Protein AF-0000000067929966 (afdb_homodimer)

Structure (mmCIF, N/CA/C/O backbone):
data_AF-0000000067929966-model_v1
#
loop_
_entity.id
_entity.type
_entity.pdbx_description
1 polymer 'Transcriptional regulator, LysR family'
#
loop_
_atom_site.group_PDB
_atom_site.id
_atom_site.type_symbol
_atom_site.label_atom_id
_atom_site.label_alt_id
_atom_site.label_comp_id
_atom_site.label_asym_id
_atom_site.label_entity_id
_atom_site.label_seq_id
_atom_site.pdbx_PDB_ins_code
_atom_site.Cartn_x
_atom_site.Cartn_y
_atom_site.Cartn_z
_atom_site.occupancy
_atom_site.B_iso_or_equiv
_atom_site.auth_seq_id
_atom_site.auth_comp_id
_atom_site.auth_asym_id
_atom_site.auth_atom_id
_atom_site.pdbx_PDB_model_num
ATOM 1 N N . MET A 1 1 ? -6.363 -3.462 -45.28 1 25.65 1 MET A N 1
ATOM 2 C CA . MET A 1 1 ? -5.885 -4.737 -44.753 1 25.65 1 MET A CA 1
ATOM 3 C C . MET A 1 1 ? -4.588 -4.553 -43.972 1 25.65 1 MET A C 1
ATOM 5 O O . MET A 1 1 ? -3.982 -5.529 -43.528 1 25.65 1 MET A O 1
ATOM 9 N N . THR A 1 2 ? -3.868 -3.455 -44.185 1 32.18 2 THR A N 1
ATOM 10 C CA . THR A 1 2 ? -2.498 -3.095 -43.835 1 32.18 2 THR A CA 1
ATOM 11 C C . THR A 1 2 ? -2.326 -3.033 -42.32 1 32.18 2 THR A C 1
ATOM 13 O O . THR A 1 2 ? -1.241 -3.306 -41.802 1 32.18 2 THR A O 1
ATOM 16 N N . SER A 1 3 ? -3.194 -2.327 -41.704 1 36.01 3 SER A N 1
ATOM 17 C CA . SER A 1 3 ? -3.037 -1.794 -40.354 1 36.01 3 SER A CA 1
ATOM 18 C C . SER A 1 3 ? -3.087 -2.905 -39.311 1 36.01 3 SER A C 1
ATOM 20 O O . SER A 1 3 ? -2.622 -2.727 -38.184 1 36.01 3 SER A O 1
ATOM 22 N N . GLU A 1 4 ? -3.806 -3.899 -39.469 1 39.7 4 GLU A N 1
ATOM 23 C CA . GLU A 1 4 ? -3.852 -5.188 -38.786 1 39.7 4 GLU A CA 1
ATOM 24 C C . GLU A 1 4 ? -2.514 -5.915 -38.89 1 39.7 4 GLU A C 1
ATOM 26 O O . GLU A 1 4 ? -2.224 -6.81 -38.093 1 39.7 4 GLU A O 1
ATOM 31 N N . ASP A 1 5 ? -1.722 -5.714 -39.95 1 41.76 5 ASP A N 1
ATOM 32 C CA . ASP A 1 5 ? -0.462 -6.288 -40.412 1 41.76 5 ASP A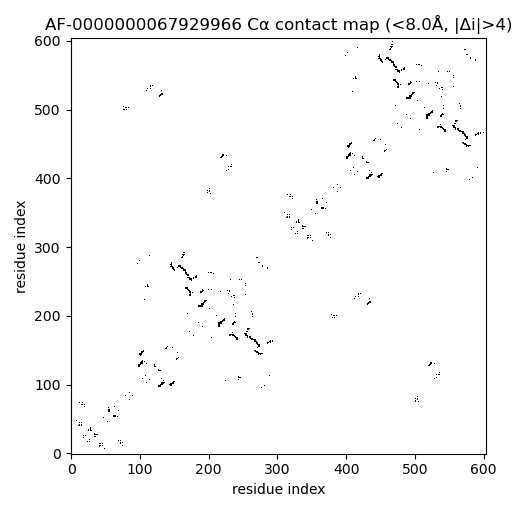 CA 1
ATOM 33 C C . ASP A 1 5 ? 0.696 -5.866 -39.511 1 41.76 5 ASP A C 1
ATOM 35 O O . ASP A 1 5 ? 1.729 -6.537 -39.464 1 41.76 5 ASP A O 1
ATOM 39 N N . GLU A 1 6 ? 0.637 -4.679 -38.914 1 50.05 6 GLU A N 1
ATOM 40 C CA . GLU A 1 6 ? 1.724 -4.069 -38.153 1 50.05 6 GLU A CA 1
ATOM 41 C C . GLU A 1 6 ? 1.663 -4.474 -36.683 1 50.05 6 GLU A C 1
ATOM 43 O O . GLU A 1 6 ? 2.603 -4.225 -35.925 1 50.05 6 GLU A O 1
ATOM 48 N N . ALA A 1 7 ? 0.605 -5.108 -36.477 1 57.05 7 ALA A N 1
ATOM 49 C CA . ALA A 1 7 ? 0.479 -5.381 -35.047 1 57.05 7 ALA A CA 1
ATOM 50 C C . ALA A 1 7 ? 1.251 -6.64 -34.66 1 57.05 7 ALA A C 1
ATOM 52 O O . ALA A 1 7 ? 1.306 -7.603 -35.428 1 57.05 7 ALA A O 1
ATOM 53 N N . VAL A 1 8 ? 2.048 -6.659 -33.602 1 62.89 8 VAL A N 1
ATOM 54 C CA . VAL A 1 8 ? 2.803 -7.789 -33.073 1 62.89 8 VAL A CA 1
ATOM 55 C C . VAL A 1 8 ? 1.885 -9 -32.923 1 62.89 8 VAL A C 1
ATOM 57 O O . VAL A 1 8 ? 0.851 -8.923 -32.255 1 62.89 8 VAL A O 1
ATOM 60 N N . PRO A 1 9 ? 2.118 -10.037 -33.702 1 72.58 9 PRO A N 1
ATOM 61 C CA . PRO A 1 9 ? 1.259 -11.222 -33.648 1 72.58 9 PRO A CA 1
ATOM 62 C C . PRO A 1 9 ? 1.427 -12.014 -32.353 1 72.58 9 PRO A C 1
ATOM 64 O O . PRO A 1 9 ? 2.119 -13.036 -32.336 1 72.58 9 PRO A O 1
ATOM 67 N N . LEU A 1 10 ? 0.736 -11.59 -31.425 1 71.94 10 LEU A N 1
ATOM 68 C CA . LEU A 1 10 ? 0.943 -12.125 -30.084 1 71.94 10 LEU A CA 1
ATOM 69 C C . LEU A 1 10 ? 0.611 -13.613 -30.034 1 71.94 10 LEU A C 1
ATOM 71 O O . LEU A 1 10 ? 1.302 -14.385 -29.366 1 71.94 10 LEU A O 1
ATOM 75 N N . ASN A 1 11 ? -0.4 -14.047 -30.796 1 76.61 11 ASN A N 1
ATOM 76 C CA . ASN A 1 11 ? -0.73 -15.468 -30.817 1 76.61 11 ASN A CA 1
ATOM 77 C C . ASN A 1 11 ? 0.357 -16.286 -31.508 1 76.61 11 ASN A C 1
ATOM 79 O O . ASN A 1 11 ? 0.637 -17.418 -31.109 1 76.61 11 ASN A O 1
ATOM 83 N N . ALA A 1 12 ? 0.913 -15.656 -32.492 1 78.12 12 ALA A N 1
ATOM 84 C CA . ALA A 1 12 ? 2.016 -16.32 -33.182 1 78.12 12 ALA A CA 1
ATOM 85 C C . ALA A 1 12 ? 3.243 -16.425 -32.281 1 78.12 12 ALA A C 1
ATOM 87 O O . ALA A 1 12 ? 3.944 -17.44 -32.292 1 78.12 12 ALA A O 1
ATOM 88 N N . ILE A 1 13 ? 3.462 -15.38 -31.48 1 77.86 13 ILE A N 1
ATOM 89 C CA . ILE A 1 13 ? 4.578 -15.4 -30.539 1 77.86 13 ILE A CA 1
ATOM 90 C C . ILE A 1 13 ? 4.34 -16.475 -29.48 1 77.86 13 ILE A C 1
ATOM 92 O O . ILE A 1 13 ? 5.254 -17.226 -29.133 1 77.86 13 ILE A O 1
ATOM 96 N N . ARG A 1 14 ? 3.126 -16.583 -29.116 1 80.55 14 ARG A N 1
ATOM 97 C CA . ARG A 1 14 ? 2.776 -17.611 -28.141 1 80.55 14 ARG A CA 1
ATOM 98 C C . ARG A 1 14 ? 2.981 -19.007 -28.72 1 80.55 14 ARG A C 1
ATOM 100 O O . ARG A 1 14 ? 3.529 -19.887 -28.052 1 80.55 14 ARG A O 1
ATOM 107 N N . ALA A 1 15 ? 2.534 -19.185 -29.897 1 81.49 15 ALA A N 1
ATOM 108 C CA . ALA A 1 15 ? 2.701 -20.474 -30.562 1 81.49 15 ALA A CA 1
ATOM 109 C C . ALA A 1 15 ? 4.179 -20.828 -30.709 1 81.49 15 ALA A C 1
ATOM 111 O O . ALA A 1 15 ? 4.581 -21.964 -30.447 1 81.49 15 ALA A O 1
ATOM 112 N N . PHE A 1 16 ? 4.98 -19.874 -31.022 1 83.77 16 PHE A N 1
ATOM 113 C CA . PHE A 1 16 ? 6.409 -20.079 -31.227 1 83.77 16 PHE A CA 1
ATOM 114 C C . PHE A 1 16 ? 7.091 -20.478 -29.924 1 83.77 16 PHE A C 1
ATOM 116 O O . PHE A 1 16 ? 7.871 -21.433 -29.892 1 83.77 16 PHE A O 1
ATOM 123 N N . VAL A 1 17 ? 6.737 -19.75 -28.937 1 80.2 17 VAL A N 1
ATOM 124 C CA . VAL A 1 17 ? 7.341 -20.052 -27.644 1 80.2 17 VAL A CA 1
ATOM 125 C C . VAL A 1 17 ? 6.967 -21.47 -27.217 1 80.2 17 VAL A C 1
ATOM 127 O O . VAL A 1 17 ? 7.8 -22.203 -26.678 1 80.2 17 VAL A O 1
ATOM 130 N N . THR A 1 18 ? 5.774 -21.892 -27.467 1 80.6 18 THR A N 1
ATOM 131 C CA . THR A 1 18 ? 5.31 -23.235 -27.136 1 80.6 18 THR A CA 1
ATOM 132 C C . THR A 1 18 ? 6.035 -24.28 -27.979 1 80.6 18 THR A C 1
ATOM 134 O O . THR A 1 18 ? 6.389 -25.35 -27.48 1 80.6 18 THR A O 1
ATOM 137 N N . ILE A 1 19 ? 6.332 -23.978 -29.223 1 81.4 19 ILE A N 1
ATOM 138 C CA . ILE A 1 19 ? 7.059 -24.874 -30.116 1 81.4 19 ILE A CA 1
ATOM 139 C C . ILE A 1 19 ? 8.47 -25.105 -29.579 1 81.4 19 ILE A C 1
ATOM 141 O O . ILE A 1 19 ? 8.945 -26.242 -29.534 1 81.4 19 ILE A O 1
ATOM 145 N N . VAL A 1 20 ? 9.058 -24.051 -29.147 1 79.55 20 VAL A N 1
ATOM 146 C CA . VAL A 1 20 ? 10.428 -24.134 -28.652 1 79.55 20 VAL A CA 1
ATOM 147 C C . VAL A 1 20 ? 10.463 -24.955 -27.365 1 79.55 20 VAL A C 1
ATOM 149 O O . VAL A 1 20 ? 11.349 -25.793 -27.18 1 79.55 20 VAL A O 1
ATOM 152 N N . ARG A 1 21 ? 9.491 -24.676 -26.573 1 76.11 21 ARG A N 1
ATOM 153 C CA . ARG A 1 21 ? 9.418 -25.353 -25.283 1 76.11 21 ARG A CA 1
ATOM 154 C C . ARG A 1 21 ? 9.123 -26.839 -25.461 1 76.11 21 ARG A C 1
ATOM 156 O O . ARG A 1 21 ? 9.721 -27.681 -24.787 1 76.11 21 ARG A O 1
ATOM 163 N N . GLU A 1 22 ? 8.208 -27.112 -26.349 1 77.35 22 GLU A N 1
ATOM 164 C CA . GLU A 1 22 ? 7.743 -28.484 -26.527 1 77.35 22 GLU A CA 1
ATOM 165 C C . GLU A 1 22 ? 8.637 -29.249 -27.498 1 77.35 22 GLU A C 1
ATOM 167 O O . GLU A 1 22 ? 8.613 -30.481 -27.535 1 77.35 22 GLU A O 1
ATOM 172 N N . GLY A 1 23 ? 9.447 -28.422 -28.247 1 78.67 23 GLY A N 1
ATOM 173 C CA . GLY A 1 23 ? 10.41 -28.999 -29.171 1 78.67 23 GLY A CA 1
ATOM 174 C C . GLY A 1 23 ? 9.765 -29.597 -30.408 1 78.67 23 GLY A C 1
ATOM 175 O O . GLY A 1 23 ? 10.428 -30.282 -31.19 1 78.67 23 GLY A O 1
ATOM 176 N N . SER A 1 24 ? 8.44 -29.515 -30.47 1 81.62 24 SER A N 1
ATOM 177 C CA . SER A 1 24 ? 7.734 -30.096 -31.607 1 81.62 24 SER A CA 1
ATOM 178 C C . SER A 1 24 ? 6.453 -29.328 -31.913 1 81.62 24 SER A C 1
ATOM 180 O O . SER A 1 24 ? 5.804 -28.805 -31.005 1 81.62 24 SER A O 1
ATOM 182 N N . LEU A 1 25 ? 6.148 -29.212 -33.255 1 83.59 25 LEU A N 1
ATOM 183 C CA . LEU A 1 25 ? 4.913 -28.566 -33.687 1 83.59 25 LEU A CA 1
ATOM 184 C C . LEU A 1 25 ? 3.694 -29.312 -33.154 1 83.59 25 LEU A C 1
ATOM 186 O O . LEU A 1 25 ? 2.722 -28.691 -32.718 1 83.59 25 LEU A O 1
ATOM 190 N N . THR A 1 26 ? 3.785 -30.609 -33.134 1 84.56 26 THR A N 1
ATOM 191 C CA . THR A 1 26 ? 2.671 -31.44 -32.691 1 84.56 26 THR A CA 1
ATOM 192 C C . THR A 1 26 ? 2.434 -31.273 -31.193 1 84.56 26 THR A C 1
ATOM 194 O O . THR A 1 26 ? 1.295 -31.099 -30.754 1 84.56 26 THR A O 1
ATOM 197 N N . ARG A 1 27 ? 3.467 -31.345 -30.473 1 82.93 27 ARG A N 1
ATOM 198 C CA . ARG A 1 27 ? 3.353 -31.185 -29.027 1 82.93 27 ARG A CA 1
ATOM 199 C C . ARG A 1 27 ? 2.885 -29.779 -28.667 1 82.93 27 ARG A C 1
ATOM 201 O O . ARG A 1 27 ? 2.121 -29.598 -27.717 1 82.93 27 ARG A O 1
ATOM 208 N N . ALA A 1 28 ? 3.4 -28.861 -29.397 1 82.65 28 ALA A N 1
ATOM 209 C CA . ALA A 1 28 ? 2.963 -27.484 -29.18 1 82.65 28 ALA A CA 1
ATOM 210 C C . ALA A 1 28 ? 1.467 -27.335 -29.444 1 82.65 28 ALA A C 1
ATOM 212 O O . ALA A 1 28 ? 0.767 -26.639 -28.706 1 82.65 28 ALA A O 1
ATOM 213 N N . ALA A 1 29 ? 0.955 -27.903 -30.501 1 82.99 29 ALA A N 1
ATOM 214 C CA . ALA A 1 29 ? -0.47 -27.868 -30.822 1 82.99 29 ALA A CA 1
ATOM 215 C C . ALA A 1 29 ? -1.303 -28.445 -29.682 1 82.99 29 ALA A C 1
ATOM 217 O O . ALA A 1 29 ? -2.31 -27.857 -29.281 1 82.99 29 ALA A O 1
ATOM 218 N N . ASN A 1 30 ? -0.85 -29.526 -29.105 1 79.31 30 ASN A N 1
ATOM 219 C CA . ASN A 1 30 ? -1.518 -30.149 -27.967 1 79.31 30 ASN A CA 1
ATOM 220 C C . ASN A 1 30 ? -1.516 -29.234 -26.746 1 79.31 30 ASN A C 1
ATOM 222 O O . ASN A 1 30 ? -2.538 -29.086 -26.074 1 79.31 30 ASN A O 1
ATOM 226 N N . ALA A 1 31 ? -0.386 -28.608 -26.514 1 76.48 31 ALA A N 1
ATOM 227 C CA . ALA A 1 31 ? -0.238 -27.736 -25.352 1 76.48 31 ALA A CA 1
ATOM 228 C C . ALA A 1 31 ? -1.12 -26.497 -25.48 1 76.48 31 ALA A C 1
ATOM 230 O O . ALA A 1 31 ? -1.634 -25.987 -24.481 1 76.48 31 ALA A O 1
ATOM 231 N N . LEU A 1 32 ? -1.313 -26.026 -26.665 1 75.36 32 LEU A N 1
ATOM 232 C CA . LEU A 1 32 ? -2.063 -24.802 -26.922 1 75.36 32 LEU A CA 1
ATOM 233 C C . LEU A 1 32 ? -3.537 -25.108 -27.167 1 75.36 32 LEU A C 1
ATOM 235 O O . LEU A 1 32 ? -4.355 -24.193 -27.278 1 75.36 32 LEU A O 1
ATOM 239 N N . GLY A 1 33 ? -3.849 -26.321 -27.309 1 77.19 33 GLY A N 1
ATOM 240 C CA . GLY A 1 33 ? -5.224 -26.711 -27.579 1 77.19 33 GLY A CA 1
ATOM 241 C C . GLY A 1 33 ? -5.674 -26.374 -28.987 1 77.19 33 GLY A C 1
ATOM 242 O O . GLY A 1 33 ? -6.81 -25.941 -29.195 1 77.19 33 GLY A O 1
ATOM 243 N N . THR A 1 34 ? -4.779 -26.53 -29.917 1 81.92 34 THR A N 1
ATOM 244 C CA . THR A 1 34 ? -5.08 -26.22 -31.31 1 81.92 34 THR A CA 1
ATOM 245 C C . THR A 1 34 ? -4.52 -27.295 -32.237 1 81.92 34 THR A C 1
ATOM 247 O O . THR A 1 34 ? -4.145 -28.378 -31.784 1 81.92 34 THR A O 1
ATOM 250 N N . THR A 1 35 ? -4.676 -27.128 -33.513 1 82.69 35 THR A N 1
ATOM 251 C CA . THR A 1 35 ? -4.186 -28.101 -34.483 1 82.69 35 THR A CA 1
ATOM 252 C C . THR A 1 35 ? -2.756 -27.772 -34.903 1 82.69 35 THR A C 1
ATOM 254 O O . THR A 1 35 ? -2.308 -26.633 -34.761 1 82.69 35 THR A O 1
ATOM 257 N N . GLN A 1 36 ? -2.12 -28.844 -35.322 1 84.58 36 GLN A N 1
ATOM 258 C CA . GLN A 1 36 ? -0.77 -28.655 -35.843 1 84.58 36 GLN A CA 1
ATOM 259 C C . GLN A 1 36 ? -0.761 -27.658 -36.998 1 84.58 36 GLN A C 1
ATOM 261 O O . GLN A 1 36 ? 0.175 -26.867 -37.136 1 84.58 36 GLN A O 1
ATOM 266 N N . SER A 1 37 ? -1.801 -27.669 -37.846 1 84.95 37 SER A N 1
ATOM 267 C CA . SER A 1 37 ? -1.9 -26.741 -38.968 1 84.95 37 SER A CA 1
ATOM 268 C C . SER A 1 37 ? -1.996 -25.297 -38.485 1 84.95 37 SER A C 1
ATOM 270 O O . SER A 1 37 ? -1.374 -24.402 -39.061 1 84.95 37 SER A O 1
ATOM 272 N N . SER A 1 38 ? -2.77 -25.106 -37.466 1 82.85 38 SER A N 1
ATOM 273 C CA . SER A 1 38 ? -2.905 -23.767 -36.901 1 82.85 38 SER A CA 1
ATOM 274 C C . SER A 1 38 ? -1.578 -23.267 -36.34 1 82.85 38 SER A C 1
ATOM 276 O O . SER A 1 38 ? -1.215 -22.105 -36.534 1 82.85 38 SER A O 1
ATOM 278 N N . VAL A 1 39 ? -0.889 -24.159 -35.616 1 85.39 39 VAL A N 1
ATOM 279 C CA . VAL A 1 39 ? 0.399 -23.779 -35.045 1 85.39 39 VAL A CA 1
ATOM 280 C C . VAL A 1 39 ? 1.384 -23.451 -36.165 1 85.39 39 VAL A C 1
ATOM 282 O O . VAL A 1 39 ? 2.159 -22.498 -36.059 1 85.39 39 VAL A O 1
ATOM 285 N N . SER A 1 40 ? 1.431 -24.235 -37.228 1 86.37 40 SER A N 1
ATOM 286 C CA . SER A 1 40 ? 2.288 -23.983 -38.382 1 86.37 40 SER A CA 1
ATOM 287 C C . SER A 1 40 ? 1.984 -22.627 -39.011 1 86.37 40 SER A C 1
ATOM 289 O O . SER A 1 40 ? 2.9 -21.885 -39.372 1 86.37 40 SER A O 1
ATOM 291 N N . ARG A 1 41 ? 0.734 -22.339 -39.071 1 82.5 41 ARG A N 1
ATOM 292 C CA . ARG A 1 41 ? 0.321 -21.047 -39.611 1 82.5 41 ARG A CA 1
ATOM 293 C C . ARG A 1 41 ? 0.823 -19.903 -38.736 1 82.5 41 ARG A C 1
ATOM 295 O O . ARG A 1 41 ? 1.289 -18.883 -39.247 1 82.5 41 ARG A O 1
ATOM 302 N N . TYR A 1 42 ? 0.631 -20.064 -37.427 1 82.18 42 TYR A N 1
ATOM 303 C CA . TYR A 1 42 ? 1.123 -19.057 -36.493 1 82.18 42 TYR A CA 1
ATOM 304 C C . TYR A 1 42 ? 2.62 -18.836 -36.667 1 82.18 42 TYR A C 1
ATOM 306 O O . TYR A 1 42 ? 3.097 -17.7 -36.611 1 82.18 42 TYR A O 1
ATOM 314 N N . LEU A 1 43 ? 3.322 -19.985 -36.789 1 84.11 43 LEU A N 1
ATOM 315 C CA . LEU A 1 43 ? 4.76 -19.875 -37.007 1 84.11 43 LEU A CA 1
ATOM 316 C C . LEU A 1 43 ? 5.059 -19.082 -38.275 1 84.11 43 LEU A C 1
ATOM 318 O O . LEU A 1 43 ? 5.947 -18.227 -38.283 1 84.11 43 LEU A O 1
ATOM 322 N N . ALA A 1 44 ? 4.342 -19.344 -39.304 1 83.75 44 ALA A N 1
ATOM 323 C CA . ALA A 1 44 ? 4.52 -18.642 -40.572 1 83.75 44 ALA A CA 1
ATOM 324 C C . ALA A 1 44 ? 4.24 -17.15 -40.417 1 83.75 44 ALA A C 1
ATOM 326 O O . ALA A 1 44 ? 4.964 -16.316 -40.965 1 83.75 44 ALA A O 1
ATOM 327 N N . VAL A 1 45 ? 3.236 -16.871 -39.691 1 79.79 45 VAL A N 1
ATOM 328 C CA . VAL A 1 45 ? 2.874 -15.48 -39.438 1 79.79 45 VAL A CA 1
ATOM 329 C C . VAL A 1 45 ? 4.015 -14.772 -38.712 1 79.79 45 VAL A C 1
ATOM 331 O O . VAL A 1 45 ? 4.375 -13.644 -39.058 1 79.79 45 VAL A O 1
ATOM 334 N N . LEU A 1 46 ? 4.526 -15.427 -37.688 1 81.04 46 LEU A N 1
ATOM 335 C CA . LEU A 1 46 ? 5.605 -14.812 -36.922 1 81.04 46 LEU A CA 1
ATOM 336 C C . LEU A 1 46 ? 6.847 -14.626 -37.786 1 81.04 46 LEU A C 1
ATOM 338 O O . LEU A 1 46 ? 7.506 -13.586 -37.717 1 81.04 46 LEU A O 1
ATOM 342 N N . GLU A 1 47 ? 7.139 -15.636 -38.577 1 82.05 47 GLU A N 1
ATOM 343 C CA . GLU A 1 47 ? 8.284 -15.544 -39.478 1 82.05 47 GLU A CA 1
ATOM 344 C C . GLU A 1 47 ? 8.11 -14.405 -40.478 1 82.05 47 GLU A C 1
ATOM 346 O O . GLU A 1 47 ? 9.061 -13.678 -40.77 1 82.05 47 GLU A O 1
ATOM 351 N N . GLY A 1 48 ? 6.919 -14.325 -40.933 1 78.86 48 GLY A N 1
ATOM 352 C CA . GLY A 1 48 ? 6.617 -13.211 -41.817 1 78.86 48 GLY A CA 1
ATOM 353 C C . GLY A 1 48 ? 6.797 -11.858 -41.155 1 78.86 48 GLY A C 1
ATOM 354 O O . GLY A 1 48 ? 7.365 -10.94 -41.75 1 78.86 48 GLY A O 1
ATOM 355 N N . TYR A 1 49 ? 6.325 -11.822 -39.916 1 75.97 49 TYR A N 1
ATOM 356 C CA . TYR A 1 49 ? 6.439 -10.579 -39.161 1 75.97 49 TYR A CA 1
ATOM 357 C C . TYR A 1 49 ? 7.899 -10.245 -38.88 1 75.97 49 TYR A C 1
ATOM 359 O O . TYR A 1 49 ? 8.312 -9.088 -38.998 1 75.97 49 TYR A O 1
ATOM 367 N N . LEU A 1 50 ? 8.641 -11.268 -38.466 1 76.2 50 LEU A N 1
ATOM 368 C CA . LEU A 1 50 ? 10.033 -11.061 -38.081 1 76.2 50 LEU A CA 1
ATOM 369 C C . LEU A 1 50 ? 10.938 -11.03 -39.308 1 76.2 50 LEU A C 1
ATOM 371 O O . LEU A 1 50 ? 12.084 -10.581 -39.228 1 76.2 50 LEU A O 1
ATOM 375 N N . GLY A 1 51 ? 10.42 -11.462 -40.381 1 75.32 51 GLY A N 1
ATOM 376 C CA . GLY A 1 51 ? 11.183 -11.476 -41.619 1 75.32 51 GLY A CA 1
ATOM 377 C C . GLY A 1 51 ? 12.289 -12.515 -41.626 1 75.32 51 GLY A C 1
ATOM 378 O O . GLY A 1 51 ? 13.315 -12.333 -42.285 1 75.32 51 GLY A O 1
ATOM 379 N N . THR A 1 52 ? 12.232 -13.427 -40.725 1 73.68 52 THR A N 1
ATOM 380 C CA . THR A 1 52 ? 13.239 -14.481 -40.663 1 73.68 52 THR A CA 1
ATOM 381 C C . THR A 1 52 ? 12.593 -15.828 -40.351 1 73.68 52 THR A C 1
ATOM 383 O O . THR A 1 52 ? 11.537 -15.884 -39.718 1 73.68 52 THR A O 1
ATOM 386 N N . ASP A 1 53 ? 13.176 -16.824 -40.926 1 71.96 53 ASP A N 1
ATOM 387 C CA . ASP A 1 53 ? 12.738 -18.178 -40.603 1 71.96 53 ASP A CA 1
ATOM 388 C C . ASP A 1 53 ? 13.172 -18.574 -39.193 1 71.96 53 ASP A C 1
ATOM 390 O O . ASP A 1 53 ? 14.316 -18.336 -38.8 1 71.96 53 ASP A O 1
ATOM 394 N N . LEU A 1 54 ? 12.201 -18.888 -38.423 1 70.69 54 LEU A N 1
ATOM 395 C CA . LEU A 1 54 ? 12.491 -19.252 -37.041 1 70.69 54 LEU A CA 1
ATOM 396 C C . LEU A 1 54 ? 12.739 -20.751 -36.914 1 70.69 54 LEU A C 1
ATOM 398 O O . LEU A 1 54 ? 13.294 -21.211 -35.913 1 70.69 54 LEU A O 1
ATOM 402 N N . MET A 1 55 ? 12.373 -21.408 -37.912 1 62.8 55 MET A N 1
ATOM 403 C CA . MET A 1 55 ? 12.6 -22.85 -37.909 1 62.8 55 MET A CA 1
ATOM 404 C C . MET A 1 55 ? 13.411 -23.276 -39.129 1 62.8 55 MET A C 1
ATOM 406 O O . MET A 1 55 ? 13.168 -22.797 -40.238 1 62.8 55 MET A O 1
ATOM 410 N N . GLU A 1 56 ? 14.714 -23.298 -39.04 1 55.94 56 GLU A N 1
ATOM 411 C CA . GLU A 1 56 ? 15.516 -23.697 -40.193 1 55.94 56 GLU A CA 1
ATOM 412 C C . GLU A 1 56 ? 15.33 -25.178 -40.508 1 55.94 56 GLU A C 1
ATOM 414 O O . GLU A 1 56 ? 15.378 -26.021 -39.61 1 55.94 56 GLU A O 1
ATOM 419 N N . ARG A 1 57 ? 14.764 -25.415 -41.582 1 48.76 57 ARG A N 1
ATOM 420 C CA . ARG A 1 57 ? 14.844 -26.754 -42.158 1 48.76 57 ARG A CA 1
ATOM 421 C C . ARG A 1 57 ? 16.266 -27.075 -42.604 1 48.76 57 ARG A C 1
ATOM 423 O O . ARG A 1 57 ? 16.782 -26.461 -43.54 1 48.76 57 ARG A O 1
ATOM 430 N N . ARG A 1 58 ? 17.28 -26.956 -41.927 1 43.18 58 ARG A N 1
ATOM 431 C CA . ARG A 1 58 ? 18.527 -27.228 -42.633 1 43.18 58 ARG A CA 1
ATOM 432 C C . ARG A 1 58 ? 18.76 -28.729 -42.774 1 43.18 58 ARG A C 1
ATOM 434 O O . ARG A 1 58 ? 19.174 -29.39 -41.82 1 43.18 58 ARG A O 1
ATOM 441 N N . GLY A 1 59 ? 18.758 -29.409 -43.782 1 45.46 59 GLY A N 1
ATOM 442 C CA . GLY A 1 59 ? 18.991 -30.829 -43.991 1 45.46 59 GLY A CA 1
ATOM 443 C C . GLY A 1 59 ? 18.348 -31.702 -42.93 1 45.46 59 GLY A C 1
ATOM 444 O O . GLY A 1 59 ? 17.171 -31.53 -42.607 1 45.46 59 GLY A O 1
ATOM 445 N N . ARG A 1 60 ? 19.193 -32.781 -42.288 1 44.1 60 ARG A N 1
ATOM 446 C CA . ARG A 1 60 ? 18.75 -33.674 -41.222 1 44.1 60 ARG A CA 1
ATOM 447 C C . ARG A 1 60 ? 18.532 -32.908 -39.922 1 44.1 60 ARG A C 1
ATOM 449 O O . ARG A 1 60 ? 17.898 -33.416 -38.995 1 44.1 60 ARG A O 1
ATOM 456 N N . ARG A 1 61 ? 19.387 -32.096 -39.344 1 41.27 61 ARG A N 1
ATOM 457 C CA . ARG A 1 61 ? 19.322 -31.585 -37.978 1 41.27 61 ARG A CA 1
ATOM 458 C C . ARG A 1 61 ? 18.737 -30.177 -37.948 1 41.27 61 ARG A C 1
ATOM 460 O O . ARG A 1 61 ? 19.142 -29.313 -38.729 1 41.27 61 ARG A O 1
ATOM 467 N N . SER A 1 62 ? 17.437 -29.843 -37.644 1 42.61 62 SER A N 1
ATOM 468 C CA . SER A 1 62 ? 16.698 -28.608 -37.403 1 42.61 62 SER A CA 1
ATOM 469 C C . SER A 1 62 ? 17.408 -27.731 -36.377 1 42.61 62 SER A C 1
ATOM 471 O O . SER A 1 62 ? 17.627 -28.151 -35.239 1 42.61 62 SER A O 1
ATOM 473 N N . GLU A 1 63 ? 18.534 -27.041 -36.612 1 41.48 63 GLU A N 1
ATOM 474 C CA . GLU A 1 63 ? 19.156 -26.232 -35.567 1 41.48 63 GLU A CA 1
ATOM 475 C C . GLU A 1 63 ? 18.302 -25.014 -35.229 1 41.48 63 GLU A C 1
ATOM 477 O O . GLU A 1 63 ? 17.811 -24.325 -36.126 1 41.48 63 GLU A O 1
ATOM 482 N N . LEU A 1 64 ? 17.597 -24.929 -34.228 1 50.05 64 LEU A N 1
ATOM 483 C CA . LEU A 1 64 ? 17.061 -23.701 -33.65 1 50.05 64 LEU A CA 1
ATOM 484 C C . LEU A 1 64 ? 18.014 -22.532 -33.878 1 50.05 64 LEU A C 1
ATOM 486 O O . LEU A 1 64 ? 19.208 -22.633 -33.587 1 50.05 64 LEU A O 1
ATOM 490 N N . THR A 1 65 ? 17.769 -21.641 -34.861 1 56.48 65 THR A N 1
ATOM 491 C CA . THR A 1 65 ? 18.664 -20.505 -35.05 1 56.48 65 THR A CA 1
ATOM 492 C C . THR A 1 65 ? 18.926 -19.796 -33.725 1 56.48 65 THR A C 1
ATOM 494 O O . THR A 1 65 ? 18.122 -19.89 -32.795 1 56.48 65 THR A O 1
ATOM 497 N N . GLU A 1 66 ? 20.087 -19.325 -33.477 1 58.6 66 GLU A N 1
ATOM 498 C CA . GLU A 1 66 ? 20.46 -18.468 -32.355 1 58.6 66 GLU A CA 1
ATOM 499 C C . GLU A 1 66 ? 19.402 -17.398 -32.102 1 58.6 66 GLU A C 1
ATOM 501 O O . GLU A 1 66 ? 19.09 -17.086 -30.951 1 58.6 66 GLU A O 1
ATOM 506 N N . PHE A 1 67 ? 18.838 -16.888 -33.158 1 60.2 67 PHE A N 1
ATOM 507 C CA . PHE A 1 67 ? 17.79 -15.88 -33.05 1 60.2 67 PHE A CA 1
ATOM 508 C C . PHE A 1 67 ? 16.543 -16.464 -32.397 1 60.2 67 PHE A C 1
ATOM 510 O O . PHE A 1 67 ? 15.932 -15.829 -31.534 1 60.2 67 PHE A O 1
ATOM 517 N N . ARG A 1 68 ? 16.221 -17.714 -32.765 1 65.07 68 ARG A N 1
ATOM 518 C CA . ARG A 1 68 ? 15.046 -18.401 -32.236 1 65.07 68 ARG A CA 1
ATOM 519 C C . ARG A 1 68 ? 15.14 -18.56 -30.722 1 65.07 68 ARG A C 1
ATOM 521 O O . ARG A 1 68 ? 14.185 -18.263 -30.001 1 65.07 68 ARG A O 1
ATOM 528 N N . ARG A 1 69 ? 16.235 -18.974 -30.372 1 64.19 69 ARG A N 1
ATOM 529 C CA . ARG A 1 69 ? 16.441 -19.215 -28.948 1 64.19 69 ARG A CA 1
ATOM 530 C C . ARG A 1 69 ? 16.397 -17.909 -28.16 1 64.19 69 ARG A C 1
ATOM 532 O O . ARG A 1 69 ? 15.772 -17.839 -27.1 1 64.19 69 ARG A O 1
ATOM 539 N N . LEU A 1 70 ? 16.989 -16.919 -28.727 1 65.05 70 LEU A N 1
ATOM 540 C CA . LEU A 1 70 ? 17.03 -15.631 -28.043 1 65.05 70 LEU A CA 1
ATOM 541 C C . LEU A 1 70 ? 15.635 -15.022 -27.945 1 65.05 70 LEU A C 1
ATOM 543 O O . LEU A 1 70 ? 15.249 -14.51 -26.892 1 65.05 70 LEU A O 1
ATOM 547 N N . PHE A 1 71 ? 14.983 -15.068 -29.094 1 69.51 71 PHE A N 1
ATOM 548 C CA . PHE A 1 71 ? 13.646 -14.486 -29.114 1 69.51 71 PHE A CA 1
ATOM 549 C C . PHE A 1 71 ? 12.721 -15.219 -28.151 1 69.51 71 PHE A C 1
ATOM 551 O O . PHE A 1 71 ? 12.027 -14.591 -27.349 1 69.51 71 PHE A O 1
ATOM 558 N N . ALA A 1 72 ? 12.733 -16.54 -28.214 1 73.35 72 ALA A N 1
ATOM 559 C CA . ALA A 1 72 ? 11.877 -17.339 -27.341 1 73.35 72 ALA A CA 1
ATOM 560 C C . ALA A 1 72 ? 12.203 -17.086 -25.872 1 73.35 72 ALA A C 1
ATOM 562 O O . ALA A 1 72 ? 11.3 -16.908 -25.052 1 73.35 72 ALA A O 1
ATOM 563 N N . ASN A 1 73 ? 13.463 -16.989 -25.605 1 64.69 73 ASN A N 1
ATOM 564 C CA . ASN A 1 73 ? 13.883 -16.76 -24.227 1 64.69 73 ASN A CA 1
ATOM 565 C C . ASN A 1 73 ? 13.439 -15.388 -23.726 1 64.69 73 ASN A C 1
ATOM 567 O O . ASN A 1 73 ? 13.062 -15.24 -22.562 1 64.69 73 ASN A O 1
ATOM 571 N N . THR A 1 74 ? 13.492 -14.509 -24.674 1 63.78 74 THR A N 1
ATOM 572 C CA . THR A 1 74 ? 13.202 -13.132 -24.29 1 63.78 74 THR A CA 1
ATOM 573 C C . THR A 1 74 ? 11.703 -12.93 -24.09 1 63.78 74 THR A C 1
ATOM 575 O O . THR A 1 74 ? 11.285 -12.199 -23.19 1 63.78 74 THR A O 1
ATOM 578 N N . VAL A 1 75 ? 10.934 -13.603 -24.896 1 68.1 75 VAL A N 1
ATOM 579 C CA . VAL A 1 75 ? 9.514 -13.267 -24.896 1 68.1 75 VAL A CA 1
ATOM 580 C C . VAL A 1 75 ? 8.744 -14.274 -24.045 1 68.1 75 VAL A C 1
ATOM 582 O O . VAL A 1 75 ? 7.604 -14.019 -23.65 1 68.1 75 VAL A O 1
ATOM 585 N N . SER A 1 76 ? 9.404 -15.444 -23.781 1 68.5 76 SER A N 1
ATOM 586 C CA . SER A 1 76 ? 8.699 -16.526 -23.1 1 68.5 76 SER A CA 1
ATOM 587 C C . SER A 1 76 ? 8.178 -16.075 -21.74 1 68.5 76 SER A C 1
ATOM 589 O O . SER A 1 76 ? 7 -16.262 -21.427 1 68.5 76 SER A O 1
ATOM 591 N N . GLU A 1 77 ? 9.076 -15.523 -21.054 1 62.09 77 GLU A N 1
ATOM 592 C CA . GLU A 1 77 ? 8.7 -15.128 -19.7 1 62.09 77 GLU A CA 1
ATOM 593 C C . GLU A 1 77 ? 7.613 -14.057 -19.719 1 62.09 77 GLU A C 1
ATOM 595 O O . GLU A 1 77 ? 6.591 -14.19 -19.042 1 62.09 77 GLU A O 1
ATOM 600 N N . PRO A 1 78 ? 7.786 -13.025 -20.477 1 62.45 78 PRO A N 1
ATOM 601 C CA . PRO A 1 78 ? 6.716 -12.028 -20.55 1 62.45 78 PRO A CA 1
ATOM 602 C C . PRO A 1 78 ? 5.387 -12.621 -21.012 1 62.45 78 PRO A C 1
ATOM 604 O O . PRO A 1 78 ? 4.33 -12.257 -20.491 1 62.45 78 PRO A O 1
ATOM 607 N N . LEU A 1 79 ? 5.406 -13.537 -21.918 1 65.35 79 LEU A N 1
ATOM 608 C CA . LEU A 1 79 ? 4.188 -14.151 -22.435 1 65.35 79 LEU A CA 1
ATOM 609 C C . LEU A 1 79 ? 3.537 -15.039 -21.38 1 65.35 79 LEU A C 1
ATOM 611 O O . LEU A 1 79 ? 2.314 -15.029 -21.222 1 65.35 79 LEU A O 1
ATOM 615 N N . ASP A 1 80 ? 4.364 -15.84 -20.712 1 64.34 80 ASP A N 1
ATOM 616 C CA . ASP A 1 80 ? 3.856 -16.67 -19.625 1 64.34 80 ASP A CA 1
ATOM 617 C C . ASP A 1 80 ? 3.199 -15.816 -18.543 1 64.34 80 ASP A C 1
ATOM 619 O O . ASP A 1 80 ? 2.149 -16.18 -18.01 1 64.34 80 ASP A O 1
ATOM 623 N N . THR A 1 81 ? 3.862 -14.834 -18.369 1 59.8 81 THR A N 1
ATOM 624 C CA . THR A 1 81 ? 3.318 -13.91 -17.381 1 59.8 81 THR A CA 1
ATOM 625 C C . THR A 1 81 ? 1.965 -13.368 -17.835 1 59.8 81 THR A C 1
ATOM 627 O O . THR A 1 81 ? 1.016 -13.315 -17.049 1 59.8 81 THR A O 1
ATOM 630 N N . VAL A 1 82 ? 1.923 -12.974 -19.054 1 59.97 82 VAL A N 1
ATOM 631 C CA . VAL A 1 82 ? 0.677 -12.453 -19.609 1 59.97 82 VAL A CA 1
ATOM 632 C C . VAL A 1 82 ? -0.413 -13.518 -19.521 1 59.97 82 VAL A C 1
ATOM 634 O O . VAL A 1 82 ? -1.522 -13.243 -19.057 1 59.97 82 VAL A O 1
ATOM 637 N N . CYS A 1 83 ? -0.073 -14.731 -19.987 1 60.69 83 CYS A N 1
ATOM 638 C CA . CYS A 1 83 ? -1.061 -15.803 -20.021 1 60.69 83 CYS A CA 1
ATOM 639 C C . CYS A 1 83 ? -1.49 -16.194 -18.612 1 60.69 83 CYS A C 1
ATOM 641 O O . CYS A 1 83 ? -2.68 -16.38 -18.35 1 60.69 83 CYS A O 1
ATOM 643 N N . PHE A 1 84 ? -0.533 -16.286 -17.782 1 57.41 84 PHE A N 1
ATOM 644 C CA . PHE A 1 84 ? -0.805 -16.608 -16.386 1 57.41 84 PHE A CA 1
ATOM 645 C C . PHE A 1 84 ? -1.717 -15.561 -15.758 1 57.41 84 PHE A C 1
ATOM 647 O O . PHE A 1 84 ? -2.718 -15.903 -15.124 1 57.41 84 PHE A O 1
ATOM 654 N N . THR A 1 85 ? -1.254 -14.438 -15.961 1 55.21 85 THR A N 1
ATOM 655 C CA . THR A 1 85 ? -2.017 -13.335 -15.387 1 55.21 85 THR A CA 1
ATOM 656 C C . THR A 1 85 ? -3.43 -13.297 -15.963 1 55.21 85 THR A C 1
ATOM 658 O O . THR A 1 85 ? -4.403 -13.138 -15.223 1 55.21 85 THR A O 1
ATOM 661 N N . ALA A 1 86 ? -3.483 -13.393 -17.278 1 55.5 86 ALA A N 1
ATOM 662 C CA . ALA A 1 86 ? -4.785 -13.389 -17.941 1 55.5 86 ALA A CA 1
ATOM 663 C C . ALA A 1 86 ? -5.678 -14.503 -17.403 1 55.5 86 ALA A C 1
ATOM 665 O O . ALA A 1 86 ? -6.863 -14.285 -17.14 1 55.5 86 ALA A O 1
ATOM 666 N N . GLN A 1 87 ? -5.095 -15.624 -17.343 1 55.72 87 GLN A N 1
ATOM 667 C CA . GLN A 1 87 ? -5.852 -16.771 -16.852 1 55.72 87 GLN A CA 1
ATOM 668 C C . GLN A 1 87 ? -6.333 -16.542 -15.422 1 55.72 87 GLN A C 1
ATOM 670 O O . GLN A 1 87 ? -7.454 -16.916 -15.071 1 55.72 87 GLN A O 1
ATOM 675 N N . ARG A 1 88 ? -5.434 -16.032 -14.751 1 51.7 88 ARG A N 1
ATOM 676 C CA . ARG A 1 88 ? -5.749 -15.842 -13.339 1 51.7 88 ARG A CA 1
ATOM 677 C C . ARG A 1 88 ? -6.694 -14.662 -13.142 1 51.7 88 ARG A C 1
ATOM 679 O O . ARG A 1 88 ? -7.468 -14.632 -12.183 1 51.7 88 ARG A O 1
ATOM 686 N N . MET A 1 89 ? -6.388 -13.771 -14.021 1 47.73 89 MET A N 1
ATOM 687 C CA . MET A 1 89 ? -7.267 -12.608 -13.946 1 47.73 89 MET A CA 1
ATOM 688 C C . MET A 1 89 ? -8.593 -12.882 -14.647 1 47.73 89 MET A C 1
ATOM 690 O O . MET A 1 89 ? -9.533 -12.093 -14.537 1 47.73 89 MET A O 1
ATOM 694 N N . ARG A 1 90 ? -8.49 -13.911 -15.608 1 47.15 90 ARG A N 1
ATOM 695 C CA . ARG A 1 90 ? -9.741 -14.268 -16.268 1 47.15 90 ARG A CA 1
ATOM 696 C C . ARG A 1 90 ? -10.848 -14.511 -15.249 1 47.15 90 ARG A C 1
ATOM 698 O O . ARG A 1 90 ? -10.685 -15.313 -14.326 1 47.15 90 ARG A O 1
ATOM 705 N N . ARG A 1 91 ? -11.503 -13.427 -15.034 1 44.54 91 ARG A N 1
ATOM 706 C CA . ARG A 1 91 ? -12.713 -13.588 -14.235 1 44.54 91 ARG A CA 1
ATOM 707 C C . ARG A 1 91 ? -13.542 -14.769 -14.728 1 44.54 91 ARG A C 1
ATOM 709 O O . ARG A 1 91 ? -13.89 -14.84 -15.909 1 44.54 91 ARG A O 1
ATOM 716 N N . ARG A 1 92 ? -13.036 -15.961 -14.509 1 43.47 92 ARG A N 1
ATOM 717 C CA . ARG A 1 92 ? -13.957 -16.979 -15.004 1 43.47 92 ARG A CA 1
ATOM 718 C C . ARG A 1 92 ? -15.395 -16.47 -14.991 1 43.47 92 ARG A C 1
ATOM 720 O O . ARG A 1 92 ? -15.816 -15.811 -14.039 1 43.47 92 ARG A O 1
ATOM 727 N N . THR A 1 93 ? -15.887 -16.256 -16.1 1 40.18 93 THR A N 1
ATOM 728 C CA . THR A 1 93 ? -17.323 -16.152 -16.336 1 40.18 93 THR A CA 1
ATOM 729 C C . THR A 1 93 ? -18.097 -17.024 -15.351 1 40.18 93 THR A C 1
ATOM 731 O O . THR A 1 93 ? -19.325 -16.943 -15.275 1 40.18 93 THR A O 1
ATOM 734 N N . ARG A 1 94 ? -17.544 -18.25 -15.063 1 43.25 94 ARG A N 1
ATOM 735 C CA . ARG A 1 94 ? -18.53 -18.921 -14.223 1 43.25 94 ARG A CA 1
ATOM 736 C C . ARG A 1 94 ? -18.557 -18.319 -12.822 1 43.25 94 ARG A C 1
ATOM 738 O O . ARG A 1 94 ? -17.507 -18.072 -12.226 1 43.25 94 ARG A O 1
ATOM 745 N N . PRO A 1 95 ? -19.595 -17.713 -12.448 1 48.29 95 PRO A N 1
ATOM 746 C CA . PRO A 1 95 ? -19.947 -17.34 -11.076 1 48.29 95 PRO A CA 1
ATOM 747 C C . PRO A 1 95 ? -19.33 -18.272 -10.035 1 48.29 95 PRO A C 1
ATOM 749 O O . PRO A 1 95 ? -19.591 -19.477 -10.048 1 48.29 95 PRO A O 1
ATOM 752 N N . ASN A 1 96 ? -17.993 -18.319 -9.909 1 58.02 96 ASN A N 1
ATOM 753 C CA . ASN A 1 96 ? -17.63 -19.096 -8.729 1 58.02 96 ASN A CA 1
ATOM 754 C C . ASN A 1 96 ? -18.434 -18.665 -7.505 1 58.02 96 ASN A C 1
ATOM 756 O O . ASN A 1 96 ? -18.283 -17.541 -7.022 1 58.02 96 ASN A O 1
ATOM 760 N N . ALA A 1 97 ? -19.5 -19.389 -7.338 1 64.67 97 ALA A N 1
ATOM 761 C CA . ALA A 1 97 ? -20.523 -19.12 -6.331 1 64.67 97 ALA A CA 1
ATOM 762 C C . ALA A 1 97 ? -19.893 -18.847 -4.968 1 64.67 97 ALA A C 1
ATOM 764 O O . ALA A 1 97 ? -20.539 -18.285 -4.08 1 64.67 97 ALA A O 1
ATOM 765 N N . ASN A 1 98 ? -18.536 -18.985 -4.928 1 85.96 98 ASN A N 1
ATOM 766 C CA . ASN A 1 98 ? -17.991 -18.818 -3.585 1 85.96 98 ASN A CA 1
ATOM 767 C C . ASN A 1 98 ? -16.818 -17.843 -3.572 1 85.96 98 ASN A C 1
ATOM 769 O O . ASN A 1 98 ? -15.802 -18.096 -2.922 1 85.96 98 ASN A O 1
ATOM 773 N N . ARG A 1 99 ? -16.979 -16.798 -4.507 1 89.9 99 ARG A N 1
ATOM 774 C CA . ARG A 1 99 ? -15.91 -15.808 -4.581 1 89.9 99 ARG A CA 1
ATOM 775 C C . ARG A 1 99 ? -16.477 -14.395 -4.674 1 89.9 99 ARG A C 1
ATOM 777 O O . ARG A 1 99 ? -17.472 -14.165 -5.365 1 89.9 99 ARG A O 1
ATOM 784 N N . ILE A 1 100 ? -15.874 -13.435 -3.943 1 93.7 100 ILE A N 1
ATOM 785 C CA . ILE A 1 100 ? -16.282 -12.04 -4.066 1 93.7 100 ILE A CA 1
ATOM 786 C C . ILE A 1 100 ? -15.046 -11.151 -4.191 1 93.7 100 ILE A C 1
ATOM 788 O O . ILE A 1 100 ? -13.975 -11.491 -3.683 1 93.7 100 ILE A O 1
ATOM 792 N N . VAL A 1 101 ? -15.211 -10.025 -4.893 1 93.7 101 VAL A N 1
ATOM 793 C CA . VAL A 1 101 ? -14.154 -9.042 -5.108 1 93.7 101 VAL A CA 1
ATOM 794 C C . VAL A 1 101 ? -14.467 -7.766 -4.33 1 93.7 101 VAL A C 1
ATOM 796 O O . VAL A 1 101 ? -15.513 -7.147 -4.537 1 93.7 101 VAL A O 1
ATOM 799 N N . VAL A 1 102 ? -13.542 -7.414 -3.425 1 96.51 102 VAL A N 1
ATOM 800 C CA . VAL A 1 102 ? -13.653 -6.198 -2.626 1 96.51 102 VAL A CA 1
ATOM 801 C C . VAL A 1 102 ? -12.69 -5.14 -3.159 1 96.51 102 VAL A C 1
ATOM 803 O O . VAL A 1 102 ? -11.476 -5.355 -3.188 1 96.51 102 VAL A O 1
ATOM 806 N N . ARG A 1 103 ? -13.195 -4.06 -3.6 1 93.16 103 ARG A N 1
ATOM 807 C CA . ARG A 1 103 ? -12.412 -2.877 -3.941 1 93.16 103 ARG A CA 1
ATOM 808 C C . ARG A 1 103 ? -12.426 -1.864 -2.801 1 93.16 103 ARG A C 1
ATOM 810 O O . ARG A 1 103 ? -13.468 -1.626 -2.187 1 93.16 103 ARG A O 1
ATOM 817 N N . THR A 1 104 ? -11.283 -1.295 -2.517 1 95.6 104 THR A N 1
ATOM 818 C CA . THR A 1 104 ? -11.259 -0.341 -1.414 1 95.6 104 THR A CA 1
ATOM 819 C C . THR A 1 104 ? -10.326 0.826 -1.728 1 95.6 104 THR A C 1
ATOM 821 O O . THR A 1 104 ? -9.277 0.639 -2.348 1 95.6 104 THR A O 1
ATOM 824 N N . SER A 1 105 ? -10.694 2.014 -1.336 1 90.56 105 SER A N 1
ATOM 825 C CA . SER A 1 105 ? -9.812 3.176 -1.359 1 90.56 105 SER A CA 1
ATOM 826 C C . SER A 1 105 ? -9.068 3.332 -0.037 1 90.56 105 SER A C 1
ATOM 828 O O . SER A 1 105 ? -8.322 4.295 0.152 1 90.56 105 SER A O 1
ATOM 830 N N . LEU A 1 106 ? -9.276 2.403 0.91 1 95.2 106 LEU A N 1
ATOM 831 C CA . LEU A 1 106 ? -8.696 2.411 2.249 1 95.2 106 LEU A CA 1
ATOM 832 C C . LEU A 1 106 ? -7.663 1.299 2.4 1 95.2 106 LEU A C 1
ATOM 834 O O . LEU A 1 106 ? -7.874 0.35 3.159 1 95.2 106 LEU A O 1
ATOM 838 N N . SER A 1 107 ? -6.553 1.485 1.809 1 93.9 107 SER A N 1
ATOM 839 C CA . SER A 1 107 ? -5.551 0.432 1.678 1 93.9 107 SER A CA 1
ATOM 840 C C . SER A 1 107 ? -5.017 0.005 3.041 1 93.9 107 SER A C 1
ATOM 842 O O . SER A 1 107 ? -4.883 -1.19 3.315 1 93.9 107 SER A O 1
ATOM 844 N N . THR A 1 108 ? -4.721 1.006 3.892 1 96.88 108 THR A N 1
ATOM 845 C CA . THR A 1 108 ? -4.167 0.666 5.199 1 96.88 108 THR A CA 1
ATOM 846 C C . THR A 1 108 ? -5.221 -0.007 6.073 1 96.88 108 THR A C 1
ATOM 848 O O . THR A 1 108 ? -4.903 -0.903 6.858 1 96.88 108 THR A O 1
ATOM 851 N N . PHE A 1 109 ? -6.499 0.415 5.928 1 97.36 109 PHE A N 1
ATOM 852 C CA . PHE A 1 109 ? -7.599 -0.255 6.612 1 97.36 109 PHE A CA 1
ATOM 853 C C . PHE A 1 109 ? -7.698 -1.713 6.178 1 97.36 109 PHE A C 1
ATOM 855 O O . PHE A 1 109 ? -7.883 -2.603 7.011 1 97.36 109 PHE A O 1
ATOM 862 N N . ALA A 1 110 ? -7.598 -1.977 4.885 1 97.79 110 ALA A N 1
ATOM 863 C CA . ALA A 1 110 ? -7.631 -3.347 4.38 1 97.79 110 ALA A CA 1
ATOM 864 C C . ALA A 1 110 ? -6.477 -4.169 4.947 1 97.79 110 ALA A C 1
ATOM 866 O O . ALA A 1 110 ? -6.681 -5.284 5.432 1 97.79 110 ALA A O 1
ATOM 867 N N . TYR A 1 111 ? -5.344 -3.544 4.954 1 96.15 111 TYR A N 1
ATOM 868 C CA . TYR A 1 111 ? -4.104 -4.181 5.383 1 96.15 111 TYR A CA 1
ATOM 869 C C . TYR A 1 111 ? -4.133 -4.481 6.877 1 96.15 111 TYR A C 1
ATOM 871 O O . TYR A 1 111 ? -3.815 -5.596 7.299 1 96.15 111 TYR A O 1
ATOM 879 N N . SER A 1 112 ? -4.495 -3.574 7.738 1 96.32 112 SER A N 1
ATOM 880 C CA . SER A 1 112 ? -4.261 -3.659 9.176 1 96.32 112 SER A CA 1
ATOM 881 C C . SER A 1 112 ? -5.493 -4.183 9.907 1 96.32 112 SER A C 1
ATOM 883 O O . SER A 1 112 ? -5.4 -4.623 11.055 1 96.32 112 SER A O 1
ATOM 885 N N . PHE A 1 113 ? -6.672 -4.13 9.2 1 97.44 113 PHE A N 1
ATOM 886 C CA . PHE A 1 113 ? -7.89 -4.453 9.934 1 97.44 113 PHE A CA 1
ATOM 887 C C . PHE A 1 113 ? -8.723 -5.481 9.176 1 97.44 113 PHE A C 1
ATOM 889 O O . PHE A 1 113 ? -9.012 -6.559 9.698 1 97.44 113 PHE A O 1
ATOM 896 N N . LEU A 1 114 ? -9.022 -5.269 7.918 1 97.94 114 LEU A N 1
ATOM 897 C CA . LEU A 1 114 ? -9.956 -6.106 7.174 1 97.94 114 LEU A CA 1
ATOM 898 C C . LEU A 1 114 ? -9.358 -7.485 6.91 1 97.94 114 LEU A C 1
ATOM 900 O O . LEU A 1 114 ? -9.939 -8.502 7.295 1 97.94 114 LEU A O 1
ATOM 904 N N . ILE A 1 115 ? -8.208 -7.571 6.315 1 98.06 115 ILE A N 1
ATOM 905 C CA . ILE A 1 115 ? -7.633 -8.811 5.804 1 98.06 115 ILE A CA 1
ATOM 906 C C . ILE A 1 115 ? -7.282 -9.735 6.968 1 98.06 115 ILE A C 1
ATOM 908 O O . ILE A 1 115 ? -7.562 -10.935 6.922 1 98.06 115 ILE A O 1
ATOM 912 N N . PRO A 1 116 ? -6.789 -9.177 8.059 1 96.69 116 PRO A N 1
ATOM 913 C CA . PRO A 1 116 ? -6.485 -10.046 9.199 1 96.69 116 PRO A CA 1
ATOM 914 C C . PRO A 1 116 ? -7.721 -10.758 9.743 1 96.69 116 PRO A C 1
ATOM 916 O O . PRO A 1 116 ? -7.599 -11.764 10.447 1 96.69 116 PRO A O 1
ATOM 919 N N . ASN A 1 117 ? -8.871 -10.261 9.411 1 96.94 117 ASN A N 1
ATOM 920 C CA . ASN A 1 117 ? -10.094 -10.833 9.965 1 96.94 117 ASN A CA 1
ATOM 921 C C . ASN A 1 117 ? -10.878 -11.608 8.91 1 96.94 117 ASN A C 1
ATOM 923 O O . ASN A 1 117 ? -11.93 -12.178 9.206 1 96.94 117 ASN A O 1
ATOM 927 N N . LEU A 1 118 ? -10.392 -11.694 7.706 1 97.12 118 LEU A N 1
ATOM 928 C CA . LEU A 1 118 ? -11.146 -12.256 6.59 1 97.12 118 LEU A CA 1
ATOM 929 C C . LEU A 1 118 ? -11.352 -13.756 6.773 1 97.12 118 LEU A C 1
ATOM 931 O O . LEU A 1 118 ? -12.326 -14.319 6.27 1 97.12 118 LEU A O 1
ATOM 935 N N . GLN A 1 119 ? -10.411 -14.422 7.461 1 94.36 119 GLN A N 1
ATOM 936 C CA . GLN A 1 119 ? -10.552 -15.856 7.685 1 94.36 119 GLN A CA 1
ATOM 937 C C . GLN A 1 119 ? -11.828 -16.169 8.461 1 94.36 119 GLN A C 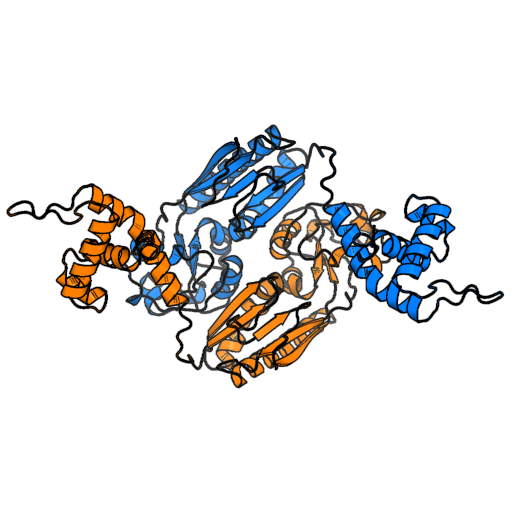1
ATOM 939 O O . GLN A 1 119 ? -12.465 -17.199 8.229 1 94.36 119 GLN A O 1
ATOM 944 N N . ALA A 1 120 ? -12.173 -15.329 9.365 1 95.31 120 ALA A N 1
ATOM 945 C CA . ALA A 1 120 ? -13.398 -15.51 10.141 1 95.31 120 ALA A CA 1
ATOM 946 C C . ALA A 1 120 ? -14.629 -15.465 9.24 1 95.31 120 ALA A C 1
ATOM 948 O O . ALA A 1 120 ? -15.533 -16.293 9.372 1 95.31 120 ALA A O 1
ATOM 949 N N . PHE A 1 121 ? -14.633 -14.54 8.346 1 97.11 121 PHE A N 1
ATOM 950 C CA . PHE A 1 121 ? -15.747 -14.457 7.409 1 97.11 121 PHE A CA 1
ATOM 951 C C . PHE A 1 121 ? -15.789 -15.686 6.508 1 97.11 121 PHE A C 1
ATOM 953 O O . PHE A 1 121 ? -16.856 -16.263 6.286 1 97.11 121 PHE A O 1
ATOM 960 N N . SER A 1 122 ? -14.621 -15.968 5.922 1 94.48 122 SER A N 1
ATOM 961 C CA . SER A 1 122 ? -14.535 -17.12 5.029 1 94.48 122 SER A CA 1
ATOM 962 C C . SER A 1 122 ? -15.066 -18.381 5.702 1 94.48 122 SER A C 1
ATOM 964 O O . SER A 1 122 ? -15.859 -19.118 5.112 1 94.48 122 SER A O 1
ATOM 966 N N . THR A 1 123 ? -14.685 -18.593 6.922 1 92.71 123 THR A N 1
ATOM 967 C CA . THR A 1 123 ? -15.121 -19.763 7.676 1 92.71 123 THR A CA 1
ATOM 968 C C . THR A 1 123 ? -16.628 -19.722 7.915 1 92.71 123 THR A C 1
ATOM 970 O O . THR A 1 123 ? -17.319 -20.725 7.727 1 92.71 123 THR A O 1
ATOM 973 N N . GLU A 1 124 ? -17.124 -18.572 8.298 1 93.5 124 GLU A N 1
ATOM 974 C CA . GLU A 1 124 ? -18.549 -18.394 8.558 1 93.5 124 GLU A CA 1
ATOM 975 C C . GLU A 1 124 ? -19.375 -18.634 7.298 1 93.5 124 GLU A C 1
ATOM 977 O O . GLU A 1 124 ? -20.507 -19.118 7.373 1 93.5 124 GLU A O 1
ATOM 982 N N . MET A 1 125 ? -18.779 -18.361 6.16 1 93.35 125 MET A N 1
ATOM 983 C CA . MET A 1 125 ? -19.531 -18.438 4.911 1 93.35 125 MET A CA 1
ATOM 984 C C . MET A 1 125 ? -19.132 -19.673 4.11 1 93.35 125 MET A C 1
ATOM 986 O O . MET A 1 125 ? -19.27 -19.695 2.886 1 93.35 125 MET A O 1
ATOM 990 N N . GLY A 1 126 ? -18.598 -20.686 4.701 1 91 126 GLY A N 1
ATOM 991 C CA . GLY A 1 126 ? -18.338 -21.973 4.075 1 91 126 GLY A CA 1
ATOM 992 C C . GLY A 1 126 ? -17.141 -21.952 3.143 1 91 126 GLY A C 1
ATOM 993 O O . GLY A 1 126 ? -17.155 -22.596 2.093 1 91 126 GLY A O 1
ATOM 994 N N . GLY A 1 127 ? -16.152 -21.12 3.421 1 90.92 127 GLY A N 1
ATOM 995 C CA . GLY A 1 127 ? -14.9 -21.143 2.682 1 90.92 127 GLY A CA 1
ATOM 996 C C . GLY A 1 127 ? -14.885 -20.188 1.504 1 90.92 127 GLY A C 1
ATOM 997 O O . GLY A 1 127 ? -14.231 -20.451 0.493 1 90.92 127 GLY A O 1
ATOM 998 N N . VAL A 1 128 ? -15.606 -19.097 1.551 1 93.21 128 VAL A N 1
ATOM 999 C CA . VAL A 1 128 ? -15.675 -18.097 0.491 1 93.21 128 VAL A CA 1
ATOM 1000 C C . VAL A 1 128 ? -14.302 -17.458 0.293 1 93.21 128 VAL A C 1
ATOM 1002 O O . VAL A 1 128 ? -13.597 -17.175 1.265 1 93.21 128 VAL A O 1
ATOM 1005 N N . MET A 1 129 ? -13.961 -17.298 -0.97 1 93.47 129 MET A N 1
ATOM 1006 C CA . MET A 1 129 ? -12.718 -16.615 -1.316 1 93.47 129 MET A CA 1
ATOM 1007 C C . MET A 1 129 ? -12.955 -15.122 -1.515 1 93.47 129 MET A C 1
ATOM 1009 O O . MET A 1 129 ? -13.876 -14.725 -2.232 1 93.47 129 MET A O 1
ATOM 1013 N N . VAL A 1 130 ? -12.15 -14.301 -0.842 1 95.92 130 VAL A N 1
ATOM 1014 C CA . VAL A 1 130 ? -12.305 -12.853 -0.929 1 95.92 130 VAL A CA 1
ATOM 1015 C C . VAL A 1 130 ? -11.072 -12.239 -1.587 1 95.92 130 VAL A C 1
ATOM 1017 O O . VAL A 1 130 ? -9.965 -12.331 -1.053 1 95.92 130 VAL A O 1
ATOM 1020 N N . ASP A 1 131 ? -11.239 -11.666 -2.762 1 94.73 131 ASP A N 1
ATOM 1021 C CA . ASP A 1 131 ? -10.211 -10.875 -3.432 1 94.73 131 ASP A CA 1
ATOM 1022 C C . ASP A 1 131 ? -10.255 -9.418 -2.977 1 94.73 131 ASP A C 1
ATOM 1024 O O . ASP A 1 131 ? -11.335 -8.851 -2.797 1 94.73 131 ASP A O 1
ATOM 1028 N N . VAL A 1 132 ? -9.066 -8.827 -2.752 1 96.47 132 VAL A N 1
ATOM 1029 C CA . VAL A 1 132 ? -9.03 -7.436 -2.313 1 96.47 132 VAL A CA 1
ATOM 1030 C C . VAL A 1 132 ? -8.152 -6.618 -3.258 1 96.47 132 VAL A C 1
ATOM 1032 O O . VAL A 1 132 ? -6.986 -6.955 -3.479 1 96.47 132 VAL A O 1
ATOM 1035 N N . ILE A 1 133 ? -8.71 -5.617 -3.804 1 89.81 133 ILE A N 1
ATOM 1036 C CA . ILE A 1 133 ? -7.99 -4.68 -4.659 1 89.81 133 ILE A CA 1
ATOM 1037 C C . ILE A 1 133 ? -8.088 -3.271 -4.078 1 89.81 133 ILE A C 1
ATOM 1039 O O . ILE A 1 133 ? -9.126 -2.89 -3.531 1 89.81 133 ILE A O 1
ATOM 1043 N N . SER A 1 134 ? -6.995 -2.537 -4.152 1 90.27 134 SER A N 1
ATOM 1044 C CA . SER A 1 134 ? -6.948 -1.184 -3.608 1 90.27 134 SER A CA 1
ATOM 1045 C C . SER A 1 134 ? -6.708 -0.154 -4.706 1 90.27 134 SER A C 1
ATOM 1047 O O . SER A 1 134 ? -5.845 -0.346 -5.566 1 90.27 134 SER A O 1
ATOM 1049 N N . SER A 1 135 ? -7.542 0.864 -4.715 1 81.15 135 SER A N 1
ATOM 1050 C CA . SER A 1 135 ? -7.407 1.944 -5.687 1 81.15 135 SER A CA 1
ATOM 1051 C C . SER A 1 135 ? -7.987 3.248 -5.15 1 81.15 135 SER A C 1
ATOM 1053 O O . SER A 1 135 ? -9.032 3.245 -4.495 1 81.15 135 SER A O 1
ATOM 1055 N N . LEU A 1 136 ? -7.282 4.34 -5.458 1 73.27 136 LEU A N 1
ATOM 1056 C CA . LEU A 1 136 ? -7.793 5.66 -5.107 1 73.27 136 LEU A CA 1
ATOM 1057 C C . LEU A 1 136 ? -8.632 6.238 -6.241 1 73.27 136 LEU A C 1
ATOM 1059 O O . LEU A 1 136 ? -9.278 7.275 -6.075 1 73.27 136 LEU A O 1
ATOM 1063 N N . SER A 1 137 ? -8.686 5.479 -7.352 1 69.88 137 SER A N 1
ATOM 1064 C CA . SER A 1 137 ? -9.44 5.969 -8.501 1 69.88 137 SER A CA 1
ATOM 1065 C C . SER A 1 137 ? -10.938 5.761 -8.31 1 69.88 137 SER A C 1
ATOM 1067 O O . SER A 1 137 ? -11.359 4.802 -7.659 1 69.88 137 SER A O 1
ATOM 1069 N N . LEU A 1 138 ? -11.692 6.633 -8.949 1 70.68 138 LEU A N 1
ATOM 1070 C CA . LEU A 1 138 ? -13.141 6.468 -8.947 1 70.68 138 LEU A CA 1
ATOM 1071 C C . LEU A 1 138 ? -13.541 5.165 -9.632 1 70.68 138 LEU A C 1
ATOM 1073 O O . LEU A 1 138 ? -13.025 4.839 -10.704 1 70.68 138 LEU A O 1
ATOM 1077 N N . PRO A 1 139 ? -14.415 4.466 -8.915 1 72.9 139 PRO A N 1
ATOM 1078 C CA . PRO A 1 139 ? -14.891 3.258 -9.594 1 72.9 139 PRO A CA 1
ATOM 1079 C C . PRO A 1 139 ? -15.69 3.567 -10.858 1 72.9 139 PRO A C 1
ATOM 1081 O O . PRO A 1 139 ? -16.417 4.562 -10.905 1 72.9 139 PRO A O 1
ATOM 1084 N N . THR A 1 140 ? -15.501 2.781 -11.774 1 65.14 140 THR A N 1
ATOM 1085 C CA . THR A 1 140 ? -16.273 2.892 -13.007 1 65.14 140 THR A CA 1
ATOM 1086 C C . THR A 1 140 ? -17.215 1.702 -13.163 1 65.14 140 THR A C 1
ATOM 1088 O O . THR A 1 140 ? -17.107 0.717 -12.429 1 65.14 140 THR A O 1
ATOM 1091 N N . SER A 1 141 ? -18.113 1.776 -14.086 1 63.93 141 SER A N 1
ATOM 1092 C CA . SER A 1 141 ? -19.096 0.721 -14.314 1 63.93 141 SER A CA 1
ATOM 1093 C C . SER A 1 141 ? -18.434 -0.547 -14.842 1 63.93 141 SER A C 1
ATOM 1095 O O . SER A 1 141 ? -18.997 -1.638 -14.734 1 63.93 141 SER A O 1
ATOM 1097 N N . THR A 1 142 ? -17.263 -0.407 -15.339 1 61.83 142 THR A N 1
ATOM 1098 C CA . THR A 1 142 ? -16.581 -1.546 -15.942 1 61.83 142 THR A CA 1
ATOM 1099 C C . THR A 1 142 ? -15.686 -2.243 -14.922 1 61.83 142 THR A C 1
ATOM 1101 O O . THR A 1 142 ? -15.144 -3.317 -15.194 1 61.83 142 THR A O 1
ATOM 1104 N N . ASP A 1 143 ? -15.627 -1.536 -13.774 1 72.76 143 ASP A N 1
ATOM 1105 C CA . ASP A 1 143 ? -14.828 -2.188 -12.741 1 72.76 143 ASP A CA 1
ATOM 1106 C C . ASP A 1 143 ? -15.493 -3.478 -12.266 1 72.76 143 ASP A C 1
ATOM 1108 O O . ASP A 1 143 ? -16.714 -3.531 -12.106 1 72.76 143 ASP A O 1
ATOM 1112 N N . ASP A 1 144 ? -14.762 -4.481 -12.157 1 78.16 144 ASP A N 1
ATOM 1113 C CA . ASP A 1 144 ? -15.287 -5.783 -11.756 1 78.16 144 ASP A CA 1
ATOM 1114 C C . ASP A 1 144 ? -15.084 -6.02 -10.261 1 78.16 144 ASP A C 1
ATOM 1116 O O . ASP A 1 144 ? -14.108 -6.652 -9.854 1 78.16 144 ASP A O 1
ATOM 1120 N N . PHE A 1 145 ? -15.954 -5.488 -9.471 1 89.4 145 PHE A N 1
ATOM 1121 C CA . PHE A 1 145 ? -15.963 -5.719 -8.031 1 89.4 145 PHE A CA 1
ATOM 1122 C C . PHE A 1 145 ? -17.388 -5.908 -7.522 1 89.4 145 PHE A C 1
ATOM 1124 O O . PHE A 1 145 ? -18.344 -5.465 -8.161 1 89.4 145 PHE A O 1
ATOM 1131 N N . ASP A 1 146 ? -17.498 -6.588 -6.421 1 93.57 146 ASP A N 1
ATOM 1132 C CA . ASP A 1 146 ? -18.789 -6.855 -5.793 1 93.57 146 ASP A CA 1
ATOM 1133 C C . ASP A 1 146 ? -19.075 -5.852 -4.677 1 93.57 146 ASP A C 1
ATOM 1135 O O . ASP A 1 146 ? -20.234 -5.542 -4.396 1 93.57 146 ASP A O 1
ATOM 1139 N N . ILE A 1 147 ? -18.021 -5.414 -4.023 1 96.28 147 ILE A N 1
ATOM 1140 C CA . ILE A 1 147 ? -18.119 -4.569 -2.838 1 96.28 147 ILE A CA 1
ATOM 1141 C C . ILE A 1 147 ? -17.139 -3.403 -2.952 1 96.28 147 ILE A C 1
ATOM 1143 O O . ILE A 1 147 ? -15.998 -3.584 -3.383 1 96.28 147 ILE A O 1
ATOM 1147 N N . LEU A 1 148 ? -17.554 -2.233 -2.623 1 93.98 148 LEU A N 1
ATOM 1148 C CA . LEU A 1 148 ? -16.687 -1.068 -2.493 1 93.98 148 LEU A CA 1
ATOM 1149 C C . LEU A 1 148 ? -16.62 -0.599 -1.043 1 93.98 148 LEU A C 1
ATOM 1151 O O . LEU A 1 148 ? -17.655 -0.402 -0.401 1 93.98 148 LEU A O 1
ATOM 1155 N N . ILE A 1 149 ? -15.47 -0.546 -0.503 1 97.59 149 ILE A N 1
ATOM 1156 C CA . ILE A 1 149 ? -15.23 0.065 0.8 1 97.59 149 ILE A CA 1
ATOM 1157 C C . ILE A 1 149 ? -14.509 1.399 0.619 1 97.59 149 ILE A C 1
ATOM 1159 O O . ILE A 1 149 ? -13.427 1.452 0.029 1 97.59 149 ILE A O 1
ATOM 1163 N N . THR A 1 150 ? -15.117 2.438 1.143 1 94.14 150 THR A N 1
ATOM 1164 C CA . THR A 1 150 ? -14.558 3.754 0.853 1 94.14 150 THR A CA 1
ATOM 1165 C C . THR A 1 150 ? -14.968 4.763 1.921 1 94.14 150 THR A C 1
ATOM 1167 O O . THR A 1 150 ? -15.841 4.483 2.745 1 94.14 150 THR A O 1
ATOM 1170 N N . ARG A 1 151 ? -14.229 5.766 1.929 1 91.76 151 ARG A N 1
ATOM 1171 C CA . ARG A 1 151 ? -14.583 6.921 2.748 1 91.76 151 ARG A CA 1
ATOM 1172 C C . ARG A 1 151 ? -15.116 8.061 1.887 1 91.76 151 ARG A C 1
ATOM 1174 O O . ARG A 1 151 ? -16.05 8.761 2.284 1 91.76 151 ARG A O 1
ATOM 1181 N N . ASP A 1 152 ? -14.579 8.224 0.699 1 80.06 152 ASP A N 1
ATOM 1182 C CA . ASP A 1 152 ? -14.778 9.443 -0.079 1 80.06 152 ASP A CA 1
ATOM 1183 C C . ASP A 1 152 ? -15.477 9.141 -1.402 1 80.06 152 ASP A C 1
ATOM 1185 O O . ASP A 1 152 ? -15.978 10.051 -2.067 1 80.06 152 ASP A O 1
ATOM 1189 N N . LEU A 1 153 ? -15.479 7.881 -1.754 1 72.07 153 LEU A N 1
ATOM 1190 C CA . LEU A 1 153 ? -15.985 7.529 -3.076 1 72.07 153 LEU A CA 1
ATOM 1191 C C . LEU A 1 153 ? -17.445 7.097 -3.003 1 72.07 153 LEU A C 1
ATOM 1193 O O . LEU A 1 153 ? -17.922 6.684 -1.943 1 72.07 153 LEU A O 1
ATOM 1197 N N . SER A 1 154 ? -18.164 7.352 -4.078 1 75.71 154 SER A N 1
ATOM 1198 C CA . SER A 1 154 ? -19.544 6.895 -4.202 1 75.71 154 SER A CA 1
ATOM 1199 C C . SER A 1 154 ? -19.725 6.008 -5.43 1 75.71 154 SER A C 1
ATOM 1201 O O . SER A 1 154 ? -18.89 6.017 -6.337 1 75.71 154 SER A O 1
ATOM 1203 N N . VAL A 1 155 ? -20.669 5.176 -5.253 1 74.17 155 VAL A N 1
ATOM 1204 C CA . VAL A 1 155 ? -21.03 4.34 -6.393 1 74.17 155 VAL A CA 1
ATOM 1205 C C . VAL A 1 155 ? -22.207 4.964 -7.139 1 74.17 155 VAL A C 1
ATOM 1207 O O . VAL A 1 155 ? -23.13 5.497 -6.519 1 74.17 155 VAL A O 1
ATOM 1210 N N . VAL A 1 156 ? -22.023 5.04 -8.413 1 68.01 156 VAL A N 1
ATOM 1211 C CA . VAL A 1 156 ? -23.065 5.646 -9.236 1 68.01 156 VAL A CA 1
ATOM 1212 C C . VAL A 1 156 ? -24.135 4.606 -9.563 1 68.01 156 VAL A C 1
ATOM 1214 O O . VAL A 1 156 ? -25.288 4.955 -9.825 1 68.01 156 VAL A O 1
ATOM 1217 N N . GLU A 1 157 ? -23.846 3.385 -9.419 1 77.26 157 GLU A N 1
ATOM 1218 C CA . GLU A 1 157 ? -24.78 2.306 -9.728 1 77.26 157 GLU A CA 1
ATOM 1219 C C . GLU A 1 157 ? -25.593 1.912 -8.499 1 77.26 157 GLU A C 1
ATOM 1221 O O . GLU A 1 157 ? -25.231 2.255 -7.372 1 77.26 157 GLU A O 1
ATOM 1226 N N . PRO A 1 158 ? -26.756 1.283 -8.745 1 85.49 158 PRO A N 1
ATOM 1227 C CA . PRO A 1 158 ? -27.551 0.81 -7.609 1 85.49 158 PRO A CA 1
ATOM 1228 C C . PRO A 1 158 ? -26.755 -0.089 -6.666 1 85.49 158 PRO A C 1
ATOM 1230 O O . PRO A 1 158 ? -26.032 -0.98 -7.119 1 85.49 158 PRO A O 1
ATOM 1233 N N . ALA A 1 159 ? -26.807 0.2 -5.413 1 91.34 159 ALA A N 1
ATOM 1234 C CA . ALA A 1 159 ? -26.074 -0.53 -4.382 1 91.34 159 ALA A CA 1
ATOM 1235 C C . ALA A 1 159 ? -26.74 -0.371 -3.018 1 91.34 159 ALA A C 1
ATOM 1237 O O . ALA A 1 159 ? -27.361 0.657 -2.74 1 91.34 159 ALA A O 1
ATOM 1238 N N . ASP A 1 160 ? -26.707 -1.384 -2.256 1 94.37 160 ASP A N 1
ATOM 1239 C CA . ASP A 1 160 ? -26.951 -1.24 -0.824 1 94.37 160 ASP A CA 1
ATOM 1240 C C . ASP A 1 160 ? -25.706 -0.73 -0.103 1 94.37 160 ASP A C 1
ATOM 1242 O O . ASP A 1 160 ? -24.581 -0.992 -0.534 1 94.37 160 ASP A O 1
ATOM 1246 N N . HIS A 1 161 ? -25.912 0.04 0.914 1 93.48 161 HIS A N 1
ATOM 1247 C CA . HIS A 1 161 ? -24.739 0.564 1.606 1 93.48 161 HIS A CA 1
ATOM 1248 C C . HIS A 1 161 ? -24.91 0.478 3.119 1 93.48 161 HIS A C 1
ATOM 1250 O O . HIS A 1 161 ? -26.035 0.402 3.618 1 93.48 161 HIS A O 1
ATOM 1256 N N . TRP A 1 162 ? -23.79 0.379 3.84 1 96.03 162 TRP A N 1
ATOM 1257 C CA . TRP A 1 162 ? -23.668 0.361 5.294 1 96.03 162 TRP A CA 1
ATOM 1258 C C . TRP A 1 162 ? -22.627 1.37 5.766 1 96.03 162 TRP A C 1
ATOM 1260 O O . TRP A 1 162 ? -21.549 1.481 5.177 1 96.03 162 TRP A O 1
ATOM 1270 N N . GLU A 1 163 ? -23.008 2.144 6.729 1 95.04 163 GLU A N 1
ATOM 1271 C CA . GLU A 1 163 ? -22.007 2.911 7.464 1 95.04 163 GLU A CA 1
ATOM 1272 C C . GLU A 1 163 ? -21.256 2.029 8.458 1 95.04 163 GLU A C 1
ATOM 1274 O O . GLU A 1 163 ? -21.846 1.523 9.415 1 95.04 163 GLU A O 1
ATOM 1279 N N . ILE A 1 164 ? -19.962 1.917 8.226 1 96.37 164 ILE A N 1
ATOM 1280 C CA . ILE A 1 164 ? -19.312 0.844 8.97 1 96.37 164 ILE A CA 1
ATOM 1281 C C . ILE A 1 164 ? -18.419 1.437 10.058 1 96.37 164 ILE A C 1
ATOM 1283 O O . ILE A 1 164 ? -18.052 0.748 11.012 1 96.37 164 ILE A O 1
ATOM 1287 N N . TYR A 1 165 ? -18.024 2.704 9.96 1 96.31 165 TYR A N 1
ATOM 1288 C CA . TYR A 1 165 ? -17.118 3.248 10.964 1 96.31 165 TYR A CA 1
ATOM 1289 C C . TYR A 1 165 ? -17.094 4.771 10.908 1 96.31 165 TYR A C 1
ATOM 1291 O O . TYR A 1 165 ? -16.856 5.356 9.849 1 96.31 165 TYR A O 1
ATOM 1299 N N . ASN A 1 166 ? -17.429 5.397 12.069 1 95.93 166 ASN A N 1
ATOM 1300 C CA . ASN A 1 166 ? -17.21 6.83 12.233 1 95.93 166 ASN A CA 1
ATOM 1301 C C . ASN A 1 166 ? -15.756 7.138 12.581 1 95.93 166 ASN A C 1
ATOM 1303 O O . ASN A 1 166 ? -15.311 6.873 13.698 1 95.93 166 ASN A O 1
ATOM 1307 N N . GLU A 1 167 ? -15.096 7.76 11.654 1 95.33 167 GLU A N 1
ATOM 1308 C CA . GLU A 1 167 ? -13.643 7.864 11.745 1 95.33 167 GLU A CA 1
ATOM 1309 C C . GLU A 1 167 ? -13.225 8.742 12.921 1 95.33 167 GLU A C 1
ATOM 1311 O O . GLU A 1 167 ? -13.722 9.859 13.076 1 95.33 167 GLU A O 1
ATOM 1316 N N . GLN A 1 168 ? -12.381 8.212 13.727 1 96.84 168 GLN A N 1
ATOM 1317 C CA . GLN A 1 168 ? -11.675 8.903 14.8 1 96.84 168 GLN A CA 1
ATOM 1318 C C . GLN A 1 168 ? -10.182 9.004 14.501 1 96.84 168 GLN A C 1
ATOM 1320 O O . GLN A 1 168 ? -9.576 8.048 14.011 1 96.84 168 GLN A O 1
ATOM 1325 N N . LEU A 1 169 ? -9.664 10.169 14.735 1 97.45 169 LEU A N 1
ATOM 1326 C CA . LEU A 1 169 ? -8.236 10.383 14.533 1 97.45 169 LEU A CA 1
ATOM 1327 C C . LEU A 1 169 ? -7.494 10.394 15.865 1 97.45 169 LEU A C 1
ATOM 1329 O O . LEU A 1 169 ? -8.021 10.878 16.87 1 97.45 169 LEU A O 1
ATOM 1333 N N . VAL A 1 170 ? -6.305 9.889 15.85 1 97.6 170 VAL A N 1
ATOM 1334 C CA . VAL A 1 170 ? -5.467 9.838 17.043 1 97.6 170 VAL A CA 1
ATOM 1335 C C . VAL A 1 170 ? -4.015 10.126 16.669 1 97.6 170 VAL A C 1
ATOM 1337 O O . VAL A 1 170 ? -3.604 9.897 15.529 1 97.6 170 VAL A O 1
ATOM 1340 N N . CYS A 1 171 ? -3.349 10.684 17.544 1 97.64 171 CYS A N 1
ATOM 1341 C CA . CYS A 1 171 ? -1.907 10.848 17.403 1 97.64 171 CYS A CA 1
ATOM 1342 C C . CYS A 1 171 ? -1.158 9.733 18.124 1 97.64 171 CYS A C 1
ATOM 1344 O O . CYS A 1 171 ? -1.4 9.481 19.305 1 97.64 171 CYS A O 1
ATOM 1346 N N . VAL A 1 172 ? -0.224 9.062 17.42 1 97.62 172 VAL A N 1
ATOM 1347 C CA . VAL A 1 172 ? 0.494 7.936 18.007 1 97.62 172 VAL A CA 1
ATOM 1348 C C . VAL A 1 172 ? 1.999 8.139 17.84 1 97.62 172 VAL A C 1
ATOM 1350 O O . VAL A 1 172 ? 2.436 8.917 16.989 1 97.62 172 VAL A O 1
ATOM 1353 N N . GLY A 1 173 ? 2.729 7.51 18.67 1 97.22 173 GLY A N 1
ATOM 1354 C CA . GLY A 1 173 ? 4.183 7.506 18.631 1 97.22 173 GLY A CA 1
ATOM 1355 C C . GLY A 1 173 ? 4.793 6.275 19.273 1 97.22 173 GLY A C 1
ATOM 1356 O O . GLY A 1 173 ? 4.078 5.437 19.826 1 97.22 173 GLY A O 1
ATOM 1357 N N . PRO A 1 174 ? 6.067 6.133 19.047 1 95.72 174 PRO A N 1
ATOM 1358 C CA . PRO A 1 174 ? 6.748 5.008 19.692 1 95.72 174 PRO A CA 1
ATOM 1359 C C . PRO A 1 174 ? 6.696 5.082 21.216 1 95.72 174 PRO A C 1
ATOM 1361 O O . PRO A 1 174 ? 6.878 6.158 21.792 1 95.72 174 PRO A O 1
ATOM 1364 N N . PRO A 1 175 ? 6.507 3.985 21.884 1 93.85 175 PRO A N 1
ATOM 1365 C CA . PRO A 1 175 ? 6.315 3.97 23.336 1 93.85 175 PRO A CA 1
ATOM 1366 C C . PRO A 1 175 ? 7.476 4.614 24.091 1 93.85 175 PRO A C 1
ATOM 1368 O O . PRO A 1 175 ? 7.255 5.387 25.027 1 93.85 175 PRO A O 1
ATOM 1371 N N . ASN A 1 176 ? 8.626 4.404 23.676 1 91.06 176 ASN A N 1
ATOM 1372 C CA . ASN A 1 176 ? 9.806 4.88 24.391 1 91.06 176 ASN A CA 1
ATOM 1373 C C . ASN A 1 176 ? 9.944 6.397 24.298 1 91.06 176 ASN A C 1
ATOM 1375 O O . ASN A 1 176 ? 10.613 7.016 25.127 1 91.06 176 ASN A O 1
ATOM 1379 N N . HIS A 1 177 ? 9.236 6.957 23.37 1 89.92 177 HIS A N 1
ATOM 1380 C CA . HIS A 1 177 ? 9.46 8.382 23.158 1 89.92 177 HIS A CA 1
ATOM 1381 C C . HIS A 1 177 ? 8.28 9.207 23.662 1 89.92 177 HIS A C 1
ATOM 1383 O O . HIS A 1 177 ? 8.397 10.421 23.841 1 89.92 177 HIS A O 1
ATOM 1389 N N . ILE A 1 178 ? 7.139 8.559 23.865 1 87.64 178 ILE A N 1
ATOM 1390 C CA . ILE A 1 178 ? 6.009 9.41 24.22 1 87.64 178 ILE A CA 1
ATOM 1391 C C . ILE A 1 178 ? 5.446 8.983 25.574 1 87.64 178 ILE A C 1
ATOM 1393 O O . ILE A 1 178 ? 4.45 9.538 26.042 1 87.64 178 ILE A O 1
ATOM 1397 N N . ALA A 1 179 ? 6.066 8.016 26.149 1 80.38 179 ALA A N 1
ATOM 1398 C CA . ALA A 1 179 ? 5.615 7.597 27.473 1 80.38 179 ALA A CA 1
ATOM 1399 C C . ALA A 1 179 ? 5.62 8.769 28.45 1 80.38 179 ALA A C 1
ATOM 1401 O O . ALA A 1 179 ? 6.629 9.462 28.593 1 80.38 179 ALA A O 1
ATOM 1402 N N . GLY A 1 180 ? 4.447 8.988 29.079 1 77.47 180 GLY A N 1
ATOM 1403 C CA . GLY A 1 180 ? 4.334 10.016 30.1 1 77.47 180 GLY A CA 1
ATOM 1404 C C . GLY A 1 180 ? 4.183 11.413 29.527 1 77.47 180 GLY A C 1
ATOM 1405 O O . GLY A 1 180 ? 4.07 12.387 30.274 1 77.47 180 GLY A O 1
ATOM 1406 N N . LYS A 1 181 ? 4.198 11.487 28.244 1 82.09 181 LYS A N 1
ATOM 1407 C CA . LYS A 1 181 ? 4.089 12.804 27.626 1 82.09 181 LYS A CA 1
ATOM 1408 C C . LYS A 1 181 ? 2.635 13.146 27.313 1 82.09 181 LYS A C 1
ATOM 1410 O O . LYS A 1 181 ? 1.801 12.251 27.156 1 82.09 181 LYS A O 1
ATOM 1415 N N . SER A 1 182 ? 2.395 14.433 27.366 1 88.05 182 SER A N 1
ATOM 1416 C CA . SER A 1 182 ? 1.09 14.975 27.004 1 88.05 182 SER A CA 1
ATOM 1417 C C . SER A 1 182 ? 1.079 15.477 25.564 1 88.05 182 SER A C 1
ATOM 1419 O O . SER A 1 182 ? 2.011 15.212 24.802 1 88.05 182 SER A O 1
ATOM 1421 N N . LEU A 1 183 ? 0.045 16.145 25.203 1 91.24 183 LEU A N 1
ATOM 1422 C CA . LEU A 1 183 ? -0.144 16.679 23.858 1 91.24 183 LEU A CA 1
ATOM 1423 C C . LEU A 1 183 ? 0.979 17.644 23.493 1 91.24 183 LEU A C 1
ATOM 1425 O O . LEU A 1 183 ? 1.203 17.924 22.313 1 91.24 183 LEU A O 1
ATOM 1429 N N . SER A 1 184 ? 1.728 18.097 24.432 1 90.67 184 SER A N 1
ATOM 1430 C CA . SER A 1 184 ? 2.816 19.041 24.196 1 90.67 184 SER A CA 1
ATOM 1431 C C . SER A 1 184 ? 3.936 18.4 23.384 1 90.67 184 SER A C 1
ATOM 1433 O O . SER A 1 184 ? 4.777 19.1 22.816 1 90.67 184 SER A O 1
ATOM 1435 N N . VAL A 1 185 ? 3.938 17.084 23.306 1 92.62 185 VAL A N 1
ATOM 1436 C CA . VAL A 1 185 ? 4.976 16.344 22.594 1 92.62 185 VAL A CA 1
ATOM 1437 C C . VAL A 1 185 ? 4.95 16.713 21.113 1 92.62 185 VAL A C 1
ATOM 1439 O O . VAL A 1 185 ? 5.974 16.636 20.43 1 92.62 185 VAL A O 1
ATOM 1442 N N . VAL A 1 186 ? 3.835 17.22 20.616 1 93.06 186 VAL A N 1
ATOM 1443 C CA . VAL A 1 186 ? 3.679 17.52 19.197 1 93.06 186 VAL A CA 1
ATOM 1444 C C . VAL A 1 186 ? 4.519 18.741 18.83 1 93.06 186 VAL A C 1
ATOM 1446 O O . VAL A 1 186 ? 4.763 19.003 17.65 1 93.06 186 VAL A O 1
ATOM 1449 N N . ARG A 1 187 ? 4.937 19.486 19.843 1 91.89 187 ARG A N 1
ATOM 1450 C CA . ARG A 1 187 ? 5.763 20.668 19.62 1 91.89 187 ARG A CA 1
ATOM 1451 C C . ARG A 1 187 ? 7.237 20.293 19.51 1 91.89 187 ARG A C 1
ATOM 1453 O O . ARG A 1 187 ? 8.043 21.07 18.994 1 91.89 187 ARG A O 1
ATOM 1460 N N . THR A 1 188 ? 7.582 19.14 19.986 1 92.13 188 THR A N 1
ATOM 1461 C CA . THR A 1 188 ? 8.995 18.793 20.095 1 92.13 188 THR A CA 1
ATOM 1462 C C . THR A 1 188 ? 9.34 17.632 19.166 1 92.13 188 THR A C 1
ATOM 1464 O O . THR A 1 188 ? 10.485 17.498 18.729 1 92.13 188 THR A O 1
ATOM 1467 N N . MET A 1 189 ? 8.406 16.823 18.841 1 94.75 189 MET A N 1
ATOM 1468 C CA . MET A 1 189 ? 8.645 15.682 17.962 1 94.75 189 MET A CA 1
ATOM 1469 C C . MET A 1 189 ? 7.982 15.893 16.605 1 94.75 189 MET A C 1
ATOM 1471 O O . MET A 1 189 ? 6.842 16.357 16.531 1 94.75 189 MET A O 1
ATOM 1475 N N . PRO A 1 190 ? 8.712 15.543 15.564 1 95.32 190 PRO A N 1
ATOM 1476 C CA . PRO A 1 190 ? 8.142 15.748 14.23 1 95.32 190 PRO A CA 1
ATOM 1477 C C . PRO A 1 190 ? 6.934 14.853 13.961 1 95.32 190 PRO A C 1
ATOM 1479 O O . PRO A 1 190 ? 6.908 13.698 14.395 1 95.32 190 PRO A O 1
ATOM 1482 N N . ILE A 1 191 ? 6.006 15.384 13.193 1 96.35 191 ILE A N 1
ATOM 1483 C CA . ILE A 1 191 ? 4.824 14.636 12.778 1 96.35 191 ILE A CA 1
ATOM 1484 C C . ILE A 1 191 ? 4.944 14.257 11.304 1 96.35 191 ILE A C 1
ATOM 1486 O O . ILE A 1 191 ? 5.146 15.122 10.449 1 96.35 191 ILE A O 1
ATOM 1490 N N . ILE A 1 192 ? 4.802 12.969 11.037 1 96.35 192 ILE A N 1
ATOM 1491 C CA . ILE A 1 192 ? 4.846 12.452 9.673 1 96.35 192 ILE A CA 1
ATOM 1492 C C . ILE A 1 192 ? 3.627 12.944 8.896 1 96.35 192 ILE A C 1
ATOM 1494 O O . ILE A 1 192 ? 2.513 12.967 9.425 1 96.35 192 ILE A O 1
ATOM 1498 N N . ASN A 1 193 ? 3.861 13.305 7.67 1 91.75 193 ASN A N 1
ATOM 1499 C CA . ASN A 1 193 ? 2.791 13.732 6.775 1 91.75 193 ASN A CA 1
ATOM 1500 C C . ASN A 1 193 ? 2.475 12.665 5.731 1 91.75 193 ASN A C 1
ATOM 1502 O O . ASN A 1 193 ? 3.361 12.23 4.993 1 91.75 193 ASN A O 1
ATOM 1506 N N . VAL A 1 194 ? 1.221 12.271 5.644 1 92.28 194 VAL A N 1
ATOM 1507 C CA . VAL A 1 194 ? 0.765 11.316 4.639 1 92.28 194 VAL A CA 1
ATOM 1508 C C . VAL A 1 194 ? 0.053 12.056 3.509 1 92.28 194 VAL A C 1
ATOM 1510 O O . VAL A 1 194 ? -1.014 12.64 3.716 1 92.28 194 VAL A O 1
ATOM 1513 N N . THR A 1 195 ? 0.517 11.9 2.294 1 83.49 195 THR A N 1
ATOM 1514 C CA . THR A 1 195 ? 0.111 12.807 1.226 1 83.49 195 THR A CA 1
ATOM 1515 C C . THR A 1 195 ? -1.185 12.331 0.575 1 83.49 195 THR A C 1
ATOM 1517 O O . THR A 1 195 ? -1.906 13.123 -0.036 1 83.49 195 THR A O 1
ATOM 1520 N N . SER A 1 196 ? -1.491 11.017 0.653 1 80.99 196 SER A N 1
ATOM 1521 C CA . SER A 1 196 ? -2.744 10.531 0.085 1 80.99 196 SER A CA 1
ATOM 1522 C C . SER A 1 196 ? -3.932 10.907 0.963 1 80.99 196 SER A C 1
ATOM 1524 O O . SER A 1 196 ? -5.085 10.777 0.546 1 80.99 196 SER A O 1
ATOM 1526 N N . ARG A 1 197 ? -3.654 11.321 2.171 1 86.58 197 ARG A N 1
ATOM 1527 C CA . ARG A 1 197 ? -4.666 11.778 3.118 1 86.58 197 ARG A CA 1
ATOM 1528 C C . ARG A 1 197 ? -4.345 13.178 3.63 1 86.58 197 ARG A C 1
ATOM 1530 O O . ARG A 1 197 ? -4.125 13.371 4.828 1 86.58 197 ARG A O 1
ATOM 1537 N N . PRO A 1 198 ? -4.425 14.094 2.743 1 80.2 198 PRO A N 1
ATOM 1538 C CA . PRO A 1 198 ? -4.002 15.445 3.117 1 80.2 198 PRO A CA 1
ATOM 1539 C C . PRO A 1 198 ? -4.945 16.102 4.122 1 80.2 198 PRO A C 1
ATOM 1541 O O . PRO A 1 198 ? -4.609 17.135 4.706 1 80.2 198 PRO A O 1
ATOM 1544 N N . ASP A 1 199 ? -6.078 15.553 4.332 1 81.92 199 ASP A N 1
ATOM 1545 C CA . ASP A 1 199 ? -7.105 16.121 5.2 1 81.92 199 ASP A CA 1
ATOM 1546 C C . ASP A 1 199 ? -6.844 15.769 6.663 1 81.92 199 ASP A C 1
ATOM 1548 O O . ASP A 1 199 ? -7.335 16.447 7.568 1 81.92 199 ASP A O 1
ATOM 1552 N N . ILE A 1 200 ? -6.057 14.75 6.964 1 91.59 200 ILE A N 1
ATOM 1553 C CA . ILE A 1 200 ? -5.983 14.171 8.301 1 91.59 200 ILE A CA 1
ATOM 1554 C C . ILE A 1 200 ? -5.342 15.171 9.261 1 91.59 200 ILE A C 1
ATOM 1556 O O . ILE A 1 200 ? -5.928 15.516 10.29 1 91.59 200 ILE A O 1
ATOM 1560 N N . LEU A 1 201 ? -4.216 15.674 8.897 1 91.79 201 LEU A N 1
ATOM 1561 C CA . LEU A 1 201 ? -3.466 16.496 9.841 1 91.79 201 LEU A CA 1
ATOM 1562 C C . LEU A 1 201 ? -4.193 17.807 10.117 1 91.79 201 LEU A C 1
ATOM 1564 O O . LEU A 1 201 ? -4.406 18.173 11.275 1 91.79 201 LEU A O 1
ATOM 1568 N N . PRO A 1 202 ? -4.688 18.494 9.074 1 87.35 202 PRO A N 1
ATOM 1569 C CA . PRO A 1 202 ? -5.433 19.724 9.354 1 87.35 202 PRO A CA 1
ATOM 1570 C C . PRO A 1 202 ? -6.687 19.477 10.188 1 87.35 202 PRO A C 1
ATOM 1572 O O . PRO A 1 202 ? -7.007 20.268 11.079 1 87.35 202 PRO A O 1
ATOM 1575 N N . THR A 1 203 ? -7.388 18.406 9.903 1 89.16 203 THR A N 1
ATOM 1576 C CA . THR A 1 203 ? -8.587 18.071 10.664 1 89.16 203 THR A CA 1
ATOM 1577 C C . THR A 1 203 ? -8.242 17.796 12.125 1 89.16 203 THR A C 1
ATOM 1579 O O . THR A 1 203 ? -8.926 18.276 13.031 1 89.16 203 THR A O 1
ATOM 1582 N N . TRP A 1 204 ? -7.199 17.142 12.316 1 95.77 204 TRP A N 1
ATOM 1583 C CA . TRP A 1 204 ? -6.772 16.803 13.67 1 95.77 204 TRP A CA 1
ATOM 1584 C C . TRP A 1 204 ? -6.317 18.048 14.424 1 95.77 204 TRP A C 1
ATOM 1586 O O . TRP A 1 204 ? -6.663 18.234 15.593 1 95.77 204 TRP A O 1
ATOM 1596 N N . LEU A 1 205 ? -5.538 18.875 13.806 1 92.61 205 LEU A N 1
ATOM 1597 C CA . LEU A 1 205 ? -5.076 20.11 14.429 1 92.61 205 LEU A CA 1
ATOM 1598 C C . LEU A 1 205 ? -6.254 20.959 14.893 1 92.61 205 LEU A C 1
ATOM 1600 O O . LEU A 1 205 ? -6.259 21.459 16.02 1 92.61 205 LEU A O 1
ATOM 1604 N N . ARG A 1 206 ? -7.218 21.026 14.055 1 89.23 206 ARG A N 1
ATOM 1605 C CA . ARG A 1 206 ? -8.412 21.782 14.422 1 89.23 206 ARG A CA 1
ATOM 1606 C C . ARG A 1 206 ? -9.091 21.175 15.644 1 89.23 206 ARG A C 1
ATOM 1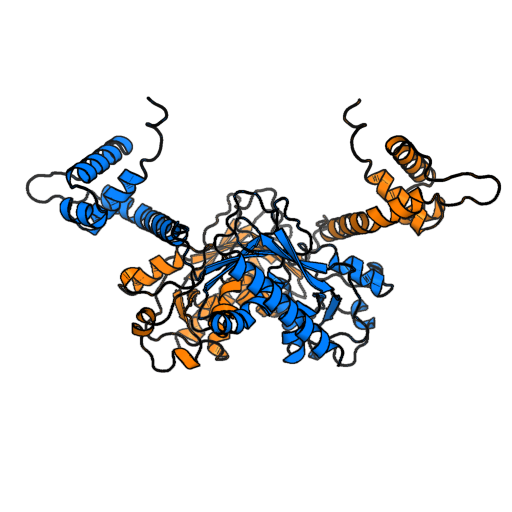608 O O . ARG A 1 206 ? -9.504 21.896 16.554 1 89.23 206 ARG A O 1
ATOM 1615 N N . GLY A 1 207 ? -9.175 19.884 15.594 1 92.53 207 GLY A N 1
ATOM 1616 C CA . GLY A 1 207 ? -9.794 19.189 16.711 1 92.53 207 GLY A CA 1
ATOM 1617 C C . GLY A 1 207 ? -9.051 19.382 18.02 1 92.53 207 GLY A C 1
ATOM 1618 O O . GLY A 1 207 ? -9.654 19.343 19.094 1 92.53 207 GLY A O 1
ATOM 1619 N N . MET A 1 208 ? -7.769 19.64 17.919 1 93.97 208 MET A N 1
ATOM 1620 C CA . MET A 1 208 ? -6.927 19.816 19.1 1 93.97 208 MET A CA 1
ATOM 1621 C C . MET A 1 208 ? -6.754 21.294 19.429 1 93.97 208 MET A C 1
ATOM 1623 O O . MET A 1 208 ? -6.022 21.647 20.356 1 93.97 208 MET A O 1
ATOM 1627 N N . ASN A 1 209 ? -7.391 22.124 18.684 1 91.8 209 ASN A N 1
ATOM 1628 C CA . ASN A 1 209 ? -7.211 23.567 18.806 1 91.8 209 ASN A CA 1
ATOM 1629 C C . ASN A 1 209 ? -5.746 23.965 18.644 1 91.8 209 ASN A C 1
ATOM 1631 O O . ASN A 1 209 ? -5.213 24.727 19.452 1 91.8 209 ASN A O 1
ATOM 1635 N N . LEU A 1 210 ? -5.084 23.325 17.672 1 90.28 210 LEU A N 1
ATOM 1636 C CA . LEU A 1 210 ? -3.702 23.608 17.298 1 90.28 210 LEU A CA 1
ATOM 1637 C C . LEU A 1 210 ? -3.623 24.143 15.873 1 90.28 210 LEU A C 1
ATOM 1639 O O . LEU A 1 210 ? -4.595 24.058 15.118 1 90.28 210 LEU A O 1
ATOM 1643 N N . THR A 1 211 ? -2.529 24.717 15.574 1 84.37 211 THR A N 1
ATOM 1644 C CA . THR A 1 211 ? -2.239 25.159 14.214 1 84.37 211 THR A CA 1
ATOM 1645 C C . THR A 1 211 ? -0.927 24.558 13.718 1 84.37 211 THR A C 1
ATOM 1647 O O . THR A 1 211 ? -0.233 23.867 14.467 1 84.37 211 THR A O 1
ATOM 1650 N N . SER A 1 212 ? -0.65 24.799 12.474 1 82.6 212 SER A N 1
ATOM 1651 C CA . SER A 1 212 ? 0.58 24.284 11.882 1 82.6 212 SER A CA 1
ATOM 1652 C C . SER A 1 212 ? 1.811 24.858 12.576 1 82.6 212 SER A C 1
ATOM 1654 O O . SER A 1 212 ? 2.891 24.266 12.528 1 82.6 212 SER A O 1
ATOM 1656 N N . ARG A 1 213 ? 1.713 25.972 13.253 1 86.34 213 ARG A N 1
ATOM 1657 C CA . ARG A 1 213 ? 2.816 26.601 13.972 1 86.34 213 ARG A CA 1
ATOM 1658 C C . ARG A 1 213 ? 3.129 25.849 15.261 1 86.34 213 ARG A C 1
ATOM 1660 O O . ARG A 1 213 ? 4.221 25.986 15.816 1 86.34 213 ARG A O 1
ATOM 1667 N N . ASP A 1 214 ? 2.173 25.103 15.639 1 90.21 214 ASP A N 1
ATOM 1668 C CA . ASP A 1 214 ? 2.308 24.415 16.919 1 90.21 214 ASP A CA 1
ATOM 1669 C C . ASP A 1 214 ? 3.018 23.073 16.749 1 90.21 214 ASP A C 1
ATOM 1671 O O . ASP A 1 214 ? 3.379 22.427 17.735 1 90.21 214 ASP A O 1
ATOM 1675 N N . ILE A 1 215 ? 3.238 22.666 15.459 1 91.67 215 ILE A N 1
ATOM 1676 C CA . ILE A 1 215 ? 3.764 21.318 15.28 1 91.67 215 ILE A CA 1
ATOM 1677 C C . ILE A 1 215 ? 5.092 21.378 14.529 1 91.67 215 ILE A C 1
ATOM 1679 O O . ILE A 1 215 ? 5.379 22.358 13.838 1 91.67 215 ILE A O 1
ATOM 1683 N N . LYS A 1 216 ? 5.861 20.363 14.773 1 90.46 216 LYS A N 1
ATOM 1684 C CA . LYS A 1 216 ? 7.077 20.147 13.994 1 90.46 216 LYS A CA 1
ATOM 1685 C C . LYS A 1 216 ? 6.82 19.199 12.826 1 90.46 216 LYS A C 1
ATOM 1687 O O . LYS A 1 216 ? 6.367 18.07 13.024 1 90.46 216 LYS A O 1
ATOM 1692 N N . SER A 1 217 ? 7.095 19.625 11.632 1 87.7 217 SER A N 1
ATOM 1693 C CA . SER A 1 217 ? 6.848 18.823 10.438 1 87.7 217 SER A CA 1
ATOM 1694 C C . SER A 1 217 ? 7.925 17.76 10.252 1 87.7 217 SER A C 1
ATOM 1696 O O . SER A 1 217 ? 9.118 18.051 10.369 1 87.7 217 SER A O 1
ATOM 1698 N N . GLY A 1 218 ? 7.444 16.546 9.955 1 92.63 218 GLY A N 1
ATOM 1699 C CA . GLY A 1 218 ? 8.364 15.444 9.724 1 92.63 218 GLY A CA 1
ATOM 1700 C C . GLY A 1 218 ? 8.392 14.982 8.28 1 92.63 218 GLY A C 1
ATOM 1701 O O . GLY A 1 218 ? 8.129 15.767 7.366 1 92.63 218 GLY A O 1
ATOM 1702 N N . ALA A 1 219 ? 8.817 13.749 8.083 1 94.03 219 ALA A N 1
ATOM 1703 C CA . ALA A 1 219 ? 8.942 13.15 6.756 1 94.03 219 ALA A CA 1
ATOM 1704 C C . ALA A 1 219 ? 7.575 12.981 6.099 1 94.03 219 ALA A C 1
ATOM 1706 O O . ALA A 1 219 ? 6.545 13.018 6.777 1 94.03 219 ALA A O 1
ATOM 1707 N N . ARG A 1 220 ? 7.643 12.827 4.8 1 92.62 220 ARG A N 1
ATOM 1708 C CA . ARG A 1 220 ? 6.437 12.621 4.004 1 92.62 220 ARG A CA 1
ATOM 1709 C C . ARG A 1 220 ? 6.398 11.212 3.423 1 92.62 220 ARG A C 1
ATOM 1711 O O . ARG A 1 220 ? 7.402 10.723 2.9 1 92.62 220 ARG A O 1
ATOM 1718 N N . TYR A 1 221 ? 5.283 10.597 3.585 1 94.53 221 TYR A N 1
ATOM 1719 C CA . TYR A 1 221 ? 4.982 9.311 2.967 1 94.53 221 TYR A CA 1
ATOM 1720 C C . TYR A 1 221 ? 3.665 9.367 2.202 1 94.53 221 TYR A C 1
ATOM 1722 O O . TYR A 1 221 ? 2.761 10.123 2.567 1 94.53 221 TYR A O 1
ATOM 1730 N N . ASP A 1 222 ? 3.507 8.633 1.19 1 86.27 222 ASP A N 1
ATOM 1731 C CA . ASP A 1 222 ? 2.313 8.818 0.371 1 86.27 222 ASP A CA 1
ATOM 1732 C C . ASP A 1 222 ? 1.135 8.025 0.931 1 86.27 222 ASP A C 1
ATOM 1734 O O . ASP A 1 222 ? -0.024 8.357 0.672 1 86.27 222 ASP A O 1
ATOM 1738 N N . HIS A 1 223 ? 1.488 6.94 1.723 1 90.21 223 HIS A N 1
ATOM 1739 C CA . HIS A 1 223 ? 0.401 6.145 2.281 1 90.21 223 HIS A CA 1
ATOM 1740 C C . HIS A 1 223 ? 0.625 5.868 3.764 1 90.21 223 HIS A C 1
ATOM 1742 O O . HIS A 1 223 ? 1.768 5.777 4.216 1 90.21 223 HIS A O 1
ATOM 1748 N N . ASN A 1 224 ? -0.474 5.645 4.478 1 95.05 224 ASN A N 1
ATOM 1749 C CA . ASN A 1 224 ? -0.381 5.355 5.905 1 95.05 224 ASN A CA 1
ATOM 1750 C C . ASN A 1 224 ? 0.402 4.072 6.166 1 95.05 224 ASN A C 1
ATOM 1752 O O . ASN A 1 224 ? 1.136 3.977 7.152 1 95.05 224 ASN A O 1
ATOM 1756 N N . TYR A 1 225 ? 0.229 3.091 5.296 1 95.2 225 TYR A N 1
ATOM 1757 C CA . TYR A 1 225 ? 0.931 1.841 5.563 1 95.2 225 TYR A CA 1
ATOM 1758 C C . TYR A 1 225 ? 2.441 2.038 5.491 1 95.2 225 TYR A C 1
ATOM 1760 O O . TYR A 1 225 ? 3.199 1.322 6.15 1 95.2 225 TYR A O 1
ATOM 1768 N N . LEU A 1 226 ? 2.939 3.002 4.738 1 96.46 226 LEU A N 1
ATOM 1769 C CA . LEU A 1 226 ? 4.359 3.336 4.699 1 96.46 226 LEU A CA 1
ATOM 1770 C C . LEU A 1 226 ? 4.768 4.119 5.942 1 96.46 226 LEU A C 1
ATOM 1772 O O . LEU A 1 226 ? 5.903 4 6.41 1 96.46 226 LEU A O 1
ATOM 1776 N N . ALA A 1 227 ? 3.848 4.877 6.489 1 97.46 227 ALA A N 1
ATOM 1777 C CA . ALA A 1 227 ? 4.129 5.726 7.644 1 97.46 227 ALA A CA 1
ATOM 1778 C C . ALA A 1 227 ? 4.21 4.901 8.925 1 97.46 227 ALA A C 1
ATOM 1780 O O . ALA A 1 227 ? 4.893 5.286 9.877 1 97.46 227 ALA A O 1
ATOM 1781 N N . LEU A 1 228 ? 3.565 3.762 8.95 1 97.42 228 LEU A N 1
ATOM 1782 C CA . LEU A 1 228 ? 3.449 2.98 10.176 1 97.42 228 LEU A CA 1
ATOM 1783 C C . LEU A 1 228 ? 4.816 2.478 10.631 1 97.42 228 LEU A C 1
ATOM 1785 O O . LEU A 1 228 ? 5.225 2.725 11.767 1 97.42 228 LEU A O 1
ATOM 1789 N N . PRO A 1 229 ? 5.605 1.872 9.742 1 96.7 229 PRO A N 1
ATOM 1790 C CA . PRO A 1 229 ? 6.923 1.452 10.223 1 96.7 229 PRO A CA 1
ATOM 1791 C C . PRO A 1 229 ? 7.828 2.633 10.569 1 96.7 229 PRO A C 1
ATOM 1793 O O . PRO A 1 229 ? 8.679 2.523 11.456 1 96.7 229 PRO A O 1
ATOM 1796 N N . ALA A 1 230 ? 7.616 3.75 9.905 1 96.84 230 ALA A N 1
ATOM 1797 C CA . ALA A 1 230 ? 8.422 4.938 10.172 1 96.84 230 ALA A CA 1
ATOM 1798 C C . ALA A 1 230 ? 8.208 5.437 11.599 1 96.84 230 ALA A C 1
ATOM 1800 O O . ALA A 1 230 ? 9.168 5.772 12.296 1 96.84 230 ALA A O 1
ATOM 1801 N N . VAL A 1 231 ? 6.967 5.441 12.015 1 97.09 231 VAL A N 1
ATOM 1802 C CA . VAL A 1 231 ? 6.668 5.924 13.359 1 97.09 231 VAL A CA 1
ATOM 1803 C C . VAL A 1 231 ? 7.077 4.873 14.389 1 97.09 231 VAL A C 1
ATOM 1805 O O . VAL A 1 231 ? 7.525 5.211 15.487 1 97.09 231 VAL A O 1
ATOM 1808 N N . MET A 1 232 ? 6.985 3.609 14.076 1 95.97 232 MET A N 1
ATOM 1809 C CA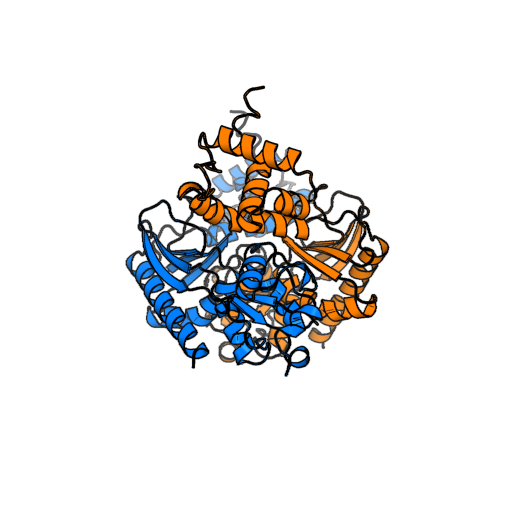 . MET A 1 232 ? 7.301 2.525 15.002 1 95.97 232 MET A CA 1
ATOM 1810 C C . MET A 1 232 ? 8.799 2.471 15.285 1 95.97 232 MET A C 1
ATOM 1812 O O . MET A 1 232 ? 9.213 2.121 16.392 1 95.97 232 MET A O 1
ATOM 1816 N N . THR A 1 233 ? 9.6 2.82 14.337 1 93.92 233 THR A N 1
ATOM 1817 C CA . THR A 1 233 ? 11.036 2.603 14.465 1 93.92 233 THR A CA 1
ATOM 1818 C C . THR A 1 233 ? 11.778 3.933 14.568 1 93.92 233 THR A C 1
ATOM 1820 O O . THR A 1 233 ? 12.99 3.958 14.791 1 93.92 233 THR A O 1
ATOM 1823 N N . GLY A 1 234 ? 11.03 4.99 14.337 1 92.21 234 GLY A N 1
ATOM 1824 C CA . GLY A 1 234 ? 11.665 6.298 14.329 1 92.21 234 GLY A CA 1
ATOM 1825 C C . GLY A 1 234 ? 11.23 7.179 15.486 1 92.21 234 GLY A C 1
ATOM 1826 O O . GLY A 1 234 ? 10.476 6.742 16.357 1 92.21 234 GLY A O 1
ATOM 1827 N N . LYS A 1 235 ? 11.774 8.37 15.484 1 92.38 235 LYS A N 1
ATOM 1828 C CA . LYS A 1 235 ? 11.428 9.392 16.467 1 92.38 235 LYS A CA 1
ATOM 1829 C C . LYS A 1 235 ? 10.437 10.398 15.889 1 92.38 235 LYS A C 1
ATOM 1831 O O . LYS A 1 235 ? 10.767 11.573 15.716 1 92.38 235 LYS A O 1
ATOM 1836 N N . SER A 1 236 ? 9.287 9.912 15.614 1 96.36 236 SER A N 1
ATOM 1837 C CA . SER A 1 236 ? 8.258 10.747 15.002 1 96.36 236 SER A CA 1
ATOM 1838 C C . SER A 1 236 ? 6.867 10.36 15.493 1 96.36 236 SER A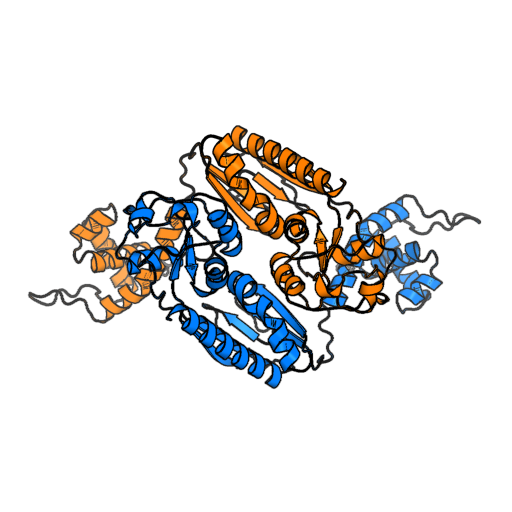 C 1
ATOM 1840 O O . SER A 1 236 ? 6.691 9.306 16.108 1 96.36 236 SER A O 1
ATOM 1842 N N . LEU A 1 237 ? 5.978 11.255 15.266 1 97.78 237 LEU A N 1
ATOM 1843 C CA . LEU A 1 237 ? 4.563 11.041 15.551 1 97.78 237 LEU A CA 1
ATOM 1844 C C . LEU A 1 237 ? 3.772 10.845 14.262 1 97.78 237 LEU A C 1
ATOM 1846 O O . LEU A 1 237 ? 4.233 11.222 13.183 1 97.78 237 LEU A O 1
ATOM 1850 N N . LEU A 1 238 ? 2.643 10.236 14.386 1 98.23 238 LEU A N 1
ATOM 1851 C CA . LEU A 1 238 ? 1.711 10.039 13.281 1 98.23 238 LEU A CA 1
ATOM 1852 C C . LEU A 1 238 ? 0.275 10.288 13.729 1 98.23 238 LEU A C 1
ATOM 1854 O O . LEU A 1 238 ? -0.154 9.774 14.765 1 98.23 238 LEU A O 1
ATOM 1858 N N . VAL A 1 239 ? -0.4 11.162 13.019 1 97.9 239 VAL A N 1
ATOM 1859 C CA . VAL A 1 239 ? -1.849 11.266 13.157 1 97.9 239 VAL A CA 1
ATOM 1860 C C . VAL A 1 239 ? -2.532 10.337 12.155 1 97.9 239 VAL A C 1
ATOM 1862 O O . VAL A 1 239 ? -2.252 10.395 10.956 1 97.9 239 VAL A O 1
ATOM 1865 N N . ALA A 1 240 ? -3.377 9.447 12.651 1 97.88 240 ALA A N 1
ATOM 1866 C CA . ALA A 1 240 ? -4 8.429 11.809 1 97.88 240 ALA A CA 1
ATOM 1867 C C . ALA A 1 240 ? -5.387 8.06 12.33 1 97.88 240 ALA A C 1
ATOM 1869 O O . ALA A 1 240 ? -5.717 8.339 13.486 1 97.88 240 ALA A O 1
ATOM 1870 N N . PRO A 1 241 ? -6.225 7.496 11.431 1 96.99 241 PRO A N 1
ATOM 1871 C CA . PRO A 1 241 ? -7.452 6.888 11.954 1 96.99 241 PRO A CA 1
ATOM 1872 C C . PRO A 1 241 ? -7.178 5.828 13.018 1 96.99 241 PRO A C 1
ATOM 1874 O O . PRO A 1 241 ? -6.291 4.988 12.844 1 96.99 241 PRO A O 1
ATOM 1877 N N . GLU A 1 242 ? -7.865 5.871 14.045 1 97.14 242 GLU A N 1
ATOM 1878 C CA . GLU A 1 242 ? -7.658 4.994 15.193 1 97.14 242 GLU A CA 1
ATOM 1879 C C . GLU A 1 242 ? -7.748 3.526 14.79 1 97.14 242 GLU A C 1
ATOM 1881 O O . GLU A 1 242 ? -6.95 2.702 15.243 1 97.14 242 GLU A O 1
ATOM 1886 N N . ILE A 1 243 ? -8.658 3.165 13.95 1 96.77 243 ILE A N 1
ATOM 1887 C CA . ILE A 1 243 ? -8.977 1.78 13.621 1 96.77 243 ILE A CA 1
ATOM 1888 C C . ILE A 1 243 ? -7.784 1.128 12.925 1 96.77 243 ILE A C 1
ATOM 1890 O O . ILE A 1 243 ? -7.58 -0.083 13.036 1 96.77 243 ILE A O 1
ATOM 1894 N N . ILE A 1 244 ? -6.878 1.933 12.26 1 97.04 244 ILE A N 1
ATOM 1895 C CA . ILE A 1 244 ? -5.799 1.321 11.492 1 97.04 244 ILE A CA 1
ATOM 1896 C C . ILE A 1 244 ? -4.57 1.143 12.381 1 97.04 244 ILE A C 1
ATOM 1898 O O . ILE A 1 244 ? -3.602 0.487 11.989 1 97.04 244 ILE A O 1
ATOM 1902 N N . VAL A 1 245 ? -4.585 1.743 13.601 1 97.11 245 VAL A N 1
ATOM 1903 C CA . VAL A 1 245 ? -3.43 1.625 14.485 1 97.11 245 VAL A CA 1
ATOM 1904 C C . VAL A 1 245 ? -3.823 0.864 15.749 1 97.11 245 VAL A C 1
ATOM 1906 O O . VAL A 1 245 ? -2.998 0.667 16.644 1 97.11 245 VAL A O 1
ATOM 1909 N N . SER A 1 246 ? -5.04 0.389 15.869 1 95.16 246 SER A N 1
ATOM 1910 C CA . SER A 1 246 ? -5.573 -0.201 17.092 1 95.16 246 SER A CA 1
ATOM 1911 C C . SER A 1 246 ? -4.756 -1.414 17.523 1 95.16 246 SER A C 1
ATOM 1913 O O . SER A 1 246 ? -4.401 -1.545 18.696 1 95.16 246 SER A O 1
ATOM 1915 N N . ASP A 1 247 ? -4.431 -2.275 16.601 1 93.88 247 ASP A N 1
ATOM 1916 C CA . ASP A 1 247 ? -3.68 -3.481 16.933 1 93.88 247 ASP A CA 1
ATOM 1917 C C . ASP A 1 247 ? -2.259 -3.14 17.375 1 93.88 247 ASP A C 1
ATOM 1919 O O . ASP A 1 247 ? -1.708 -3.787 18.268 1 93.88 247 ASP A O 1
ATOM 1923 N N . LEU A 1 248 ? -1.674 -2.172 16.728 1 95.24 248 LEU A N 1
ATOM 1924 C CA . LEU A 1 248 ? -0.322 -1.749 17.076 1 95.24 248 LEU A CA 1
ATOM 1925 C C . LEU A 1 248 ? -0.283 -1.151 18.478 1 95.24 248 LEU A C 1
ATOM 1927 O O . LEU A 1 248 ? 0.7 -1.319 19.203 1 95.24 248 LEU A O 1
ATOM 1931 N N . VAL A 1 249 ? -1.36 -0.52 18.824 1 95.26 249 VAL A N 1
ATOM 1932 C CA . VAL A 1 249 ? -1.464 0.045 20.165 1 95.26 249 VAL A CA 1
ATOM 1933 C C . VAL A 1 249 ? -1.69 -1.073 21.181 1 95.26 249 VAL A C 1
ATOM 1935 O O . VAL A 1 249 ? -1.037 -1.113 22.226 1 95.26 249 VAL A O 1
ATOM 1938 N N . ARG A 1 250 ? -2.513 -1.989 20.854 1 93.95 250 ARG A N 1
ATOM 1939 C CA . ARG A 1 250 ? -2.84 -3.102 21.739 1 93.95 250 ARG A CA 1
ATOM 1940 C C . ARG A 1 250 ? -1.609 -3.957 22.022 1 93.95 250 ARG A C 1
ATOM 1942 O O . ARG A 1 250 ? -1.409 -4.411 23.151 1 93.95 250 ARG A O 1
ATOM 1949 N N . THR A 1 251 ? -0.753 -4.136 21.037 1 92.46 251 THR A N 1
ATOM 1950 C CA . THR A 1 251 ? 0.418 -4.995 21.174 1 92.46 251 THR A CA 1
ATOM 1951 C C . THR A 1 251 ? 1.599 -4.214 21.742 1 92.46 251 THR A C 1
ATOM 1953 O O . THR A 1 251 ? 2.668 -4.78 21.98 1 92.46 251 THR A O 1
ATOM 1956 N N . GLY A 1 252 ? 1.426 -2.9 21.877 1 93.44 252 GLY A N 1
ATOM 1957 C CA . GLY A 1 252 ? 2.456 -2.083 22.499 1 93.44 252 GLY A CA 1
ATOM 1958 C C . GLY A 1 252 ? 3.493 -1.579 21.513 1 93.44 252 GLY A C 1
ATOM 1959 O O . GLY A 1 252 ? 4.497 -0.985 21.911 1 93.44 252 GLY A O 1
ATOM 1960 N N . ALA A 1 253 ? 3.284 -1.803 20.289 1 94.38 253 ALA A N 1
ATOM 1961 C CA . ALA A 1 253 ? 4.209 -1.312 19.271 1 94.38 253 ALA A CA 1
ATOM 1962 C C . ALA A 1 253 ? 4.123 0.206 19.139 1 94.38 253 ALA A C 1
ATOM 1964 O O . ALA A 1 253 ? 5.102 0.86 18.772 1 94.38 253 ALA A O 1
ATOM 1965 N N . LEU A 1 254 ? 2.915 0.741 19.414 1 96.5 254 LEU A N 1
ATOM 1966 C CA . LEU A 1 254 ? 2.664 2.178 19.435 1 96.5 254 LEU A CA 1
ATOM 1967 C C . LEU A 1 254 ? 1.907 2.579 20.697 1 96.5 254 LEU A C 1
ATOM 1969 O O . LEU A 1 254 ? 1.234 1.749 21.312 1 96.5 254 LEU A O 1
ATOM 1973 N N . ASN A 1 255 ? 2.044 3.781 21.096 1 96.53 255 ASN A N 1
ATOM 1974 C CA . ASN A 1 255 ? 1.233 4.381 22.15 1 96.53 255 ASN A CA 1
ATOM 1975 C C . ASN A 1 255 ? 0.443 5.581 21.637 1 96.53 255 ASN A C 1
ATOM 1977 O O . ASN A 1 255 ? 0.9 6.292 20.739 1 96.53 255 ASN A O 1
ATOM 1981 N N . VAL A 1 256 ? -0.643 5.785 22.254 1 96.29 256 VAL A N 1
ATOM 1982 C CA . VAL A 1 256 ? -1.487 6.934 21.947 1 96.29 256 VAL A CA 1
ATOM 1983 C C . VAL A 1 256 ? -1.078 8.123 22.814 1 96.29 256 VAL A C 1
ATOM 1985 O O . VAL A 1 256 ? -0.835 7.969 24.013 1 96.29 256 VAL A O 1
ATOM 1988 N N . VAL A 1 257 ? -0.917 9.273 22.21 1 95.9 257 VAL A N 1
ATOM 1989 C CA . VAL A 1 257 ? -0.739 10.498 22.982 1 95.9 257 VAL A CA 1
ATOM 1990 C C . VAL A 1 257 ? -2.028 10.829 23.731 1 95.9 257 VAL A C 1
ATOM 1992 O O . VAL A 1 257 ? -3.079 11.019 23.115 1 95.9 257 VAL A O 1
ATOM 1995 N N . PRO A 1 258 ? -1.948 10.922 24.993 1 94.12 258 PRO A N 1
ATOM 1996 C CA . PRO A 1 258 ? -3.168 11.18 25.761 1 94.12 258 PRO A CA 1
ATOM 1997 C C . PRO A 1 258 ? -3.885 12.455 25.321 1 94.12 258 PRO A C 1
ATOM 1999 O O . PRO A 1 258 ? -3.238 13.472 25.059 1 94.12 258 PRO A O 1
ATOM 2002 N N . GLY A 1 259 ? -5.22 12.336 25.215 1 93.62 259 GLY A N 1
ATOM 2003 C CA . GLY A 1 259 ? -6.039 13.489 24.874 1 93.62 259 GLY A CA 1
ATOM 2004 C C . GLY A 1 259 ? -6.013 13.822 23.394 1 93.62 259 GLY A C 1
ATOM 2005 O O . GLY A 1 259 ? -6.493 14.88 22.982 1 93.62 259 GLY A O 1
ATOM 2006 N N . SER A 1 260 ? -5.548 12.92 22.562 1 95.93 260 SER A N 1
ATOM 2007 C CA . SER A 1 260 ? -5.332 13.259 21.159 1 95.93 260 SER A CA 1
ATOM 2008 C C . SER A 1 260 ? -6.479 12.761 20.287 1 95.93 260 SER A C 1
ATOM 2010 O O . SER A 1 260 ? -6.483 12.978 19.073 1 95.93 260 SER A O 1
ATOM 2012 N N . LEU A 1 261 ? -7.442 12.133 20.841 1 95.78 261 LEU A N 1
ATOM 2013 C CA . LEU A 1 261 ? -8.546 11.546 20.089 1 95.78 261 LEU A CA 1
ATOM 2014 C C . LEU A 1 261 ? -9.538 12.618 19.653 1 95.78 261 LEU A C 1
ATOM 2016 O O . LEU A 1 261 ? -9.948 13.455 20.461 1 95.78 261 LEU A O 1
ATOM 2020 N N . THR A 1 262 ? -9.888 12.649 18.361 1 96.5 262 THR A N 1
ATOM 2021 C CA . THR A 1 262 ? -10.89 13.579 17.851 1 96.5 262 THR A CA 1
ATOM 2022 C C . THR A 1 262 ? -11.597 12.997 16.631 1 96.5 262 THR A C 1
ATOM 2024 O O . THR A 1 262 ? -10.989 12.269 15.843 1 96.5 262 THR A O 1
ATOM 2027 N N . PRO A 1 263 ? -12.858 13.271 16.458 1 95.88 263 PRO A N 1
ATOM 2028 C CA . PRO A 1 263 ? -13.556 12.82 15.252 1 95.88 263 PRO A CA 1
ATOM 2029 C C . PRO A 1 263 ? -13.107 13.565 13.997 1 95.88 263 PRO A C 1
ATOM 2031 O O . PRO A 1 263 ? -12.825 14.765 14.055 1 95.88 263 PRO A O 1
ATOM 2034 N N . SER A 1 264 ? -13.025 12.857 12.888 1 92.72 264 SER A N 1
ATOM 2035 C CA . SER A 1 264 ? -12.707 13.515 11.625 1 92.72 264 SER A CA 1
ATOM 2036 C C . SER A 1 264 ? -13.957 14.099 10.976 1 92.72 264 SER A C 1
ATOM 2038 O O . SER A 1 264 ? -13.862 14.928 10.069 1 92.72 264 SER A O 1
ATOM 2040 N N . GLY A 1 265 ? -15.133 13.592 11.364 1 91.61 265 GLY A N 1
ATOM 2041 C CA . GLY A 1 265 ? -16.384 13.949 10.714 1 91.61 265 GLY A CA 1
ATOM 2042 C C . GLY A 1 265 ? -16.694 13.09 9.503 1 91.61 265 GLY A C 1
ATOM 2043 O O . GLY A 1 265 ? -17.735 13.259 8.865 1 91.61 265 GLY A O 1
ATOM 2044 N N . MET A 1 266 ? -15.864 12.176 9.198 1 89.82 266 MET A N 1
ATOM 2045 C CA . MET A 1 266 ? -16.042 11.32 8.029 1 89.82 266 MET A CA 1
ATOM 2046 C C . MET A 1 266 ? -16.428 9.904 8.445 1 89.82 266 MET A C 1
ATOM 2048 O O . MET A 1 266 ? -16.215 9.51 9.593 1 89.82 266 MET A O 1
ATOM 2052 N N . GLN A 1 267 ? -17.024 9.216 7.501 1 93.67 267 GLN A N 1
ATOM 2053 C CA . GLN A 1 267 ? -17.512 7.866 7.761 1 93.67 267 GLN A CA 1
ATOM 2054 C C . GLN A 1 267 ? -17.041 6.893 6.683 1 93.67 267 GLN A C 1
ATOM 2056 O O . GLN A 1 267 ? -17.052 7.222 5.495 1 93.67 267 GLN A O 1
ATOM 2061 N N . TYR A 1 268 ? -16.595 5.727 7.156 1 96.59 268 TYR A N 1
ATOM 2062 C CA . TYR A 1 268 ? -16.35 4.633 6.223 1 96.59 268 TYR A CA 1
ATOM 2063 C C . TYR A 1 268 ? -17.657 3.972 5.803 1 96.59 268 TYR A C 1
ATOM 2065 O O . TYR A 1 268 ? -18.552 3.772 6.628 1 96.59 268 TYR A O 1
ATOM 2073 N N . ARG A 1 269 ? -17.737 3.644 4.541 1 96.18 269 ARG A N 1
ATOM 2074 C CA . ARG A 1 269 ? -18.932 3.001 4.004 1 96.18 269 ARG A CA 1
ATOM 2075 C C . ARG A 1 269 ? -18.568 1.764 3.19 1 96.18 269 ARG A C 1
ATOM 2077 O O . ARG A 1 269 ? -17.488 1.698 2.599 1 96.18 269 ARG A O 1
ATOM 2084 N N . ALA A 1 270 ? -19.425 0.81 3.232 1 97.82 270 ALA A N 1
ATOM 2085 C CA . ALA A 1 270 ? -19.367 -0.367 2.369 1 97.82 270 ALA A CA 1
ATOM 2086 C C . ALA A 1 270 ? -20.579 -0.428 1.443 1 97.82 270 ALA A C 1
ATOM 2088 O O . ALA A 1 270 ? -21.715 -0.237 1.884 1 97.82 270 ALA A O 1
ATOM 2089 N N . TYR A 1 271 ? -20.335 -0.631 0.164 1 95.34 271 TYR A N 1
ATOM 2090 C CA . TYR A 1 271 ? -21.379 -0.753 -0.848 1 95.34 271 TYR A CA 1
ATOM 2091 C C . TYR A 1 271 ? -21.394 -2.153 -1.45 1 95.34 271 TYR A C 1
ATOM 2093 O O . TYR A 1 271 ? -20.358 -2.655 -1.893 1 95.34 271 TYR A O 1
ATOM 2101 N N . ALA A 1 272 ? -22.483 -2.835 -1.403 1 96.09 272 ALA A N 1
ATOM 2102 C CA . ALA A 1 272 ? -22.721 -4.032 -2.205 1 96.09 272 ALA A CA 1
ATOM 2103 C C . ALA A 1 272 ? -23.437 -3.686 -3.507 1 96.09 272 ALA A C 1
ATOM 2105 O O . ALA A 1 272 ? -24.619 -3.332 -3.498 1 96.09 272 ALA A O 1
ATOM 2106 N N . VAL A 1 273 ? -22.696 -3.891 -4.599 1 91.06 273 VAL A N 1
ATOM 2107 C CA . VAL A 1 273 ? -23.257 -3.424 -5.862 1 91.06 273 VAL A CA 1
ATOM 2108 C C . VAL A 1 273 ? -24.238 -4.46 -6.407 1 91.06 273 VAL A C 1
ATOM 2110 O O . VAL A 1 273 ? -24.022 -5.665 -6.26 1 91.06 273 VAL A O 1
ATOM 2113 N N . ASP A 1 274 ? -25.228 -4.057 -7.127 1 88.06 274 ASP A N 1
ATOM 2114 C CA . ASP A 1 274 ? -26.3 -4.929 -7.597 1 88.06 274 ASP A CA 1
ATOM 2115 C C . ASP A 1 274 ? -25.817 -5.828 -8.734 1 88.06 274 ASP A C 1
ATOM 2117 O O . ASP A 1 274 ? -26.324 -6.937 -8.913 1 88.06 274 ASP A O 1
ATOM 2121 N N . ARG A 1 275 ? -24.879 -5.38 -9.433 1 81.24 275 ARG A N 1
ATOM 2122 C CA . ARG A 1 275 ? -24.403 -6.132 -10.59 1 81.24 275 ARG A CA 1
ATOM 2123 C C . ARG A 1 275 ? -23.58 -7.341 -10.156 1 81.24 275 ARG A C 1
ATOM 2125 O O . ARG A 1 275 ? -23.156 -8.142 -10.991 1 81.24 275 ARG A O 1
ATOM 2132 N N . SER A 1 276 ? -23.381 -7.466 -8.879 1 82.76 276 SER A N 1
ATOM 2133 C CA . SER A 1 276 ? -22.585 -8.577 -8.368 1 82.76 276 SER A CA 1
ATOM 2134 C C . SER A 1 276 ? -23.189 -9.919 -8.768 1 82.76 276 SER A C 1
ATOM 2136 O O . SER A 1 276 ? -24.41 -10.086 -8.753 1 82.76 276 SER A O 1
ATOM 2138 N N . ASP A 1 277 ? -22.284 -10.873 -9.072 1 81.54 277 ASP A N 1
ATOM 2139 C CA . ASP A 1 277 ? -22.712 -12.239 -9.356 1 81.54 277 ASP A CA 1
ATOM 2140 C C . ASP A 1 277 ? -23.154 -12.952 -8.08 1 81.54 277 ASP A C 1
ATOM 2142 O O . ASP A 1 277 ? -23.803 -13.999 -8.14 1 81.54 277 ASP A O 1
ATOM 2146 N N . ASN A 1 278 ? -22.832 -12.368 -6.962 1 88.07 278 ASN A N 1
ATOM 2147 C CA . ASN A 1 278 ? -23.172 -12.929 -5.659 1 88.07 278 ASN A CA 1
ATOM 2148 C C . ASN A 1 278 ? -23.714 -11.861 -4.713 1 88.07 278 ASN A C 1
ATOM 2150 O O . ASN A 1 278 ? -23.125 -11.6 -3.663 1 88.07 278 ASN A O 1
ATOM 2154 N N . PRO A 1 279 ? -24.915 -11.361 -5.053 1 88.7 279 PRO A N 1
ATOM 2155 C CA . PRO A 1 279 ? -25.415 -10.218 -4.285 1 88.7 279 PRO A CA 1
ATOM 2156 C C . PRO A 1 279 ? -25.666 -10.558 -2.818 1 88.7 279 PRO A C 1
ATOM 2158 O O . PRO A 1 279 ? -25.394 -9.74 -1.936 1 88.7 279 PRO A O 1
ATOM 2161 N N . GLU A 1 280 ? -26.197 -11.733 -2.57 1 91.69 280 GLU A N 1
ATOM 2162 C CA . GLU A 1 280 ? -26.469 -12.108 -1.186 1 91.69 280 GLU A CA 1
ATOM 2163 C C . GLU A 1 280 ? -25.176 -12.251 -0.388 1 91.69 280 GLU A C 1
ATOM 2165 O O . GLU A 1 280 ? -25.106 -11.836 0.77 1 91.69 280 GLU A O 1
ATOM 2170 N N . LEU A 1 281 ? -24.188 -12.825 -1.033 1 94.47 281 LEU A N 1
ATOM 2171 C CA . LEU A 1 281 ? -22.889 -12.971 -0.385 1 94.47 281 LEU A CA 1
ATOM 2172 C C . LEU A 1 281 ? -22.237 -11.611 -0.161 1 94.47 281 LEU A C 1
ATOM 2174 O O . LEU A 1 281 ? -21.623 -11.377 0.882 1 94.47 281 LEU A O 1
ATOM 2178 N N . ALA A 1 282 ? -22.39 -10.715 -1.095 1 95.62 282 ALA A N 1
ATOM 2179 C CA . ALA A 1 282 ? -21.859 -9.36 -0.971 1 95.62 282 ALA A CA 1
ATOM 2180 C C . ALA A 1 282 ? -22.514 -8.618 0.189 1 95.62 282 ALA A C 1
ATOM 2182 O O . ALA A 1 282 ? -21.831 -7.967 0.983 1 95.62 282 ALA A O 1
ATOM 2183 N N . ARG A 1 283 ? -23.808 -8.726 0.247 1 96.59 283 ARG A N 1
ATOM 2184 C CA . ARG A 1 283 ? -24.538 -8.089 1.339 1 96.59 283 ARG A CA 1
ATOM 2185 C C . ARG A 1 283 ? -24.147 -8.693 2.684 1 96.59 283 ARG A C 1
ATOM 2187 O O . ARG A 1 283 ? -24.011 -7.975 3.677 1 96.59 283 ARG A O 1
ATOM 2194 N N . ALA A 1 284 ? -23.987 -9.996 2.693 1 96.88 284 ALA A N 1
ATOM 2195 C CA . ALA A 1 284 ? -23.554 -10.667 3.916 1 96.88 284 ALA A CA 1
ATOM 2196 C C . ALA A 1 284 ? -22.183 -10.165 4.36 1 96.88 284 ALA A C 1
ATOM 2198 O O . ALA A 1 284 ? -21.942 -9.974 5.554 1 96.88 284 ALA A O 1
ATOM 2199 N N . PHE A 1 285 ? -21.285 -9.949 3.441 1 97.96 285 PHE A N 1
ATOM 2200 C CA . PHE A 1 285 ? -19.961 -9.418 3.74 1 97.96 285 PHE A CA 1
ATOM 2201 C C . PHE A 1 285 ? -20.062 -8.041 4.383 1 97.96 285 PHE A C 1
ATOM 2203 O O . PHE A 1 285 ? -19.414 -7.775 5.398 1 97.96 285 PHE A O 1
ATOM 2210 N N . CYS A 1 286 ? -20.859 -7.191 3.826 1 98.16 286 CYS A N 1
ATOM 2211 C CA . CYS A 1 286 ? -21.008 -5.832 4.336 1 98.16 286 CYS A CA 1
ATOM 2212 C C . CYS A 1 286 ? -21.571 -5.841 5.753 1 98.16 286 CYS A C 1
ATOM 2214 O O . CYS A 1 286 ? -21.115 -5.083 6.611 1 98.16 286 CYS A O 1
ATOM 2216 N N . ARG A 1 287 ? -22.537 -6.689 5.992 1 97.53 287 ARG A N 1
ATOM 2217 C CA . ARG A 1 287 ? -23.102 -6.811 7.332 1 97.53 287 ARG A CA 1
ATOM 2218 C C . ARG A 1 287 ? -22.054 -7.303 8.325 1 97.53 287 ARG A C 1
ATOM 2220 O O . ARG A 1 287 ? -21.959 -6.786 9.441 1 97.53 287 ARG A O 1
ATOM 2227 N N . TRP A 1 288 ? -21.315 -8.243 7.912 1 98.03 288 TRP A N 1
ATOM 2228 C CA . TRP A 1 288 ? -20.249 -8.787 8.746 1 98.03 288 TRP A CA 1
ATOM 2229 C C . TRP A 1 288 ? -19.215 -7.716 9.076 1 98.03 288 TRP A C 1
ATOM 2231 O O . TRP A 1 288 ? -18.805 -7.575 10.231 1 98.03 288 TRP A O 1
ATOM 2241 N N . LEU A 1 289 ? -18.826 -6.971 8.088 1 98.18 289 LEU A N 1
ATOM 2242 C CA . LEU A 1 289 ? -17.831 -5.92 8.267 1 98.18 289 LEU A CA 1
ATOM 2243 C C . LEU A 1 289 ? -18.347 -4.838 9.21 1 98.18 289 LEU A C 1
ATOM 2245 O O . LEU A 1 289 ? -17.601 -4.336 10.054 1 98.18 289 LEU A O 1
ATOM 2249 N N . ALA A 1 290 ? -19.607 -4.495 9.016 1 97.33 290 ALA A N 1
ATOM 2250 C CA . ALA A 1 290 ? -20.216 -3.506 9.902 1 97.33 290 ALA A CA 1
ATOM 2251 C C . ALA A 1 290 ? -20.171 -3.97 11.355 1 97.33 290 ALA A C 1
ATOM 2253 O O . ALA A 1 290 ? -19.855 -3.186 12.254 1 97.33 290 ALA A O 1
ATOM 2254 N N . ARG A 1 291 ? -20.437 -5.217 11.57 1 96.25 291 ARG A N 1
ATOM 2255 C CA . ARG A 1 291 ? -20.386 -5.787 12.913 1 96.25 291 ARG A CA 1
ATOM 2256 C C . ARG A 1 291 ? -18.959 -5.795 13.45 1 96.25 291 ARG A C 1
ATOM 2258 O O . ARG A 1 291 ? -18.728 -5.481 14.619 1 96.25 291 ARG A O 1
ATOM 2265 N N . LEU A 1 292 ? -18.027 -6.156 12.625 1 96.75 292 LEU A N 1
ATOM 2266 C CA . LEU A 1 292 ? -16.619 -6.2 13.004 1 96.75 292 LEU A CA 1
ATOM 2267 C C . LEU A 1 292 ? -16.135 -4.826 13.456 1 96.75 292 LEU A C 1
ATOM 2269 O O . LEU A 1 292 ? -15.466 -4.707 14.485 1 96.75 292 LEU A O 1
ATOM 2273 N N . CYS A 1 293 ? -16.463 -3.78 12.685 1 96.4 293 CYS A N 1
ATOM 2274 C CA . CYS A 1 293 ? -16.018 -2.424 12.984 1 96.4 293 CYS A CA 1
ATOM 2275 C C . CYS A 1 293 ? -16.672 -1.904 14.258 1 96.4 293 CYS A C 1
ATOM 2277 O O . CYS A 1 293 ? -16.046 -1.176 15.03 1 96.4 293 CYS A O 1
ATOM 2279 N N . LYS A 1 294 ? -17.918 -2.234 14.488 1 92.01 294 LYS A N 1
ATOM 2280 C CA . LYS A 1 294 ? -18.616 -1.832 15.706 1 92.0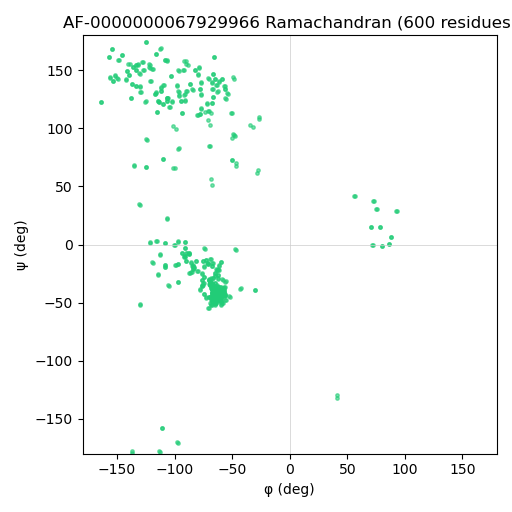1 294 LYS A CA 1
ATOM 2281 C C . LYS A 1 294 ? -17.944 -2.418 16.944 1 92.01 294 LYS A C 1
ATOM 2283 O O . LYS A 1 294 ? -17.791 -1.732 17.957 1 92.01 294 LYS A O 1
ATOM 2288 N N . LYS A 1 295 ? -17.511 -3.623 16.86 1 89.78 295 LYS A N 1
ATOM 2289 C CA . LYS A 1 295 ? -16.831 -4.287 17.968 1 89.78 295 LYS A CA 1
ATOM 2290 C C . LYS A 1 295 ? -15.474 -3.646 18.244 1 89.78 295 LYS A C 1
ATOM 2292 O O . LYS A 1 295 ? -15.067 -3.513 19.4 1 89.78 295 LYS A O 1
ATOM 2297 N N . ALA A 1 296 ? -14.809 -3.327 17.22 1 87.07 296 ALA A N 1
ATOM 2298 C CA . ALA A 1 296 ? -13.487 -2.72 17.353 1 87.07 296 ALA A CA 1
ATOM 2299 C C . ALA A 1 296 ? -13.58 -1.334 17.985 1 87.07 296 ALA A C 1
ATOM 2301 O O . ALA A 1 296 ? -12.719 -0.948 18.779 1 87.07 296 ALA A O 1
ATOM 2302 N N . ALA A 1 297 ? -14.541 -0.568 17.67 1 74.58 297 ALA A N 1
ATOM 2303 C CA . ALA A 1 297 ? -14.749 0.766 18.226 1 74.58 297 ALA A CA 1
ATOM 2304 C C . ALA A 1 297 ? -15.086 0.694 19.712 1 74.58 297 ALA A C 1
ATOM 2306 O O . ALA A 1 297 ? -14.675 1.556 20.492 1 74.58 297 ALA A O 1
ATOM 2307 N N . ILE A 1 298 ? -15.771 -0.21 20.118 1 59.32 298 ILE A N 1
ATOM 2308 C CA . ILE A 1 298 ? -16.205 -0.377 21.501 1 59.32 298 ILE A CA 1
ATOM 2309 C C . ILE A 1 298 ? -15.024 -0.814 22.364 1 59.32 298 ILE A C 1
ATOM 2311 O O . ILE A 1 298 ? -14.862 -0.34 23.491 1 59.32 298 ILE A O 1
ATOM 2315 N N . SER A 1 299 ? -14.242 -1.713 21.975 1 53.93 299 SER A N 1
ATOM 2316 C CA . SER A 1 299 ? -13.12 -2.186 22.779 1 53.93 299 SER A CA 1
ATOM 2317 C C . SER A 1 299 ? -12.193 -1.037 23.164 1 53.93 299 SER A C 1
ATOM 2319 O O . SER A 1 299 ? -11.595 -1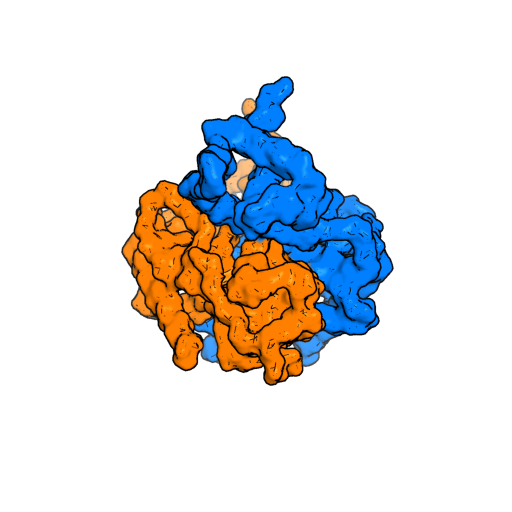.049 24.242 1 53.93 299 SER A O 1
ATOM 2321 N N . GLU A 1 300 ? -11.992 -0.017 22.438 1 48.89 300 GLU A N 1
ATOM 2322 C CA . GLU A 1 300 ? -11.133 1.136 22.692 1 48.89 300 GLU A CA 1
ATOM 2323 C C . GLU A 1 300 ? -11.789 2.107 23.67 1 48.89 300 GLU A C 1
ATOM 2325 O O . GLU A 1 300 ? -11.099 2.828 24.394 1 48.89 300 GLU A O 1
ATOM 2330 N N . ALA A 1 301 ? -13.205 2.41 23.664 1 42.68 301 ALA A N 1
ATOM 2331 C CA . ALA A 1 301 ? -13.911 3.235 24.641 1 42.68 301 ALA A CA 1
ATOM 2332 C C . ALA A 1 301 ? -13.865 2.601 26.029 1 42.68 301 ALA A C 1
ATOM 2334 O O . ALA A 1 301 ? -14.156 3.261 27.029 1 42.68 301 ALA A O 1
ATOM 2335 N N . ARG A 1 302 ? -13.629 1.293 26.164 1 38.21 302 ARG A N 1
ATOM 2336 C CA . ARG A 1 302 ? -13.573 0.737 27.512 1 38.21 302 ARG A CA 1
ATOM 2337 C C . ARG A 1 302 ? -12.148 0.756 28.054 1 38.21 302 ARG A C 1
ATOM 2339 O O . ARG A 1 302 ? -11.197 0.471 27.323 1 38.21 302 ARG A O 1
ATOM 2346 N N . MET B 1 1 ? -11.19 37.169 -23.417 1 25.54 1 MET B N 1
ATOM 2347 C CA . MET B 1 1 ? -11.121 37.532 -22.005 1 25.54 1 MET B CA 1
ATOM 2348 C C . MET B 1 1 ? -12.025 36.634 -21.167 1 25.54 1 MET B C 1
ATOM 2350 O O . MET B 1 1 ? -12.182 36.852 -19.965 1 25.54 1 MET B O 1
ATOM 2354 N N . THR B 1 2 ? -13.007 35.952 -21.769 1 31.81 2 THR B N 1
ATOM 2355 C CA . THR B 1 2 ? -14.194 35.269 -21.267 1 31.81 2 THR B CA 1
ATOM 2356 C C . THR B 1 2 ? -13.806 34.077 -20.397 1 31.81 2 THR B C 1
ATOM 2358 O O . THR B 1 2 ? -14.525 33.726 -19.459 1 31.81 2 THR B O 1
ATOM 2361 N N . SER B 1 3 ? -12.989 33.273 -20.933 1 35.64 3 SER B N 1
ATOM 2362 C CA . SER B 1 3 ? -12.752 31.892 -20.522 1 35.64 3 SER B CA 1
ATOM 2363 C C . SER B 1 3 ? -12.048 31.831 -19.171 1 35.64 3 SER B C 1
ATOM 2365 O O . SER B 1 3 ? -12.051 30.79 -18.511 1 35.64 3 SER B O 1
ATOM 2367 N N . GLU B 1 4 ? -11.253 32.687 -18.822 1 39.53 4 GLU B N 1
ATOM 2368 C CA . GLU B 1 4 ? -10.654 33.016 -17.532 1 39.53 4 GLU B CA 1
ATOM 2369 C C . GLU B 1 4 ? -11.725 33.34 -16.494 1 39.53 4 GLU B C 1
ATOM 2371 O O . GLU B 1 4 ? -11.47 33.269 -15.29 1 39.53 4 GLU B O 1
ATOM 2376 N N . ASP B 1 5 ? -12.899 33.89 -16.878 1 41.84 5 ASP B N 1
ATOM 2377 C CA . ASP B 1 5 ? -14.069 34.396 -16.167 1 41.84 5 ASP B CA 1
ATOM 2378 C C . ASP B 1 5 ? -14.854 33.257 -15.521 1 41.84 5 ASP B C 1
ATOM 2380 O O . ASP B 1 5 ? -15.597 33.474 -14.561 1 41.84 5 ASP B O 1
ATOM 2384 N N . GLU B 1 6 ? -14.848 32.066 -16.097 1 49.91 6 GLU B N 1
ATOM 2385 C CA . GLU B 1 6 ? -15.656 30.919 -15.693 1 49.91 6 GLU B CA 1
ATOM 2386 C C . GLU B 1 6 ? -14.927 30.068 -14.658 1 49.91 6 GLU B C 1
ATOM 2388 O O . GLU B 1 6 ? -15.52 29.173 -14.052 1 49.91 6 GLU B O 1
ATOM 2393 N N . ALA B 1 7 ? -13.764 30.483 -14.524 1 56.94 7 ALA B N 1
ATOM 2394 C CA . ALA B 1 7 ? -13.022 29.594 -13.634 1 56.94 7 ALA B CA 1
ATOM 2395 C C . ALA B 1 7 ? -13.255 29.962 -12.171 1 56.94 7 ALA B C 1
ATOM 2397 O O . ALA B 1 7 ? -13.391 31.141 -11.836 1 56.94 7 ALA B O 1
ATOM 2398 N N . VAL B 1 8 ? -13.527 29.025 -11.256 1 62.63 8 VAL B N 1
ATOM 2399 C CA . VAL B 1 8 ? -13.723 29.208 -9.821 1 62.63 8 VAL B CA 1
ATOM 2400 C C . VAL B 1 8 ? -12.562 30.013 -9.24 1 62.63 8 VAL B C 1
ATOM 2402 O O . VAL B 1 8 ? -11.398 29.633 -9.392 1 62.63 8 VAL B O 1
ATOM 2405 N N . PRO B 1 9 ? -12.838 31.224 -8.785 1 72.45 9 PRO B N 1
ATOM 2406 C CA . PRO B 1 9 ? -11.773 32.074 -8.246 1 72.45 9 PRO B CA 1
ATOM 2407 C C . PRO B 1 9 ? -11.221 31.557 -6.919 1 72.45 9 PRO B C 1
ATOM 2409 O O . PRO B 1 9 ? -11.584 32.066 -5.856 1 72.45 9 PRO B O 1
ATOM 2412 N N . LEU B 1 10 ? -10.342 30.698 -7.049 1 71.96 10 LEU B N 1
ATOM 2413 C CA . LEU B 1 10 ? -9.868 29.974 -5.874 1 71.96 10 LEU B CA 1
ATOM 2414 C C . LEU B 1 10 ? -9.206 30.924 -4.882 1 71.96 10 LEU B C 1
ATOM 2416 O O . LEU B 1 10 ? -9.37 30.775 -3.669 1 71.96 10 LEU B O 1
ATOM 2420 N N . ASN B 1 11 ? -8.502 31.956 -5.391 1 76.6 11 ASN B N 1
ATOM 2421 C CA . ASN B 1 11 ? -7.886 32.919 -4.484 1 76.6 11 ASN B CA 1
ATOM 2422 C C . ASN B 1 11 ? -8.934 33.766 -3.77 1 76.6 11 ASN B C 1
ATOM 2424 O O . ASN B 1 11 ? -8.758 34.127 -2.604 1 76.6 11 ASN B O 1
ATOM 2428 N N . ALA B 1 12 ? -9.97 34.022 -4.493 1 78.27 12 ALA B N 1
ATOM 2429 C CA . ALA B 1 12 ? -11.068 34.768 -3.884 1 78.27 12 ALA B CA 1
ATOM 2430 C C . ALA B 1 12 ? -11.772 33.934 -2.818 1 78.27 12 ALA B C 1
ATOM 2432 O O . ALA B 1 12 ? -12.158 34.453 -1.768 1 78.27 12 ALA B O 1
ATOM 2433 N N . ILE B 1 13 ? -11.896 32.632 -3.099 1 77.92 13 ILE B N 1
ATOM 2434 C CA . ILE B 1 13 ? -12.503 31.733 -2.123 1 77.92 13 ILE B CA 1
ATOM 2435 C C . ILE B 1 13 ? -11.619 31.645 -0.882 1 77.92 13 ILE B C 1
ATOM 2437 O O . ILE B 1 13 ? -12.115 31.692 0.246 1 77.92 13 ILE B O 1
ATOM 2441 N N . ARG B 1 14 ? -10.356 31.631 -1.131 1 80.69 14 ARG B N 1
ATOM 2442 C CA . ARG B 1 14 ? -9.416 31.598 -0.015 1 80.69 14 ARG B CA 1
ATOM 2443 C C . ARG B 1 14 ? -9.504 32.876 0.813 1 80.69 14 ARG B C 1
ATOM 2445 O O . ARG B 1 14 ? -9.515 32.824 2.044 1 80.69 14 ARG B O 1
ATOM 2452 N N . ALA B 1 15 ? -9.538 33.98 0.145 1 81.7 15 ALA B N 1
ATOM 2453 C CA . ALA B 1 15 ? -9.651 35.264 0.832 1 81.7 15 ALA B CA 1
ATOM 2454 C C . ALA B 1 15 ? -10.936 35.336 1.652 1 81.7 15 ALA B C 1
ATOM 2456 O O . ALA B 1 15 ? -10.922 35.778 2.803 1 81.7 15 ALA B O 1
ATOM 2457 N N . PHE B 1 16 ? -12.003 34.82 1.127 1 83.73 16 PHE B N 1
ATOM 2458 C CA . PHE B 1 16 ? -13.303 34.852 1.785 1 83.73 16 PHE B CA 1
ATOM 2459 C C . PHE B 1 16 ? -13.295 33.992 3.044 1 83.73 16 PHE B C 1
ATOM 2461 O O . PHE B 1 16 ? -13.747 34.43 4.104 1 83.73 16 PHE B O 1
ATOM 2468 N N . VAL B 1 17 ? -12.746 32.848 2.859 1 80.53 17 VAL B N 1
ATOM 2469 C CA . VAL B 1 17 ? -12.693 31.949 4.007 1 80.53 17 VAL B CA 1
ATOM 2470 C C . VAL B 1 17 ? -11.861 32.581 5.121 1 80.53 17 VAL B C 1
ATOM 2472 O O . VAL B 1 17 ? -12.214 32.485 6.299 1 80.53 17 VAL B O 1
ATOM 2475 N N . THR B 1 18 ? -10.803 33.259 4.788 1 80.94 18 THR B N 1
ATOM 2476 C CA . THR B 1 18 ? -9.945 33.932 5.757 1 80.94 18 THR B CA 1
ATOM 2477 C C . THR B 1 18 ? -10.679 35.099 6.41 1 80.94 18 THR B C 1
ATOM 2479 O O . THR B 1 18 ? -10.539 35.333 7.612 1 80.94 18 THR B O 1
ATOM 2482 N N . ILE B 1 19 ? -11.523 35.8 5.683 1 81.63 19 ILE B N 1
ATOM 2483 C CA . ILE B 1 19 ? -12.313 36.912 6.201 1 81.63 19 ILE B CA 1
ATOM 2484 C C . ILE B 1 19 ? -13.296 36.401 7.251 1 81.63 19 ILE B C 1
ATOM 2486 O O . ILE B 1 19 ? -13.433 36.996 8.323 1 81.63 19 ILE B O 1
ATOM 2490 N N . VAL B 1 20 ? -13.889 35.303 6.939 1 79.88 20 VAL B N 1
ATOM 2491 C CA . VAL B 1 20 ? -14.885 34.736 7.843 1 79.88 20 VAL B CA 1
ATOM 2492 C C . VAL B 1 20 ? -14.209 34.269 9.13 1 79.88 20 VAL B C 1
ATOM 2494 O O . VAL B 1 20 ? -14.723 34.5 10.227 1 79.88 20 VAL B O 1
ATOM 2497 N N . ARG B 1 21 ? -13.095 33.667 8.905 1 76.44 21 ARG B N 1
ATOM 2498 C CA . ARG B 1 21 ? -12.354 33.126 10.04 1 76.44 21 ARG B CA 1
ATOM 2499 C C . ARG B 1 21 ? -11.816 34.245 10.926 1 76.44 21 ARG B C 1
ATOM 2501 O O . ARG B 1 21 ? -11.878 34.156 12.154 1 76.44 21 ARG B O 1
ATOM 2508 N N . GLU B 1 22 ? -11.292 35.262 10.283 1 78.47 22 GLU B N 1
ATOM 2509 C CA . GLU B 1 22 ? -10.632 36.341 11.012 1 78.47 22 GLU B CA 1
ATOM 2510 C C . GLU B 1 22 ? -11.637 37.396 11.465 1 78.47 22 GLU B C 1
ATOM 2512 O O . GLU B 1 22 ? -11.342 38.203 12.349 1 78.47 22 GLU B O 1
ATOM 2517 N N . GLY B 1 23 ? -12.86 37.284 10.831 1 79.04 23 GLY B N 1
ATOM 2518 C CA . GLY B 1 23 ? -13.947 38.177 11.198 1 79.04 23 GLY B CA 1
ATOM 2519 C C . GLY B 1 23 ? -13.728 39.605 10.736 1 79.04 23 GLY B C 1
ATOM 2520 O O . GLY B 1 23 ? -14.465 40.511 11.132 1 79.04 23 GLY B O 1
ATOM 2521 N N . SER B 1 24 ? -12.596 39.844 10.074 1 81.89 24 SER B N 1
ATOM 2522 C CA . SER B 1 24 ? -12.279 41.196 9.627 1 81.89 24 SER B CA 1
ATOM 2523 C C . SER B 1 24 ? -11.453 41.175 8.345 1 81.89 24 SER B C 1
ATOM 2525 O O . SER B 1 24 ? -10.638 40.273 8.14 1 81.89 24 SER B O 1
ATOM 2527 N N . LEU B 1 25 ? -11.75 42.159 7.438 1 83.86 25 LEU B N 1
ATOM 2528 C CA . LEU B 1 25 ? -10.984 42.299 6.205 1 83.86 25 LEU B CA 1
ATOM 2529 C C . LEU B 1 25 ? -9.516 42.582 6.506 1 83.86 25 LEU B C 1
ATOM 2531 O O . LEU B 1 25 ? -8.627 42.034 5.852 1 83.86 25 LEU B O 1
ATOM 2535 N N . THR B 1 26 ? -9.285 43.39 7.496 1 84.75 26 THR B N 1
ATOM 2536 C CA . THR B 1 26 ? -7.926 43.775 7.859 1 84.75 26 THR B CA 1
ATOM 2537 C C . THR B 1 26 ? -7.153 42.578 8.407 1 84.75 26 THR B C 1
ATOM 2539 O O . THR B 1 26 ? -6.007 42.342 8.019 1 84.75 26 THR B O 1
ATOM 2542 N N . ARG B 1 27 ? -7.774 41.889 9.283 1 83.91 27 ARG B N 1
ATOM 2543 C CA . ARG B 1 27 ? -7.129 40.714 9.859 1 83.91 27 ARG B CA 1
ATOM 2544 C C . ARG B 1 27 ? -6.899 39.64 8.801 1 83.91 27 ARG B C 1
ATOM 2546 O O . ARG B 1 27 ? -5.881 38.945 8.826 1 83.91 27 ARG B O 1
ATOM 2553 N N . ALA B 1 28 ? -7.855 39.523 7.966 1 83.57 28 ALA B N 1
ATOM 2554 C CA . ALA B 1 28 ? -7.703 38.571 6.869 1 83.57 28 ALA B CA 1
ATOM 2555 C C . ALA B 1 28 ? -6.52 38.942 5.98 1 83.57 28 ALA B C 1
ATOM 2557 O O . ALA B 1 28 ? -5.765 38.07 5.543 1 83.57 28 ALA B O 1
ATOM 2558 N N . ALA B 1 29 ? -6.358 40.193 5.626 1 83.56 29 ALA B N 1
ATOM 2559 C CA . ALA B 1 29 ? -5.234 40.666 4.821 1 83.56 29 ALA B CA 1
ATOM 2560 C C . ALA B 1 29 ? -3.903 40.314 5.479 1 83.56 29 ALA B C 1
ATOM 2562 O O . ALA B 1 29 ? -2.988 39.818 4.817 1 83.56 29 ALA B O 1
ATOM 2563 N N . ASN B 1 30 ? -3.83 40.488 6.766 1 79.87 30 ASN B N 1
ATOM 2564 C CA . ASN B 1 30 ? -2.636 40.137 7.527 1 79.87 30 ASN B CA 1
ATOM 2565 C C . ASN B 1 30 ? -2.36 38.637 7.476 1 79.87 30 ASN B C 1
ATOM 2567 O O . ASN B 1 30 ? -1.219 38.218 7.27 1 79.87 30 ASN B O 1
ATOM 2571 N N . ALA B 1 31 ? -3.413 37.861 7.617 1 77.12 31 ALA B N 1
ATOM 2572 C CA . ALA B 1 31 ? -3.281 36.406 7.629 1 77.12 31 ALA B CA 1
ATOM 2573 C C . ALA B 1 31 ? -2.841 35.885 6.264 1 77.12 31 ALA B C 1
ATOM 2575 O O . ALA B 1 31 ? -2.102 34.901 6.177 1 77.12 31 ALA B O 1
ATOM 2576 N N . LEU B 1 32 ? -3.253 36.509 5.229 1 75.89 32 LEU B N 1
ATOM 2577 C CA . LEU B 1 32 ? -2.979 36.068 3.866 1 75.89 32 LEU B CA 1
ATOM 2578 C C . LEU B 1 32 ? -1.701 36.708 3.334 1 75.89 32 LEU B C 1
ATOM 2580 O O . LEU B 1 32 ? -1.237 36.365 2.244 1 75.89 32 LEU B O 1
ATOM 2584 N N . GLY B 1 33 ? -1.196 37.648 4.018 1 77.45 33 GLY B N 1
ATOM 2585 C CA . GLY B 1 33 ? 0.004 38.341 3.581 1 77.45 33 GLY B CA 1
ATOM 2586 C C . GLY B 1 33 ? -0.24 39.279 2.414 1 77.45 33 GLY B C 1
ATOM 2587 O O . GLY B 1 33 ? 0.582 39.369 1.5 1 77.45 33 GLY B O 1
ATOM 2588 N N . THR B 1 34 ? -1.367 39.899 2.449 1 82.49 34 THR B N 1
ATOM 2589 C CA . THR B 1 34 ? -1.73 40.813 1.372 1 82.49 34 THR B CA 1
ATOM 2590 C C . THR B 1 34 ? -2.348 42.091 1.933 1 82.49 34 THR B C 1
ATOM 2592 O O . THR B 1 34 ? -2.26 42.354 3.134 1 82.49 34 THR B O 1
ATOM 2595 N N . THR B 1 35 ? -2.738 42.989 1.082 1 82.74 35 THR B N 1
ATOM 2596 C CA . THR B 1 35 ? -3.331 44.249 1.514 1 82.74 35 THR B CA 1
ATOM 2597 C C . THR B 1 35 ? -4.843 44.111 1.667 1 82.74 35 THR B C 1
ATOM 2599 O O . THR B 1 35 ? -5.451 43.208 1.089 1 82.74 35 THR B O 1
ATOM 2602 N N . GLN B 1 36 ? -5.337 44.983 2.539 1 84.68 36 GLN B N 1
ATOM 2603 C CA . GLN B 1 36 ? -6.785 45.022 2.71 1 84.68 36 GLN B CA 1
ATOM 2604 C C . GLN B 1 36 ? -7.489 45.274 1.379 1 84.68 36 GLN B C 1
ATOM 2606 O O . GLN B 1 36 ? -8.56 44.72 1.123 1 84.68 36 GLN B O 1
ATOM 2611 N N . SER B 1 37 ? -6.902 46.119 0.496 1 84.59 37 SER B N 1
ATOM 2612 C CA . SER B 1 37 ? -7.479 46.406 -0.813 1 84.59 37 SER B CA 1
ATOM 2613 C C . SER B 1 37 ? -7.538 45.152 -1.678 1 84.59 37 SER B C 1
ATOM 2615 O O . SER B 1 37 ? -8.53 44.916 -2.372 1 84.59 37 SER B O 1
ATOM 2617 N N . SER B 1 38 ? -6.481 44.396 -1.619 1 82.76 38 SER B N 1
ATOM 2618 C CA . SER B 1 38 ? -6.45 43.153 -2.382 1 82.76 38 SER B CA 1
ATOM 2619 C C . SER B 1 38 ? -7.519 42.18 -1.896 1 82.76 38 SER B C 1
ATOM 2621 O O . SER B 1 38 ? -8.191 41.534 -2.703 1 82.76 38 SER B O 1
ATOM 2623 N N . VAL B 1 39 ? -7.641 42.054 -0.568 1 85.56 39 VAL B N 1
ATOM 2624 C CA . VAL B 1 39 ? -8.642 41.156 -0.002 1 85.56 39 VAL B CA 1
ATOM 2625 C C . VAL B 1 39 ? -10.04 41.624 -0.4 1 85.56 39 VAL B C 1
ATOM 2627 O O . VAL B 1 39 ? -10.906 40.808 -0.723 1 85.56 39 VAL B O 1
ATOM 2630 N N . SER B 1 40 ? -10.329 42.917 -0.326 1 86.17 40 SER B N 1
ATOM 2631 C CA . SER B 1 40 ? -11.609 43.482 -0.741 1 86.17 40 SER B CA 1
ATOM 2632 C C . SER B 1 40 ? -11.905 43.165 -2.203 1 86.17 40 SER B C 1
ATOM 2634 O O . SER B 1 40 ? -13.033 42.808 -2.549 1 86.17 40 SER B O 1
ATOM 2636 N N . ARG B 1 41 ? -10.872 43.242 -2.983 1 82.23 41 ARG B N 1
ATOM 2637 C CA . ARG B 1 41 ? -11.021 42.916 -4.397 1 82.23 41 ARG B CA 1
ATOM 2638 C C . ARG B 1 41 ? -11.382 41.446 -4.585 1 82.23 41 ARG B C 1
ATOM 2640 O O . ARG B 1 41 ? -12.238 41.112 -5.407 1 82.23 41 ARG B O 1
ATOM 2647 N N . TYR B 1 42 ? -10.666 40.579 -3.874 1 82.06 42 TYR B N 1
ATOM 2648 C CA . TYR B 1 42 ? -10.963 39.152 -3.933 1 82.06 42 TYR B CA 1
ATOM 2649 C C . TYR B 1 42 ? -12.411 38.879 -3.546 1 82.06 42 TYR B C 1
ATOM 2651 O O . TYR B 1 42 ? -13.077 38.04 -4.158 1 82.06 42 TYR B O 1
ATOM 2659 N N . LEU B 1 43 ? -12.817 39.559 -2.456 1 83.9 43 LEU B N 1
ATOM 2660 C CA . LEU B 1 43 ? -14.204 39.4 -2.034 1 83.9 43 LEU B CA 1
ATOM 2661 C C . LEU B 1 43 ? -15.162 39.814 -3.146 1 83.9 43 LEU B C 1
ATOM 2663 O O . LEU B 1 43 ? -16.15 39.125 -3.409 1 83.9 43 LEU B O 1
ATOM 2667 N N . ALA B 1 44 ? -14.88 40.902 -3.783 1 83.34 44 ALA B N 1
ATOM 2668 C CA . ALA B 1 44 ? -15.707 41.396 -4.881 1 83.34 44 ALA B CA 1
ATOM 2669 C C . ALA B 1 44 ? -15.746 40.395 -6.032 1 83.34 44 ALA B C 1
ATOM 2671 O O . ALA B 1 44 ? -16.803 40.16 -6.623 1 83.34 44 ALA B O 1
ATOM 2672 N N . VAL B 1 45 ? -14.618 39.854 -6.288 1 79.87 45 VAL B N 1
ATOM 2673 C CA . VAL B 1 45 ? -14.521 38.857 -7.348 1 79.87 45 VAL B CA 1
ATOM 2674 C C . VAL B 1 45 ? -15.407 37.659 -7.015 1 79.87 45 VAL B C 1
ATOM 2676 O O . VAL B 1 45 ? -16.13 37.155 -7.877 1 79.87 45 VAL B O 1
ATOM 2679 N N . LEU B 1 46 ? -15.301 37.185 -5.784 1 81.03 46 LEU B N 1
ATOM 2680 C CA . LEU B 1 46 ? -16.094 36.027 -5.387 1 81.03 46 LEU B CA 1
ATOM 2681 C C . LEU B 1 46 ? -17.585 36.345 -5.437 1 81.03 46 LEU B C 1
ATOM 2683 O O . LEU B 1 46 ? -18.384 35.525 -5.895 1 81.03 46 LEU B O 1
ATOM 2687 N N . GLU B 1 47 ? -17.927 37.528 -4.97 1 81.9 47 GLU B N 1
ATOM 2688 C CA . GLU B 1 47 ? -19.323 37.952 -5.012 1 81.9 47 GLU B CA 1
ATOM 2689 C C . GLU B 1 47 ? -19.833 38.026 -6.448 1 81.9 47 GLU B C 1
ATOM 2691 O O . GLU B 1 47 ? -20.962 37.621 -6.733 1 81.9 47 GLU B O 1
ATOM 2696 N N . GLY B 1 48 ? -18.975 38.527 -7.253 1 78.6 48 GLY B N 1
ATOM 2697 C CA . GLY B 1 48 ? -19.32 38.555 -8.666 1 78.6 48 GLY B CA 1
ATOM 2698 C C . GLY B 1 48 ? -19.528 37.173 -9.256 1 78.6 48 GLY B C 1
ATOM 2699 O O . GLY B 1 48 ? -20.482 36.948 -10.003 1 78.6 48 GLY B O 1
ATOM 2700 N N . TYR B 1 49 ? -18.615 36.304 -8.847 1 75.91 49 TYR B N 1
ATOM 2701 C CA . TYR B 1 49 ? -18.703 34.932 -9.335 1 75.91 49 TYR B CA 1
ATOM 2702 C C . TYR B 1 49 ? -19.963 34.249 -8.817 1 75.91 49 TYR B C 1
ATOM 2704 O O . TYR B 1 49 ? -20.644 33.541 -9.562 1 75.91 49 TYR B O 1
ATOM 2712 N N . LEU B 1 50 ? -20.225 34.437 -7.527 1 76.05 50 LEU B N 1
ATOM 2713 C CA . LEU B 1 50 ? -21.354 33.769 -6.889 1 76.05 50 LEU B CA 1
ATOM 2714 C C . LEU B 1 50 ? -22.654 34.518 -7.161 1 76.05 50 LEU B C 1
ATOM 2716 O O . LEU B 1 50 ? -23.742 33.973 -6.966 1 76.05 50 LEU B O 1
ATOM 2720 N N . GLY B 1 51 ? -22.512 35.695 -7.616 1 75.36 51 GLY B N 1
ATOM 2721 C CA . GLY B 1 51 ? -23.681 36.503 -7.921 1 75.36 51 GLY B CA 1
ATOM 2722 C C . GLY B 1 51 ? -24.426 36.966 -6.683 1 75.36 51 GLY B C 1
ATOM 2723 O O . GLY B 1 51 ? -25.641 37.17 -6.724 1 75.36 51 GLY B O 1
ATOM 2724 N N . THR B 1 52 ? -23.811 36.863 -5.567 1 73.78 52 THR B N 1
ATOM 2725 C CA . THR B 1 52 ? -24.438 37.3 -4.325 1 73.78 52 THR B CA 1
ATOM 2726 C C . THR B 1 52 ? -23.429 38.019 -3.434 1 73.78 52 THR B C 1
ATOM 2728 O O . THR B 1 52 ? -22.227 37.759 -3.513 1 73.78 52 THR B O 1
ATOM 2731 N N . ASP B 1 53 ? -23.934 38.966 -2.74 1 71.84 53 ASP B N 1
ATOM 2732 C CA . ASP B 1 53 ? -23.104 39.645 -1.75 1 71.84 53 ASP B CA 1
ATOM 2733 C C . ASP B 1 53 ? -22.834 38.743 -0.548 1 71.84 53 ASP B C 1
ATOM 2735 O O . ASP B 1 53 ? -23.749 38.096 -0.033 1 71.84 53 ASP B O 1
ATOM 2739 N N . LEU B 1 54 ? -21.586 38.533 -0.323 1 70.72 54 LEU B N 1
ATOM 2740 C CA . LEU B 1 54 ? -21.205 37.655 0.778 1 70.72 54 LEU B CA 1
ATOM 2741 C C . LEU B 1 54 ? -21.027 38.449 2.068 1 70.72 54 LEU B C 1
ATOM 2743 O O . LEU B 1 54 ? -21.011 37.873 3.159 1 70.72 54 LEU B O 1
ATOM 2747 N N . MET B 1 55 ? -20.958 39.68 1.888 1 62.57 55 MET B N 1
ATOM 2748 C CA . MET B 1 55 ? -20.819 40.535 3.063 1 62.57 55 MET B CA 1
ATOM 2749 C C . MET B 1 55 ? -21.923 41.587 3.104 1 62.57 55 MET B C 1
ATOM 2751 O O . MET B 1 55 ? -22.271 42.168 2.074 1 62.57 55 MET B O 1
ATOM 2755 N N . GLU B 1 56 ? -23.043 41.327 3.736 1 56.03 56 GLU B N 1
ATOM 2756 C CA . GLU B 1 56 ? -24.13 42.301 3.783 1 56.03 56 GLU B CA 1
ATOM 2757 C C . GLU B 1 56 ? -23.763 43.496 4.657 1 56.03 56 GLU B C 1
ATOM 2759 O O . GLU B 1 56 ? -23.25 43.327 5.765 1 56.03 56 GLU B O 1
ATOM 2764 N N . ARG B 1 57 ? -23.667 44.568 4.052 1 49.19 57 ARG B N 1
ATOM 2765 C CA . ARG B 1 57 ? -23.69 45.822 4.797 1 49.19 57 ARG B CA 1
ATOM 2766 C C . ARG B 1 57 ? -25.065 46.07 5.409 1 49.19 57 ARG B C 1
ATOM 2768 O O . ARG B 1 57 ? -26.053 46.226 4.689 1 49.19 57 ARG B O 1
ATOM 2775 N N . ARG B 1 58 ? -25.681 45.328 6.162 1 44.22 58 ARG B N 1
ATOM 2776 C CA . ARG B 1 58 ? -27.024 45.759 6.538 1 44.22 58 ARG B CA 1
ATOM 2777 C C . ARG B 1 58 ? -26.972 46.835 7.617 1 44.22 58 ARG B C 1
ATOM 2779 O O . ARG B 1 58 ? -26.759 46.531 8.793 1 44.22 58 ARG B O 1
ATOM 2786 N N . GLY B 1 59 ? -27.275 48.007 7.537 1 45.86 59 GLY B N 1
ATOM 2787 C CA . GLY B 1 59 ? -27.271 49.045 8.556 1 45.86 59 GLY B CA 1
ATOM 2788 C C . GLY B 1 59 ? -26.056 48.988 9.461 1 45.86 59 GLY B C 1
ATOM 2789 O O . GLY B 1 59 ? -24.922 48.909 8.983 1 45.86 59 GLY B O 1
ATOM 2790 N N . ARG B 1 60 ? -26.258 49.011 10.944 1 44.18 60 ARG B N 1
ATOM 2791 C CA . ARG B 1 60 ? -25.212 48.902 11.955 1 44.18 60 ARG B CA 1
ATOM 2792 C C . ARG B 1 60 ? -24.61 47.501 11.971 1 44.18 60 ARG B C 1
ATOM 2794 O O . ARG B 1 60 ? -23.539 47.286 12.543 1 44.18 60 ARG B O 1
ATOM 2801 N N . ARG B 1 61 ? -25.249 46.359 12.022 1 41.73 61 ARG B N 1
ATOM 2802 C CA . ARG B 1 61 ? -24.698 45.04 12.316 1 41.73 61 ARG B CA 1
ATOM 2803 C C . ARG B 1 61 ? -24.493 44.235 11.037 1 41.73 61 ARG B C 1
ATOM 2805 O O . ARG B 1 61 ? -25.376 44.188 10.179 1 41.73 61 ARG B O 1
ATOM 2812 N N . SER B 1 62 ? -23.299 44.032 10.381 1 43.32 62 SER B N 1
ATOM 2813 C CA . SER B 1 62 ? -22.831 43.204 9.275 1 43.32 62 SER B CA 1
ATOM 2814 C C . SER B 1 62 ? -23.233 41.745 9.468 1 43.32 62 SER B C 1
ATOM 2816 O O . SER B 1 62 ? -22.855 41.118 10.46 1 43.32 62 SER B O 1
ATOM 2818 N N . GLU B 1 63 ? -24.485 41.253 9.326 1 42.36 63 GLU B N 1
ATOM 2819 C CA . GLU B 1 63 ? -24.795 39.845 9.561 1 42.36 63 GLU B CA 1
ATOM 2820 C C . GLU B 1 63 ? -24.216 38.962 8.46 1 42.36 63 GLU B C 1
ATOM 2822 O O . GLU B 1 63 ? -24.305 39.296 7.276 1 42.36 63 GLU B O 1
ATOM 2827 N N . LEU B 1 64 ? -23.243 38.225 8.617 1 50.45 64 LEU B N 1
ATOM 2828 C CA . LEU B 1 64 ? -22.842 37.102 7.776 1 50.45 64 LEU B CA 1
ATOM 2829 C C . LEU B 1 64 ? -24.062 36.388 7.204 1 50.45 64 LEU B C 1
ATOM 2831 O O . LEU B 1 64 ? -24.985 36.039 7.943 1 50.45 64 LEU B O 1
ATOM 2835 N N . THR B 1 65 ? -24.425 36.596 5.93 1 56.95 65 THR B N 1
ATOM 2836 C CA . THR B 1 65 ? -25.56 35.87 5.371 1 56.95 65 THR B CA 1
ATOM 2837 C C . THR B 1 65 ? -25.437 34.375 5.651 1 56.95 65 THR B C 1
ATOM 2839 O O . THR B 1 65 ? -24.335 33.868 5.871 1 56.95 65 THR B O 1
ATOM 2842 N N . GLU B 1 66 ? -26.487 33.679 5.902 1 58.9 66 GLU B N 1
ATOM 2843 C CA . GLU B 1 66 ? -26.574 32.226 6.004 1 58.9 66 GLU B CA 1
ATOM 2844 C C . GLU B 1 66 ? -25.784 31.545 4.889 1 58.9 66 GLU B C 1
ATOM 2846 O O . GLU B 1 66 ? -25.124 30.53 5.12 1 58.9 66 GLU B O 1
ATOM 2851 N N . PHE B 1 67 ? -25.835 32.129 3.734 1 60.29 67 PHE B N 1
ATOM 2852 C CA . PHE B 1 67 ? -25.097 31.595 2.596 1 60.29 67 PHE B CA 1
ATOM 2853 C C . PHE B 1 67 ? -23.595 31.685 2.834 1 60.29 67 PHE B C 1
ATOM 2855 O O . PHE B 1 67 ? -22.858 30.74 2.547 1 60.29 67 PHE B O 1
ATOM 2862 N N . ARG B 1 68 ? -23.17 32.807 3.432 1 65.28 68 ARG B N 1
ATOM 2863 C CA . ARG B 1 68 ? -21.758 33.042 3.714 1 65.28 68 ARG B CA 1
ATOM 2864 C C . ARG B 1 68 ? -21.201 31.973 4.649 1 65.28 68 ARG B C 1
ATOM 2866 O O . ARG B 1 68 ? -20.137 31.407 4.389 1 65.28 68 ARG B O 1
ATOM 2873 N N . ARG B 1 69 ? -21.933 31.777 5.613 1 64.75 69 ARG B N 1
ATOM 2874 C CA . ARG B 1 69 ? -21.491 30.81 6.612 1 64.75 69 ARG B CA 1
ATOM 2875 C C . ARG B 1 69 ? -21.444 29.402 6.028 1 64.75 69 ARG B C 1
ATOM 2877 O O . ARG B 1 69 ? -20.483 28.663 6.253 1 64.75 69 ARG B O 1
ATOM 2884 N N . LEU B 1 70 ? -22.426 29.099 5.261 1 65.52 70 LEU B N 1
ATOM 2885 C CA . LEU B 1 70 ? -22.492 27.766 4.671 1 65.52 70 LEU B CA 1
ATOM 2886 C C . LEU B 1 70 ? -21.36 27.559 3.671 1 65.52 70 LEU B C 1
ATOM 2888 O O . LEU B 1 70 ? -20.718 26.505 3.662 1 65.52 70 LEU B O 1
ATOM 2892 N N . PHE B 1 71 ? -21.232 28.571 2.838 1 70.18 71 PHE B N 1
ATOM 2893 C CA . PHE B 1 71 ? -20.19 28.458 1.825 1 70.18 71 PHE B CA 1
ATOM 2894 C C . PHE B 1 71 ? -18.815 28.349 2.472 1 70.18 71 PHE B C 1
ATOM 2896 O O . PHE B 1 71 ? -18.026 27.469 2.122 1 70.18 71 PHE B O 1
ATOM 2903 N N . ALA B 1 72 ? -18.542 29.225 3.426 1 74.13 72 ALA B N 1
ATOM 2904 C CA . ALA B 1 72 ? -17.249 29.213 4.106 1 74.13 72 ALA B CA 1
ATOM 2905 C C . ALA B 1 72 ? -17.011 27.879 4.808 1 74.13 72 ALA B C 1
ATOM 2907 O O . ALA B 1 72 ? -15.923 27.306 4.714 1 74.13 72 ALA B O 1
ATOM 2908 N N . ASN B 1 73 ? -18.046 27.393 5.417 1 65.62 73 ASN B N 1
ATOM 2909 C CA . ASN B 1 73 ? -17.921 26.127 6.132 1 65.62 73 ASN B CA 1
ATOM 2910 C C . ASN B 1 73 ? -17.647 24.969 5.176 1 65.62 73 ASN B C 1
ATOM 2912 O O . ASN B 1 73 ? -16.884 24.057 5.501 1 65.62 73 ASN B O 1
ATOM 2916 N N . THR B 1 74 ? -18.271 25.118 4.048 1 64.63 74 THR B N 1
ATOM 2917 C CA . THR B 1 74 ? -18.18 24.017 3.095 1 64.63 74 THR B CA 1
ATOM 2918 C C . THR B 1 74 ? -16.819 24.009 2.405 1 64.63 74 THR B C 1
ATOM 2920 O O . THR B 1 74 ? -16.256 22.944 2.144 1 64.63 74 THR B O 1
ATOM 2923 N N . VAL B 1 75 ? -16.319 25.173 2.161 1 68.7 75 VAL B N 1
ATOM 2924 C CA . VAL B 1 75 ? -15.141 25.217 1.302 1 68.7 75 VAL B CA 1
ATOM 2925 C C . VAL B 1 75 ? -13.882 25.34 2.156 1 68.7 75 VAL B C 1
ATOM 2927 O O . VAL B 1 75 ? -12.772 25.09 1.679 1 68.7 75 VAL B O 1
ATOM 2930 N N . SER B 1 76 ? -14.093 25.758 3.451 1 69.53 76 SER B N 1
ATOM 2931 C CA . SER B 1 76 ? -12.942 26.04 4.303 1 69.53 76 SER B CA 1
ATOM 2932 C C . SER B 1 76 ? -12.042 24.816 4.439 1 69.53 76 SER B C 1
ATOM 2934 O O . SER B 1 76 ? -10.83 24.905 4.233 1 69.53 76 SER B O 1
ATOM 2936 N N . GLU B 1 77 ? -12.714 23.794 4.766 1 62.31 77 GLU B N 1
ATOM 2937 C CA . GLU B 1 77 ? -11.932 22.584 5 1 62.31 77 GLU B CA 1
ATOM 2938 C C . GLU B 1 77 ? -11.229 22.126 3.725 1 62.31 77 GLU B C 1
ATOM 2940 O O . GLU B 1 77 ? -10.023 21.871 3.732 1 62.31 77 GLU B O 1
ATOM 2945 N N . PRO B 1 78 ? -11.911 22.013 2.653 1 62.99 78 PRO B N 1
ATOM 2946 C CA . PRO B 1 78 ? -11.229 21.636 1.413 1 62.99 78 PRO B CA 1
ATOM 2947 C C . PRO B 1 78 ? -10.094 22.591 1.05 1 62.99 78 PRO B C 1
ATOM 2949 O O . PRO B 1 78 ? -9.037 22.152 0.59 1 62.99 78 PRO B O 1
ATOM 2952 N N . LEU B 1 79 ? -10.26 23.852 1.275 1 66.02 79 LEU B N 1
ATOM 2953 C CA . LEU B 1 79 ? -9.242 24.843 0.947 1 66.02 79 LEU B CA 1
ATOM 2954 C C . LEU B 1 79 ? -8.036 24.709 1.871 1 66.02 79 LEU B C 1
ATOM 2956 O O . LEU B 1 79 ? -6.891 24.796 1.421 1 66.02 79 LEU B O 1
ATOM 2960 N N . ASP B 1 80 ? -8.333 24.561 3.172 1 65.03 80 ASP B N 1
ATOM 2961 C CA . ASP B 1 80 ? -7.254 24.345 4.13 1 65.03 80 ASP B CA 1
ATOM 2962 C C . ASP B 1 80 ? -6.438 23.106 3.769 1 65.03 80 ASP B C 1
ATOM 2964 O O . ASP B 1 80 ? -5.21 23.114 3.869 1 65.03 80 ASP B O 1
ATOM 2968 N N . THR B 1 81 ? -7.197 22.231 3.4 1 60.39 81 THR B N 1
ATOM 2969 C CA . THR B 1 81 ? -6.532 21.002 2.984 1 60.39 81 THR B CA 1
ATOM 2970 C C . THR B 1 8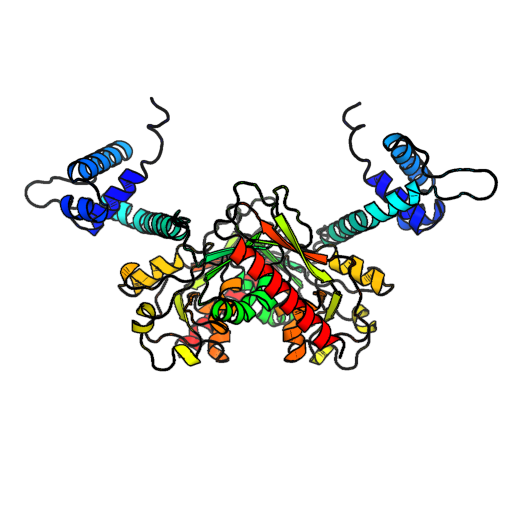1 ? -5.639 21.253 1.772 1 60.39 81 THR B C 1
ATOM 2972 O O . THR B 1 81 ? -4.495 20.795 1.731 1 60.39 81 THR B O 1
ATOM 2975 N N . VAL B 1 82 ? -6.165 21.944 0.838 1 60.33 82 VAL B N 1
ATOM 2976 C CA . VAL B 1 82 ? -5.401 22.268 -0.362 1 60.33 82 VAL B CA 1
ATOM 2977 C C . VAL B 1 82 ? -4.15 23.056 0.019 1 60.33 82 VAL B C 1
ATOM 2979 O O . VAL B 1 82 ? -3.044 22.726 -0.416 1 60.33 82 VAL B O 1
ATOM 2982 N N . CYS B 1 83 ? -4.351 24.102 0.826 1 61.07 83 CYS B N 1
ATOM 2983 C CA . CYS B 1 83 ? -3.24 24.974 1.191 1 61.07 83 CYS B CA 1
ATOM 2984 C C . CYS B 1 83 ? -2.207 24.223 2.023 1 61.07 83 CYS B C 1
ATOM 2986 O O . CYS B 1 83 ? -1.004 24.353 1.792 1 61.07 83 CYS B O 1
ATOM 2988 N N . PHE B 1 84 ? -2.745 23.474 2.931 1 57.78 84 PHE B N 1
ATOM 2989 C CA . PHE B 1 84 ? -1.875 22.666 3.777 1 57.78 84 PHE B CA 1
ATOM 2990 C C . PHE B 1 84 ? -1.051 21.696 2.938 1 57.78 84 PHE B C 1
ATOM 2992 O O . PHE B 1 84 ? 0.168 21.609 3.1 1 57.78 84 PHE B O 1
ATOM 2999 N N . THR B 1 85 ? -1.782 21.076 2.2 1 55.12 85 THR B N 1
ATOM 3000 C CA . THR B 1 85 ? -1.126 20.083 1.356 1 55.12 85 THR B CA 1
ATOM 3001 C C . THR B 1 85 ? -0.105 20.744 0.435 1 55.12 85 THR B C 1
ATOM 3003 O O . THR B 1 85 ? 1.019 20.258 0.295 1 55.12 85 THR B O 1
ATOM 3006 N N . ALA B 1 86 ? -0.546 21.795 -0.212 1 56.21 86 ALA B N 1
ATOM 3007 C CA . ALA B 1 86 ? 0.348 22.524 -1.108 1 56.21 86 ALA B CA 1
ATOM 3008 C C . ALA B 1 86 ? 1.608 22.977 -0.376 1 56.21 86 ALA B C 1
ATOM 3010 O O . ALA B 1 86 ? 2.718 22.846 -0.899 1 56.21 86 ALA B O 1
ATOM 3011 N N . GLN B 1 87 ? 1.359 23.541 0.751 1 56.15 87 GLN B N 1
ATOM 3012 C CA . GLN B 1 87 ? 2.486 24.029 1.538 1 56.15 87 GLN B CA 1
ATOM 3013 C C . GLN B 1 87 ? 3.432 22.891 1.91 1 56.15 87 GLN B C 1
ATOM 3015 O O . GLN B 1 87 ? 4.653 23.061 1.894 1 56.15 87 GLN B O 1
ATOM 3020 N N . ARG B 1 88 ? 2.772 21.912 2.243 1 52.57 88 ARG B N 1
ATOM 3021 C CA . ARG B 1 88 ? 3.569 20.782 2.709 1 52.57 88 ARG B CA 1
ATOM 3022 C C . ARG B 1 88 ? 4.22 20.053 1.539 1 52.57 88 ARG B C 1
ATOM 3024 O O . ARG B 1 88 ? 5.282 19.445 1.693 1 52.57 88 ARG B O 1
ATOM 3031 N N . MET B 1 89 ? 3.394 20.105 0.558 1 48.25 89 MET B N 1
ATOM 3032 C CA . MET B 1 89 ? 3.942 19.468 -0.637 1 48.25 89 MET B CA 1
ATOM 3033 C C . MET B 1 89 ? 4.902 20.405 -1.362 1 48.25 89 MET B C 1
ATOM 3035 O O . MET B 1 89 ? 5.595 19.992 -2.293 1 48.25 89 MET B O 1
ATOM 3039 N N . ARG B 1 90 ? 4.653 21.768 -1.058 1 46.74 90 ARG B N 1
ATOM 3040 C CA . ARG B 1 90 ? 5.583 22.715 -1.663 1 46.74 90 ARG B CA 1
ATOM 3041 C C . ARG B 1 90 ? 7.028 22.297 -1.416 1 46.74 90 ARG B C 1
ATOM 3043 O O . ARG B 1 90 ? 7.425 22.06 -0.273 1 46.74 90 ARG B O 1
ATOM 3050 N N . ARG B 1 91 ? 7.476 21.61 -2.416 1 45.05 91 ARG B N 1
ATOM 3051 C CA . ARG B 1 91 ? 8.911 21.343 -2.388 1 45.05 91 ARG B CA 1
ATOM 3052 C C . ARG B 1 91 ? 9.697 22.61 -2.066 1 45.05 91 ARG B C 1
ATOM 3054 O O . ARG B 1 91 ? 9.562 23.623 -2.756 1 45.05 91 ARG B O 1
ATOM 3061 N N . ARG B 1 92 ? 9.531 23.078 -0.838 1 43.25 92 ARG B N 1
ATOM 3062 C CA . ARG B 1 92 ? 10.357 24.271 -0.678 1 43.25 92 ARG B CA 1
ATOM 3063 C C . ARG B 1 92 ? 11.566 24.228 -1.607 1 43.25 92 ARG B C 1
ATOM 3065 O O . ARG B 1 92 ? 12.214 23.188 -1.744 1 43.25 92 ARG B O 1
ATOM 3072 N N . THR B 1 93 ? 11.522 25.004 -2.554 1 40.25 93 THR B N 1
ATOM 3073 C CA . THR B 1 93 ? 12.686 25.416 -3.33 1 40.25 93 THR B CA 1
ATOM 3074 C C . THR B 1 93 ? 13.942 25.416 -2.463 1 40.25 93 THR B C 1
ATOM 3076 O O . THR B 1 93 ? 15.051 25.61 -2.967 1 40.25 93 THR B O 1
ATOM 3079 N N . ARG B 1 94 ? 13.77 25.877 -1.173 1 43.12 94 ARG B N 1
ATOM 3080 C CA . ARG B 1 94 ? 15.125 25.89 -0.632 1 43.12 94 ARG B CA 1
ATOM 3081 C C . ARG B 1 94 ? 15.639 24.472 -0.407 1 43.12 94 ARG B C 1
ATOM 3083 O O . ARG B 1 94 ? 14.917 23.62 0.116 1 43.12 94 ARG B O 1
ATOM 3090 N N . PRO B 1 95 ? 16.61 24.08 -1.089 1 48.2 95 PRO B N 1
ATOM 3091 C CA . PRO B 1 95 ? 17.447 22.909 -0.821 1 48.2 95 PRO B CA 1
ATOM 3092 C C . PRO B 1 95 ? 17.521 22.563 0.664 1 48.2 95 PRO B C 1
ATOM 3094 O O . PRO B 1 95 ? 17.996 23.37 1.467 1 48.2 95 PRO B O 1
ATOM 3097 N N . ASN B 1 96 ? 16.377 22.226 1.309 1 57.78 96 ASN B N 1
ATOM 3098 C CA . ASN B 1 96 ? 16.712 21.743 2.645 1 57.78 96 ASN B CA 1
ATOM 3099 C C . ASN B 1 96 ? 17.846 20.722 2.604 1 57.78 96 ASN B C 1
ATOM 3101 O O . ASN B 1 96 ? 17.683 19.629 2.058 1 57.78 96 ASN B O 1
ATOM 3105 N N . ALA B 1 97 ? 19.002 21.27 2.786 1 64.72 97 ALA B N 1
ATOM 3106 C CA . ALA B 1 97 ? 20.271 20.557 2.669 1 64.72 97 ALA B CA 1
ATOM 3107 C C . ALA B 1 97 ? 20.221 19.222 3.406 1 64.72 97 ALA B C 1
ATOM 3109 O O . ALA B 1 97 ? 21.04 18.335 3.153 1 64.72 97 ALA B O 1
ATOM 3110 N N . ASN B 1 98 ? 19.071 18.996 4.093 1 86.21 98 ASN B N 1
ATOM 3111 C CA . ASN B 1 98 ? 19.103 17.761 4.869 1 86.21 98 ASN B CA 1
ATOM 3112 C C . ASN B 1 98 ? 17.864 16.907 4.615 1 86.21 98 ASN B C 1
ATOM 3114 O O . ASN B 1 98 ? 17.278 16.361 5.551 1 86.21 98 ASN B O 1
ATOM 3118 N N . ARG B 1 99 ? 17.403 17.015 3.278 1 89.91 99 ARG B N 1
ATOM 3119 C CA . ARG B 1 99 ? 16.217 16.242 2.925 1 89.91 99 ARG B CA 1
ATOM 3120 C C . ARG B 1 99 ? 16.387 15.565 1.569 1 89.91 99 ARG B C 1
ATOM 3122 O O . ARG B 1 99 ? 16.941 16.156 0.64 1 89.91 99 ARG B O 1
ATOM 3129 N N . ILE B 1 100 ? 15.952 14.293 1.453 1 93.75 100 ILE B N 1
ATOM 3130 C CA . ILE B 1 100 ? 15.972 13.614 0.162 1 93.75 100 ILE B CA 1
ATOM 3131 C C . ILE B 1 100 ? 14.638 12.909 -0.072 1 93.75 100 ILE B C 1
ATOM 3133 O O . ILE B 1 100 ? 13.964 12.511 0.881 1 93.75 100 ILE B O 1
ATOM 3137 N N . VAL B 1 101 ? 14.264 12.793 -1.35 1 93.54 101 VAL B N 1
ATOM 3138 C CA . VAL B 1 101 ? 13.033 12.133 -1.773 1 93.54 101 VAL B CA 1
ATOM 3139 C C . VAL B 1 101 ? 13.367 10.821 -2.48 1 93.54 101 VAL B C 1
ATOM 3141 O O . VAL B 1 101 ? 14.083 10.814 -3.483 1 93.54 101 VAL B O 1
ATOM 3144 N N . VAL B 1 102 ? 12.843 9.726 -1.909 1 96.51 102 VAL B N 1
ATOM 3145 C CA . VAL B 1 102 ? 13.017 8.393 -2.476 1 96.51 102 VAL B CA 1
ATOM 3146 C C . VAL B 1 102 ? 11.725 7.949 -3.159 1 96.51 102 VAL B C 1
ATOM 3148 O O . VAL B 1 102 ? 10.676 7.856 -2.516 1 96.51 102 VAL B O 1
ATOM 3151 N N . ARG B 1 103 ? 11.77 7.721 -4.412 1 93.2 103 ARG B N 1
ATOM 3152 C CA . ARG B 1 103 ? 10.689 7.093 -5.165 1 93.2 103 ARG B CA 1
ATOM 3153 C C . ARG B 1 103 ? 10.955 5.605 -5.368 1 93.2 103 ARG B C 1
ATOM 3155 O O . ARG B 1 103 ? 12.082 5.207 -5.67 1 93.2 103 ARG B O 1
ATOM 3162 N N . THR B 1 104 ? 9.932 4.803 -5.184 1 95.65 104 THR B N 1
ATOM 3163 C CA . THR B 1 104 ? 10.163 3.371 -5.343 1 95.65 104 THR B CA 1
ATOM 3164 C C . THR B 1 104 ? 8.964 2.7 -6.008 1 95.65 104 THR B C 1
ATOM 3166 O O . THR B 1 104 ? 7.817 3.068 -5.747 1 95.65 104 THR B O 1
ATOM 3169 N N . SER B 1 105 ? 9.212 1.753 -6.873 1 90.78 105 SER B N 1
ATOM 3170 C CA . SER B 1 105 ? 8.18 0.873 -7.411 1 90.78 105 SER B CA 1
ATOM 3171 C C . SER B 1 105 ? 8.029 -0.385 -6.563 1 90.78 105 SER B C 1
ATOM 3173 O O . SER B 1 105 ? 7.238 -1.272 -6.893 1 90.78 105 SER B O 1
ATOM 3175 N N . LEU B 1 106 ? 8.784 -0.493 -5.467 1 95.35 106 LEU B N 1
ATOM 3176 C CA . LEU B 1 106 ? 8.81 -1.637 -4.563 1 95.35 106 LEU B CA 1
ATOM 3177 C C . LEU B 1 106 ? 8.182 -1.282 -3.219 1 95.35 106 LEU B C 1
ATOM 3179 O O . LEU B 1 106 ? 8.874 -1.237 -2.199 1 95.35 106 LEU B O 1
ATOM 3183 N N . SER B 1 107 ? 6.923 -1.178 -3.2 1 93.79 107 SER B N 1
ATOM 3184 C CA . SER B 1 107 ? 6.196 -0.633 -2.058 1 93.79 107 SER B CA 1
ATOM 3185 C C . SER B 1 107 ? 6.358 -1.518 -0.826 1 93.79 107 SER B C 1
ATOM 3187 O O . SER B 1 107 ? 6.591 -1.018 0.277 1 93.79 107 SER B O 1
ATOM 3189 N N . THR B 1 108 ? 6.223 -2.842 -1.04 1 96.93 108 THR B N 1
ATOM 3190 C CA . THR B 1 108 ? 6.329 -3.74 0.105 1 96.93 108 THR B CA 1
ATOM 3191 C C . THR B 1 108 ? 7.76 -3.777 0.633 1 96.93 108 THR B C 1
ATOM 3193 O O . THR B 1 108 ? 7.978 -3.885 1.842 1 96.93 108 THR B O 1
ATOM 3196 N N . PHE B 1 109 ? 8.764 -3.668 -0.28 1 97.39 109 PHE B N 1
ATOM 3197 C CA . PHE B 1 109 ? 10.159 -3.551 0.129 1 97.39 109 PHE B CA 1
ATOM 3198 C C . PHE B 1 109 ? 10.373 -2.302 0.975 1 97.39 109 PHE B C 1
ATOM 3200 O O . PHE B 1 109 ? 11.06 -2.348 1.997 1 97.39 109 PHE B O 1
ATOM 3207 N N . ALA B 1 110 ? 9.815 -1.172 0.554 1 97.81 110 ALA B N 1
ATOM 3208 C CA . ALA B 1 110 ? 9.923 0.064 1.326 1 97.81 110 ALA B CA 1
ATOM 3209 C C . ALA B 1 110 ? 9.297 -0.096 2.708 1 97.81 110 ALA B C 1
ATOM 3211 O O . ALA B 1 110 ? 9.906 0.264 3.718 1 97.81 110 ALA B O 1
ATOM 3212 N N . TYR B 1 111 ? 8.165 -0.716 2.703 1 96.21 111 TYR B N 1
ATOM 3213 C CA . TYR B 1 111 ? 7.365 -0.904 3.908 1 96.21 111 TYR B CA 1
ATOM 3214 C C . TYR B 1 111 ? 8.059 -1.849 4.882 1 96.21 111 TYR B C 1
ATOM 3216 O O . TYR B 1 111 ? 8.178 -1.548 6.071 1 96.21 111 TYR B O 1
ATOM 3224 N N . SER B 1 112 ? 8.544 -2.989 4.47 1 96.35 112 SER B N 1
ATOM 3225 C CA . SER B 1 112 ? 8.939 -4.077 5.358 1 96.35 112 SER B CA 1
ATOM 3226 C C . SER B 1 112 ? 10.441 -4.057 5.623 1 96.35 112 SER B C 1
ATOM 3228 O O . SER B 1 112 ? 10.916 -4.678 6.576 1 96.35 112 SER B O 1
ATOM 3230 N N . PHE B 1 113 ? 11.19 -3.307 4.75 1 97.45 113 PHE B N 1
ATOM 3231 C CA . PHE B 1 113 ? 12.639 -3.421 4.866 1 97.45 113 PHE B CA 1
ATOM 3232 C C . PHE B 1 113 ? 13.287 -2.043 4.925 1 97.45 113 PHE B C 1
ATOM 3234 O O . PHE B 1 113 ? 13.989 -1.722 5.887 1 97.45 113 PHE B O 1
ATOM 3241 N N . LEU B 1 114 ? 12.993 -1.161 4.013 1 97.95 114 LEU B N 1
ATOM 3242 C CA . LEU B 1 114 ? 13.695 0.113 3.897 1 97.95 114 LEU B CA 1
ATOM 3243 C C . LEU B 1 114 ? 13.34 1.037 5.057 1 97.95 114 LEU B C 1
ATOM 3245 O O . LEU B 1 114 ? 14.224 1.49 5.788 1 97.95 114 LEU B O 1
ATOM 3249 N N . ILE B 1 115 ? 12.09 1.302 5.291 1 98.05 115 ILE B N 1
ATOM 3250 C CA . ILE B 1 115 ? 11.625 2.335 6.21 1 98.05 115 ILE B CA 1
ATOM 3251 C C . ILE B 1 115 ? 11.977 1.946 7.644 1 98.05 115 ILE B C 1
ATOM 3253 O O . ILE B 1 115 ? 12.456 2.777 8.419 1 98.05 115 ILE B O 1
ATOM 3257 N N . PRO B 1 116 ? 11.865 0.675 7.97 1 96.68 116 PRO B N 1
ATOM 3258 C CA . PRO B 1 116 ? 12.238 0.279 9.33 1 96.68 116 PRO B CA 1
ATOM 3259 C C . PRO B 1 116 ? 13.706 0.558 9.644 1 96.68 116 PRO B C 1
ATOM 3261 O O . PRO B 1 116 ? 14.091 0.614 10.815 1 96.68 116 PRO B O 1
ATOM 3264 N N . ASN B 1 117 ? 14.49 0.748 8.626 1 96.91 117 ASN B N 1
ATOM 3265 C CA . ASN B 1 117 ? 15.921 0.931 8.842 1 96.91 117 ASN B CA 1
ATOM 3266 C C . ASN B 1 117 ? 16.348 2.373 8.579 1 96.91 117 ASN B C 1
ATOM 3268 O O . ASN B 1 117 ? 17.522 2.714 8.729 1 96.91 117 ASN B O 1
ATOM 3272 N N . LEU B 1 118 ? 15.444 3.239 8.24 1 97.11 118 LEU B N 1
ATOM 3273 C CA . LEU B 1 118 ? 15.774 4.589 7.798 1 97.11 118 LEU B CA 1
ATOM 3274 C C . LEU B 1 118 ? 16.342 5.414 8.948 1 97.11 118 LEU B C 1
ATOM 3276 O O . LEU B 1 118 ? 17.116 6.348 8.725 1 97.11 118 LEU B O 1
ATOM 3280 N N . GLN B 1 119 ? 15.927 5.099 10.185 1 94.29 119 GLN B N 1
ATOM 3281 C CA . GLN B 1 119 ? 16.442 5.839 11.332 1 94.29 119 GLN B CA 1
ATOM 3282 C C . GLN B 1 119 ? 17.958 5.702 11.44 1 94.29 119 GLN B C 1
ATOM 3284 O O . GLN B 1 119 ? 18.644 6.643 11.845 1 94.29 119 GLN B O 1
ATOM 3289 N N . ALA B 1 120 ? 18.461 4.574 11.121 1 95.32 120 ALA B N 1
ATOM 3290 C CA . ALA B 1 120 ? 19.903 4.346 11.148 1 95.32 120 ALA B CA 1
ATOM 3291 C C . ALA B 1 120 ? 20.622 5.255 10.155 1 95.32 120 ALA B C 1
ATOM 3293 O O . ALA B 1 120 ? 21.653 5.848 10.481 1 95.32 120 ALA B O 1
ATOM 3294 N N . PHE B 1 121 ? 20.068 5.368 8.999 1 97.08 121 PHE B N 1
ATOM 3295 C CA . PHE B 1 121 ? 20.659 6.258 8.007 1 97.08 121 PHE B CA 1
ATOM 3296 C C . PHE B 1 121 ? 20.588 7.708 8.47 1 97.08 121 PHE B C 1
ATOM 3298 O O . PHE B 1 121 ? 21.569 8.448 8.363 1 97.08 121 PHE B O 1
ATOM 3305 N N . SER B 1 122 ? 19.365 8.082 8.865 1 94.4 122 SER B N 1
ATOM 3306 C CA . SER B 1 122 ? 19.166 9.453 9.325 1 94.4 122 SER B CA 1
ATOM 3307 C C . SER B 1 122 ? 20.172 9.824 10.409 1 94.4 122 SER B C 1
ATOM 3309 O O . SER B 1 122 ? 20.793 10.887 10.35 1 94.4 122 SER B O 1
ATOM 3311 N N . THR B 1 123 ? 20.382 8.949 11.344 1 92.68 123 THR B N 1
ATOM 3312 C CA . THR B 1 123 ? 21.319 9.182 12.437 1 92.68 123 THR B CA 1
ATOM 3313 C C . THR B 1 123 ? 22.749 9.283 11.913 1 92.68 123 THR B C 1
ATOM 3315 O O . THR B 1 123 ? 23.495 10.184 12.3 1 92.68 123 THR B O 1
ATOM 3318 N N . GLU B 1 124 ? 23.097 8.383 11.028 1 93.46 124 GLU B N 1
ATOM 3319 C CA . GLU B 1 124 ? 24.434 8.366 10.443 1 93.46 124 GLU B CA 1
ATOM 3320 C C . GLU B 1 124 ? 24.708 9.644 9.655 1 93.46 124 GLU B C 1
ATOM 3322 O O . GLU B 1 124 ? 25.847 10.112 9.598 1 93.46 124 GLU B O 1
ATOM 3327 N N . MET B 1 125 ? 23.662 10.225 9.121 1 93.37 125 MET B N 1
ATOM 3328 C CA . MET B 1 125 ? 23.84 11.378 8.243 1 93.37 125 MET B CA 1
ATOM 3329 C C . MET B 1 125 ? 23.422 12.666 8.944 1 93.37 125 MET B C 1
ATOM 3331 O O . MET B 1 125 ? 23.07 13.649 8.289 1 93.37 125 MET B O 1
ATOM 3335 N N . GLY B 1 126 ? 23.399 12.717 10.227 1 90.98 126 GLY B N 1
ATOM 3336 C CA . GLY B 1 126 ? 23.185 13.93 11 1 90.98 126 GLY B CA 1
ATOM 3337 C C . GLY B 1 126 ? 21.739 14.389 11.001 1 90.98 126 GLY B C 1
ATOM 3338 O O . GLY B 1 126 ? 21.463 15.59 10.962 1 90.98 126 GLY B O 1
ATOM 3339 N N . GLY B 1 127 ? 20.797 13.464 10.899 1 90.95 127 GLY B N 1
ATOM 3340 C CA . GLY B 1 127 ? 19.389 13.793 11.055 1 90.95 127 GLY B CA 1
ATOM 3341 C C . GLY B 1 127 ? 18.698 14.098 9.739 1 90.95 127 GLY B C 1
ATOM 3342 O O . GLY B 1 127 ? 17.759 14.894 9.695 1 90.95 127 GLY B O 1
ATOM 3343 N N . VAL B 1 128 ? 19.131 13.537 8.647 1 93.23 128 VAL B N 1
ATOM 3344 C CA . VAL B 1 128 ? 18.553 13.745 7.323 1 93.23 128 VAL B CA 1
ATOM 3345 C C . VAL B 1 128 ? 17.12 13.219 7.296 1 93.23 128 VAL B C 1
ATOM 3347 O O . VAL B 1 128 ? 16.83 12.159 7.856 1 93.23 128 VAL B O 1
ATOM 3350 N N . MET B 1 129 ? 16.26 14.021 6.671 1 93.48 129 MET B N 1
ATOM 3351 C CA . MET B 1 129 ? 14.872 13.608 6.483 1 93.48 129 MET B CA 1
ATOM 3352 C C . MET B 1 129 ? 14.695 12.886 5.151 1 93.48 129 MET B C 1
ATOM 3354 O O . MET B 1 129 ? 15.149 13.37 4.113 1 93.48 129 MET B O 1
ATOM 3358 N N . VAL B 1 130 ? 14.076 11.705 5.203 1 95.86 130 VAL B N 1
ATOM 3359 C CA . VAL B 1 130 ? 13.879 10.91 3.995 1 95.86 130 VAL B CA 1
ATOM 3360 C C . VAL B 1 130 ? 12.386 10.779 3.7 1 95.86 130 VAL B C 1
ATOM 3362 O O . VAL B 1 130 ? 11.639 10.201 4.492 1 95.86 130 VAL B O 1
ATOM 3365 N N . ASP B 1 131 ? 11.94 11.363 2.6 1 94.45 131 ASP B N 1
ATOM 3366 C CA . ASP B 1 131 ? 10.59 11.174 2.079 1 94.45 131 ASP B CA 1
ATOM 3367 C C . ASP B 1 131 ? 10.515 9.942 1.18 1 94.45 131 ASP B C 1
ATOM 3369 O O . ASP B 1 131 ? 11.432 9.68 0.4 1 94.45 131 ASP B O 1
ATOM 3373 N N . VAL B 1 132 ? 9.422 9.164 1.33 1 96.36 132 VAL B N 1
ATOM 3374 C CA . VAL B 1 132 ? 9.282 7.969 0.505 1 96.36 132 VAL B CA 1
ATOM 3375 C C . VAL B 1 132 ? 7.946 8.004 -0.233 1 96.36 132 VAL B C 1
ATOM 3377 O O . VAL B 1 132 ? 6.889 8.136 0.389 1 96.36 132 VAL B O 1
ATOM 3380 N N . ILE B 1 133 ? 8.017 7.926 -1.497 1 89.58 133 ILE B N 1
ATOM 3381 C CA . ILE B 1 133 ? 6.832 7.85 -2.346 1 89.58 133 ILE B CA 1
ATOM 3382 C C . ILE B 1 133 ? 6.869 6.563 -3.167 1 89.58 133 ILE B C 1
ATOM 3384 O O . ILE B 1 133 ? 7.937 6.128 -3.604 1 89.58 133 ILE B O 1
ATOM 3388 N N . SER B 1 134 ? 5.706 5.946 -3.323 1 90.14 134 SER B N 1
ATOM 3389 C CA . SER B 1 134 ? 5.609 4.69 -4.059 1 90.14 134 SER B CA 1
ATOM 3390 C C . SER B 1 134 ? 4.738 4.842 -5.301 1 90.14 134 SER B C 1
ATOM 3392 O O . SER B 1 134 ? 3.661 5.438 -5.242 1 90.14 134 SER B O 1
ATOM 3394 N N . SER B 1 135 ? 5.272 4.393 -6.414 1 81.51 135 SER B N 1
ATOM 3395 C CA . SER B 1 135 ? 4.534 4.439 -7.672 1 81.51 135 SER B CA 1
ATOM 3396 C C . SER B 1 135 ? 5.001 3.345 -8.627 1 81.51 135 SER B C 1
ATOM 3398 O O . SER B 1 135 ? 6.197 3.063 -8.718 1 81.51 135 SER B O 1
ATOM 3400 N N . LEU B 1 136 ? 4.027 2.758 -9.339 1 73.78 136 LEU B N 1
ATOM 3401 C CA . LEU B 1 136 ? 4.354 1.781 -10.371 1 73.78 136 LEU B CA 1
ATOM 3402 C C . LEU B 1 136 ? 4.526 2.458 -11.726 1 73.78 136 LEU B C 1
ATOM 3404 O O . LEU B 1 136 ? 4.951 1.823 -12.694 1 73.78 136 LEU B O 1
ATOM 3408 N N . SER B 1 137 ? 4.282 3.78 -11.731 1 70.04 137 SER B N 1
ATOM 3409 C CA . SER B 1 137 ? 4.381 4.506 -12.993 1 70.04 137 SER B CA 1
ATOM 3410 C C . SER B 1 137 ? 5.835 4.794 -13.351 1 70.04 137 SER B C 1
ATOM 3412 O O . SER B 1 137 ? 6.675 4.97 -12.466 1 70.04 137 SER B O 1
ATOM 3414 N N . LEU B 1 138 ? 6.066 4.917 -14.64 1 70.98 138 LEU B N 1
ATOM 3415 C CA . LEU B 1 138 ? 7.389 5.314 -15.11 1 70.98 138 LEU B CA 1
ATOM 3416 C C . LEU B 1 138 ? 7.738 6.719 -14.628 1 70.98 138 LEU B C 1
ATOM 3418 O O . LEU B 1 138 ? 6.913 7.631 -14.712 1 70.98 138 LEU B O 1
ATOM 3422 N N . PRO B 1 139 ? 8.946 6.779 -14.088 1 73.19 139 PRO B N 1
ATOM 3423 C CA . PRO B 1 139 ? 9.346 8.134 -13.7 1 73.19 139 PRO B CA 1
ATOM 3424 C C . PRO B 1 139 ? 9.491 9.072 -14.896 1 73.19 139 PRO B C 1
ATOM 3426 O O . PRO B 1 139 ? 9.921 8.646 -15.971 1 73.19 139 PRO B O 1
ATOM 3429 N N . THR B 1 140 ? 9.118 10.212 -14.687 1 65.93 140 THR B N 1
ATOM 3430 C CA . THR B 1 140 ? 9.292 11.244 -15.704 1 65.93 140 THR B CA 1
ATOM 3431 C C . THR B 1 140 ? 10.306 12.288 -15.246 1 65.93 140 THR B C 1
ATOM 3433 O O . THR B 1 140 ? 10.697 12.311 -14.077 1 65.93 140 THR B O 1
ATOM 3436 N N . SER B 1 141 ? 10.725 13.126 -16.138 1 64.62 141 SER B N 1
ATOM 3437 C CA . SER B 1 141 ? 11.721 14.15 -15.839 1 64.62 141 SER B CA 1
ATOM 3438 C C . SER B 1 141 ? 11.166 15.197 -14.88 1 64.62 141 SER B C 1
ATOM 3440 O O . SER B 1 141 ? 11.926 15.902 -14.214 1 64.62 141 SER B O 1
ATOM 3442 N N . THR B 1 142 ? 9.894 15.256 -14.775 1 62.41 142 THR B N 1
ATOM 3443 C CA . THR B 1 142 ? 9.267 16.279 -13.947 1 62.41 142 THR B CA 1
ATOM 3444 C C . THR B 1 142 ? 9.013 15.753 -12.537 1 62.41 142 THR B C 1
ATOM 3446 O O . THR B 1 142 ? 8.627 16.512 -11.646 1 62.41 142 THR B O 1
ATOM 3449 N N . ASP B 1 143 ? 9.281 14.424 -12.471 1 72.8 143 ASP B N 1
ATOM 3450 C CA . ASP B 1 143 ? 9.105 13.878 -11.128 1 72.8 143 ASP B CA 1
ATOM 3451 C C . ASP B 1 143 ? 10.152 14.436 -10.167 1 72.8 143 ASP B C 1
ATOM 3453 O O . ASP B 1 143 ? 11.319 14.59 -10.533 1 72.8 143 ASP B O 1
ATOM 3457 N N . ASP B 1 144 ? 9.743 14.831 -9.055 1 78.3 144 ASP B N 1
ATOM 3458 C CA . ASP B 1 144 ? 10.641 15.422 -8.067 1 78.3 144 ASP B CA 1
ATOM 3459 C C . ASP B 1 144 ? 11.113 14.377 -7.059 1 78.3 144 ASP B C 1
ATOM 3461 O O . ASP B 1 144 ? 10.525 14.232 -5.986 1 78.3 144 ASP B O 1
ATOM 3465 N N . PHE B 1 145 ? 12.119 13.641 -7.416 1 89.59 145 PHE B N 1
ATOM 3466 C CA . PHE B 1 145 ? 12.761 12.685 -6.521 1 89.59 145 PHE B CA 1
ATOM 3467 C C . PHE B 1 145 ? 14.274 12.706 -6.704 1 89.59 145 PHE B C 1
ATOM 3469 O O . PHE B 1 145 ? 14.773 13.113 -7.755 1 89.59 145 PHE B O 1
ATOM 3476 N N . ASP B 1 146 ? 14.978 12.306 -5.676 1 93.62 146 ASP B N 1
ATOM 3477 C CA . ASP B 1 146 ? 16.437 12.256 -5.684 1 93.62 146 ASP B CA 1
ATOM 3478 C C . ASP B 1 146 ? 16.937 10.848 -5.999 1 93.62 146 ASP B C 1
ATOM 3480 O O . ASP B 1 146 ? 18.019 10.68 -6.565 1 93.62 146 ASP B O 1
ATOM 3484 N N . ILE B 1 147 ? 16.173 9.866 -5.566 1 96.32 147 ILE B N 1
ATOM 3485 C CA . ILE B 1 147 ? 16.568 8.464 -5.65 1 96.32 147 ILE B CA 1
ATOM 3486 C C . ILE B 1 147 ? 15.408 7.633 -6.196 1 96.32 147 ILE B C 1
ATOM 3488 O O . ILE B 1 147 ? 14.254 7.84 -5.814 1 96.32 147 ILE B O 1
ATOM 3492 N N . LEU B 1 148 ? 15.664 6.744 -7.091 1 94.07 148 LEU B N 1
ATOM 3493 C CA . LEU B 1 148 ? 14.706 5.749 -7.559 1 94.07 148 LEU B CA 1
ATOM 3494 C C . LEU B 1 148 ? 15.139 4.344 -7.153 1 94.07 148 LEU B C 1
ATOM 3496 O O . LEU B 1 148 ? 16.281 3.948 -7.397 1 94.07 148 LEU B O 1
ATOM 3500 N N . ILE B 1 149 ? 14.323 3.665 -6.451 1 97.59 149 ILE B N 1
ATOM 3501 C CA . ILE B 1 149 ? 14.514 2.249 -6.16 1 97.59 149 ILE B CA 1
ATOM 3502 C C . ILE B 1 149 ? 13.524 1.417 -6.973 1 97.59 149 ILE B C 1
ATOM 3504 O O . ILE B 1 149 ? 12.311 1.61 -6.871 1 97.59 149 ILE B O 1
ATOM 3508 N N . THR B 1 150 ? 14.069 0.501 -7.74 1 94.15 150 THR B N 1
ATOM 3509 C CA . THR B 1 150 ? 13.183 -0.201 -8.662 1 94.15 150 THR B CA 1
ATOM 3510 C C . THR B 1 150 ? 13.771 -1.554 -9.052 1 94.15 150 THR B C 1
ATOM 3512 O O . THR B 1 150 ? 14.937 -1.836 -8.765 1 94.15 150 THR B O 1
ATOM 3515 N N . ARG B 1 151 ? 12.912 -2.327 -9.521 1 91.88 151 ARG B N 1
ATOM 3516 C CA . ARG B 1 151 ? 13.321 -3.589 -10.129 1 91.88 151 ARG B CA 1
ATOM 3517 C C . ARG B 1 151 ? 13.213 -3.525 -11.648 1 91.88 151 ARG B C 1
ATOM 3519 O O . ARG B 1 151 ? 14.056 -4.075 -12.36 1 91.88 151 ARG B O 1
ATOM 3526 N N . ASP B 1 152 ? 12.227 -2.821 -12.162 1 80.67 152 ASP B N 1
ATOM 3527 C CA . ASP B 1 152 ? 11.839 -2.941 -13.564 1 80.67 152 ASP B CA 1
ATOM 3528 C C . ASP B 1 152 ? 11.981 -1.604 -14.289 1 80.67 152 ASP B C 1
ATOM 3530 O O . ASP B 1 152 ? 11.951 -1.554 -15.52 1 80.67 152 ASP B O 1
ATOM 3534 N N . LEU B 1 153 ? 12.102 -0.572 -13.507 1 72.29 153 LEU B N 1
ATOM 3535 C CA . LEU B 1 153 ? 12.087 0.756 -14.112 1 72.29 153 LEU B CA 1
ATOM 3536 C C . LEU B 1 153 ? 13.506 1.27 -14.331 1 72.29 153 LEU B C 1
ATOM 3538 O O . LEU B 1 153 ? 14.443 0.817 -13.67 1 72.29 153 LEU B O 1
ATOM 3542 N N . SER B 1 154 ? 13.655 2.08 -15.354 1 76.61 154 SER B N 1
ATOM 3543 C CA . SER B 1 154 ? 14.927 2.743 -15.624 1 76.61 154 SER B CA 1
ATOM 3544 C C . SER B 1 154 ? 14.765 4.259 -15.65 1 76.61 154 SER B C 1
ATOM 3546 O O . SER B 1 154 ? 13.649 4.768 -15.776 1 76.61 154 SER B O 1
ATOM 3548 N N . VAL B 1 155 ? 15.848 4.835 -15.326 1 74.81 155 VAL B N 1
ATOM 3549 C CA . VAL B 1 155 ? 15.874 6.29 -15.425 1 74.81 155 VAL B CA 1
ATOM 3550 C C . VAL B 1 155 ? 16.512 6.707 -16.748 1 74.81 155 VAL B C 1
ATOM 3552 O O . VAL B 1 155 ? 17.483 6.094 -17.197 1 74.81 155 VAL B O 1
ATOM 3555 N N . VAL B 1 156 ? 15.83 7.599 -17.387 1 68.37 156 VAL B N 1
ATOM 3556 C CA . VAL B 1 156 ? 16.317 8.058 -18.684 1 68.37 156 VAL B CA 1
ATOM 3557 C C . VAL B 1 156 ? 17.348 9.166 -18.486 1 68.37 156 VAL B C 1
ATOM 3559 O O . VAL B 1 156 ? 18.207 9.383 -19.345 1 68.37 156 VAL B O 1
ATOM 3562 N N . GLU B 1 157 ? 17.376 9.778 -17.37 1 77.95 157 GLU B N 1
ATOM 3563 C CA . GLU B 1 157 ? 18.302 10.869 -17.079 1 77.95 157 GLU B CA 1
ATOM 3564 C C . GLU B 1 157 ? 19.605 10.343 -16.484 1 77.95 157 GLU B C 1
ATOM 3566 O O . GLU B 1 157 ? 19.67 9.197 -16.034 1 77.95 157 GLU B O 1
ATOM 3571 N N . PRO B 1 158 ? 20.672 11.143 -16.598 1 86.02 158 PRO B N 1
ATOM 3572 C CA . PRO B 1 158 ? 21.937 10.732 -15.983 1 86.02 158 PRO B CA 1
ATOM 3573 C C . PRO B 1 158 ? 21.79 10.399 -14.5 1 86.02 158 PRO B C 1
ATOM 3575 O O . PRO B 1 158 ? 21.149 11.145 -13.756 1 86.02 158 PRO B O 1
ATOM 3578 N N . ALA B 1 159 ? 22.281 9.274 -14.106 1 91.67 159 ALA B N 1
ATOM 3579 C CA . ALA B 1 159 ? 22.193 8.782 -12.734 1 91.67 159 ALA B CA 1
ATOM 3580 C C . ALA B 1 159 ? 23.307 7.782 -12.438 1 91.67 159 ALA B C 1
ATOM 3582 O O . ALA B 1 159 ? 23.76 7.064 -13.333 1 91.67 159 ALA B O 1
ATOM 3583 N N . ASP B 1 160 ? 23.797 7.823 -11.269 1 94.56 160 ASP B N 1
ATOM 3584 C CA . ASP B 1 160 ? 24.566 6.693 -10.756 1 94.56 160 ASP B CA 1
ATOM 3585 C C . ASP B 1 160 ? 23.645 5.574 -10.275 1 94.56 160 ASP B C 1
ATOM 3587 O O . ASP B 1 160 ? 22.525 5.833 -9.83 1 94.56 160 ASP B O 1
ATOM 3591 N N . HIS B 1 161 ? 24.074 4.362 -10.435 1 93.72 161 HIS B N 1
ATOM 3592 C CA . HIS B 1 161 ? 23.205 3.272 -10.007 1 93.72 161 HIS B CA 1
ATOM 3593 C C . HIS B 1 161 ? 23.989 2.208 -9.247 1 93.72 161 HIS B C 1
ATOM 3595 O O . HIS B 1 161 ? 25.21 2.11 -9.389 1 93.72 161 HIS B O 1
ATOM 3601 N N . TRP B 1 162 ? 23.313 1.499 -8.351 1 96.09 162 TRP B N 1
ATOM 3602 C CA . TRP B 1 162 ? 23.797 0.377 -7.553 1 96.09 162 TRP B CA 1
ATOM 3603 C C . TRP B 1 162 ? 22.854 -0.816 -7.663 1 96.09 162 TRP B C 1
ATOM 3605 O O . TRP B 1 162 ? 21.632 -0.657 -7.606 1 96.09 162 TRP B O 1
ATOM 3615 N N . GLU B 1 163 ? 23.421 -1.957 -7.928 1 95.07 163 GLU B N 1
ATOM 3616 C CA . GLU B 1 163 ? 22.67 -3.194 -7.734 1 95.07 163 GLU B CA 1
ATOM 3617 C C . GLU B 1 163 ? 22.59 -3.565 -6.256 1 95.07 163 GLU B C 1
ATOM 3619 O O . GLU B 1 163 ? 23.607 -3.874 -5.632 1 95.07 163 GLU B O 1
ATOM 3624 N N . ILE B 1 164 ? 21.376 -3.575 -5.743 1 96.4 164 ILE B N 1
ATOM 3625 C CA . ILE B 1 164 ? 21.325 -3.613 -4.286 1 96.4 164 ILE B CA 1
ATOM 3626 C C . ILE B 1 164 ? 20.851 -4.988 -3.822 1 96.4 164 ILE B C 1
ATOM 3628 O O . ILE B 1 164 ? 21.051 -5.362 -2.664 1 96.4 164 ILE B O 1
ATOM 3632 N N . TYR B 1 165 ? 20.203 -5.772 -4.673 1 96.33 165 TYR B N 1
ATOM 3633 C CA . TYR B 1 165 ? 19.692 -7.058 -4.21 1 96.33 165 TYR B CA 1
ATOM 3634 C C . TYR B 1 165 ? 19.334 -7.958 -5.386 1 96.33 165 TYR B C 1
ATOM 3636 O O . TYR B 1 165 ? 18.571 -7.561 -6.27 1 96.33 165 TYR B O 1
ATOM 3644 N N . ASN B 1 166 ? 19.975 -9.159 -5.416 1 95.98 166 ASN B N 1
ATOM 3645 C CA . ASN B 1 166 ? 19.551 -10.212 -6.334 1 95.98 166 ASN B CA 1
ATOM 3646 C C . ASN B 1 166 ? 18.334 -10.963 -5.801 1 95.98 166 ASN B C 1
ATOM 3648 O O . ASN B 1 166 ? 18.447 -11.741 -4.852 1 95.98 166 ASN B O 1
ATOM 3652 N N . GLU B 1 167 ? 17.236 -10.779 -6.468 1 95.29 167 GLU B N 1
ATOM 3653 C CA . GLU B 1 167 ? 15.959 -11.211 -5.909 1 95.29 167 GLU B CA 1
ATOM 3654 C C . GLU B 1 167 ? 15.885 -12.733 -5.813 1 95.29 167 GLU B C 1
ATOM 3656 O O . GLU B 1 167 ? 16.158 -13.436 -6.788 1 95.29 167 GLU B O 1
ATOM 3661 N N . GLN B 1 168 ? 15.574 -13.193 -4.663 1 96.82 168 GLN B N 1
ATOM 3662 C CA . GLN B 1 168 ? 15.244 -14.581 -4.357 1 96.82 168 GLN B CA 1
ATOM 3663 C C . GLN B 1 168 ? 13.774 -14.725 -3.975 1 96.82 168 GLN B C 1
ATOM 3665 O O . GLN B 1 168 ? 13.233 -13.893 -3.244 1 96.82 168 GLN B O 1
ATOM 3670 N N . LEU B 1 169 ? 13.157 -15.728 -4.534 1 97.45 169 LEU B N 1
ATOM 3671 C CA . LEU B 1 169 ? 11.76 -16.001 -4.217 1 97.45 169 LEU B CA 1
ATOM 3672 C C . LEU B 1 169 ? 11.64 -17.176 -3.252 1 97.45 169 LEU B C 1
ATOM 3674 O O . LEU B 1 169 ? 12.416 -18.132 -3.332 1 97.45 169 LEU B O 1
ATOM 3678 N N . VAL B 1 170 ? 10.687 -17.093 -2.389 1 97.58 170 VAL B N 1
ATOM 3679 C CA . VAL B 1 170 ? 10.438 -18.145 -1.408 1 97.58 170 VAL B CA 1
ATOM 3680 C C . VAL B 1 170 ? 8.934 -18.335 -1.224 1 97.58 170 VAL B C 1
ATOM 3682 O O . VAL B 1 170 ? 8.152 -17.409 -1.455 1 97.58 170 VAL B O 1
ATOM 3685 N N . CYS B 1 171 ? 8.583 -19.486 -0.935 1 97.64 171 CYS B N 1
ATOM 3686 C CA . CYS B 1 171 ? 7.208 -19.776 -0.544 1 97.64 171 CYS B CA 1
ATOM 3687 C C . CYS B 1 171 ? 7.065 -19.794 0.973 1 97.64 171 CYS B C 1
ATOM 3689 O O . CYS B 1 171 ? 7.814 -20.487 1.663 1 97.64 171 CYS B O 1
ATOM 3691 N N . VAL B 1 172 ? 6.093 -19.029 1.51 1 97.62 172 VAL B N 1
ATOM 3692 C CA . VAL B 1 172 ? 5.924 -18.933 2.956 1 97.62 172 VAL B CA 1
ATOM 3693 C C . VAL B 1 172 ? 4.476 -19.244 3.329 1 97.62 172 VAL B C 1
ATOM 3695 O O . VAL B 1 172 ? 3.581 -19.165 2.485 1 97.62 172 VAL B O 1
ATOM 3698 N N . GLY B 1 173 ? 4.294 -19.64 4.519 1 97.21 173 GLY B N 1
ATOM 3699 C CA . GLY B 1 173 ? 2.985 -19.91 5.093 1 97.21 173 GLY B CA 1
ATOM 3700 C C . GLY B 1 173 ? 2.955 -19.764 6.603 1 97.21 173 GLY B C 1
ATOM 3701 O O . GLY B 1 173 ? 3.988 -19.518 7.229 1 97.21 173 GLY B O 1
ATOM 3702 N N . PRO B 1 174 ? 1.757 -19.769 7.117 1 95.71 174 PRO B N 1
ATOM 3703 C CA . PRO B 1 174 ? 1.645 -19.707 8.576 1 95.71 174 PRO B CA 1
ATOM 3704 C C . PRO B 1 174 ? 2.299 -20.899 9.27 1 95.71 174 PRO B C 1
ATOM 3706 O O . PRO B 1 174 ? 2.151 -22.038 8.819 1 95.71 174 PRO B O 1
ATOM 3709 N N . PRO B 1 175 ? 2.971 -20.684 10.36 1 93.85 175 PRO B N 1
ATOM 3710 C CA . PRO B 1 175 ? 3.739 -21.738 11.027 1 93.85 175 PRO B CA 1
ATOM 3711 C C . PRO B 1 175 ? 2.884 -22.949 11.393 1 93.85 175 PRO B C 1
ATOM 3713 O O . PRO B 1 175 ? 3.306 -24.091 11.191 1 93.85 175 PRO B O 1
ATOM 3716 N N . ASN B 1 176 ? 1.733 -22.748 11.813 1 91.02 176 ASN B N 1
ATOM 3717 C CA . ASN B 1 176 ? 0.88 -23.83 12.295 1 91.02 176 ASN B CA 1
ATOM 3718 C C . ASN B 1 176 ? 0.405 -24.72 11.151 1 91.02 176 ASN B C 1
ATOM 3720 O O . ASN B 1 176 ? 0.017 -25.869 11.372 1 91.02 176 ASN B O 1
ATOM 3724 N N . HIS B 1 177 ? 0.536 -24.217 9.968 1 89.85 177 HIS B N 1
ATOM 3725 C CA . HIS B 1 177 ? -0.044 -24.98 8.869 1 89.85 177 HIS B CA 1
ATOM 3726 C C . HIS B 1 177 ? 1.041 -25.626 8.013 1 89.85 177 HIS B C 1
ATOM 3728 O O . HIS B 1 177 ? 0.76 -26.533 7.227 1 89.85 177 HIS B O 1
ATOM 3734 N N . ILE B 1 178 ? 2.276 -25.147 8.138 1 87.26 178 ILE B N 1
ATOM 3735 C CA . ILE B 1 178 ? 3.252 -25.708 7.21 1 87.26 178 ILE B CA 1
ATOM 3736 C C . ILE B 1 178 ? 4.392 -26.359 7.991 1 87.26 178 ILE B C 1
ATOM 3738 O O . ILE B 1 178 ? 5.353 -26.857 7.4 1 87.26 178 ILE B O 1
ATOM 3742 N N . ALA B 1 179 ? 4.276 -26.319 9.279 1 79.93 179 ALA B N 1
ATOM 3743 C CA . ALA B 1 179 ? 5.301 -26.978 10.084 1 79.93 179 ALA B CA 1
ATOM 3744 C C . ALA B 1 179 ? 5.447 -28.445 9.692 1 79.93 179 ALA B C 1
ATOM 3746 O O . ALA B 1 179 ? 4.461 -29.184 9.651 1 79.93 179 ALA B O 1
ATOM 3747 N N . GLY B 1 180 ? 6.702 -28.819 9.36 1 77.1 180 GLY B N 1
ATOM 3748 C CA . GLY B 1 180 ? 7.001 -30.208 9.051 1 77.1 180 GLY B CA 1
ATOM 3749 C C . GLY B 1 180 ? 6.618 -30.6 7.636 1 77.1 180 GLY B C 1
ATOM 3750 O O . GLY B 1 180 ? 6.825 -31.743 7.225 1 77.1 180 GLY B O 1
ATOM 3751 N N . LYS B 1 181 ? 6.065 -29.676 6.929 1 81.66 181 LYS B N 1
ATOM 3752 C CA . LYS B 1 181 ? 5.642 -29.993 5.568 1 81.66 181 LYS B CA 1
ATOM 3753 C C . LYS B 1 181 ? 6.743 -29.671 4.561 1 81.66 181 LYS B C 1
ATOM 3755 O O . LYS B 1 181 ? 7.614 -28.841 4.83 1 81.66 181 LYS B O 1
ATOM 3760 N N . SER B 1 182 ? 6.706 -30.447 3.51 1 87.92 182 SER B N 1
ATOM 3761 C CA . SER B 1 182 ? 7.61 -30.239 2.383 1 87.92 182 SER B CA 1
ATOM 3762 C C . SER B 1 182 ? 6.932 -29.449 1.269 1 87.92 182 SER B C 1
ATOM 3764 O O . SER B 1 182 ? 5.849 -28.893 1.465 1 87.92 182 SER B O 1
ATOM 3766 N N . LEU B 1 183 ? 7.561 -29.381 0.156 1 91.2 183 LEU B N 1
ATOM 3767 C CA . LEU B 1 183 ? 7.074 -28.646 -1.006 1 91.2 183 LEU B CA 1
ATOM 3768 C C . LEU B 1 183 ? 5.726 -29.19 -1.468 1 91.2 183 LEU B C 1
ATOM 3770 O O . LEU B 1 183 ? 4.988 -28.507 -2.181 1 91.2 183 LEU B O 1
ATOM 3774 N N . SER B 1 184 ? 5.355 -30.335 -1.029 1 90.56 184 SER B N 1
ATOM 3775 C CA . SER B 1 184 ? 4.097 -30.959 -1.425 1 90.56 184 SER B CA 1
ATOM 3776 C C . SER B 1 184 ? 2.9 -30.18 -0.889 1 90.56 184 SER B C 1
ATOM 3778 O O . SER B 1 184 ? 1.777 -30.35 -1.368 1 90.56 184 SER B O 1
ATOM 3780 N N . VAL B 1 185 ? 3.138 -29.308 0.068 1 92.54 185 VAL B N 1
ATOM 3781 C CA . VAL B 1 185 ? 2.077 -28.527 0.694 1 92.54 185 VAL B CA 1
ATOM 3782 C C . VAL B 1 185 ? 1.422 -27.619 -0.345 1 92.54 185 VAL B C 1
ATOM 3784 O O . VAL B 1 185 ? 0.248 -27.262 -0.214 1 92.54 185 VAL B O 1
ATOM 3787 N N . VAL B 1 186 ? 2.11 -27.321 -1.43 1 93.05 186 VAL B N 1
ATOM 3788 C CA . VAL B 1 186 ? 1.61 -26.394 -2.439 1 93.05 186 VAL B CA 1
ATOM 3789 C C . VAL B 1 186 ? 0.459 -27.038 -3.208 1 93.05 186 VAL B C 1
ATOM 3791 O O . VAL B 1 186 ? -0.294 -26.35 -3.901 1 93.05 186 VAL B O 1
ATOM 3794 N N . ARG B 1 187 ? 0.347 -28.353 -3.096 1 91.96 187 ARG B N 1
ATOM 3795 C CA . ARG B 1 187 ? -0.725 -29.079 -3.77 1 91.96 187 ARG B CA 1
ATOM 3796 C C . ARG B 1 187 ? -2.003 -29.066 -2.939 1 91.96 187 ARG B C 1
ATOM 3798 O O . ARG B 1 187 ? -3.092 -29.315 -3.461 1 91.96 187 ARG B O 1
ATOM 3805 N N . THR B 1 188 ? -1.882 -28.79 -1.687 1 92.1 188 THR B N 1
ATOM 3806 C CA . THR B 1 188 ? -3.023 -28.948 -0.792 1 92.1 188 THR B CA 1
ATOM 3807 C C . THR B 1 188 ? -3.469 -27.598 -0.24 1 92.1 188 THR B C 1
ATOM 3809 O O . THR B 1 188 ? -4.639 -27.417 0.102 1 92.1 188 THR B O 1
ATOM 3812 N N . MET B 1 189 ? -2.601 -26.665 -0.16 1 94.73 189 MET B N 1
ATOM 3813 C CA . MET B 1 189 ? -2.936 -25.343 0.363 1 94.73 189 MET B CA 1
ATOM 3814 C C . MET B 1 189 ? -2.946 -24.304 -0.753 1 94.73 189 MET B C 1
ATOM 3816 O O . MET B 1 189 ? -2.061 -24.299 -1.611 1 94.73 189 MET B O 1
ATOM 3820 N N . PRO B 1 190 ? -3.948 -23.45 -0.715 1 95.36 190 PRO B N 1
ATOM 3821 C CA . PRO B 1 190 ? -4.031 -22.444 -1.777 1 95.36 190 PRO B CA 1
ATOM 3822 C C . PRO B 1 190 ? -2.882 -21.439 -1.728 1 95.36 190 PRO B C 1
ATOM 3824 O O . PRO B 1 190 ? -2.44 -21.053 -0.642 1 95.36 190 PRO B O 1
ATOM 3827 N N . ILE B 1 191 ? -2.475 -20.994 -2.899 1 96.43 191 ILE B N 1
ATOM 3828 C CA . ILE B 1 191 ? -1.44 -19.974 -3.023 1 96.43 191 ILE B CA 1
ATOM 3829 C C . ILE B 1 191 ? -2.071 -18.644 -3.428 1 96.43 191 ILE B C 1
ATOM 3831 O O . ILE B 1 191 ? -2.777 -18.567 -4.435 1 96.43 191 ILE B O 1
ATOM 3835 N N . ILE B 1 192 ? -1.787 -17.619 -2.642 1 96.4 192 ILE B N 1
ATOM 3836 C CA . ILE B 1 192 ? -2.277 -16.273 -2.919 1 96.4 192 ILE B CA 1
ATOM 3837 C C . ILE B 1 192 ? -1.611 -15.731 -4.182 1 96.4 192 ILE B C 1
ATOM 3839 O O . ILE B 1 192 ? -0.41 -15.919 -4.388 1 96.4 192 ILE B O 1
ATOM 3843 N N . ASN B 1 193 ? -2.389 -15.065 -4.978 1 91.93 193 ASN B N 1
ATOM 3844 C CA . ASN B 1 193 ? -1.891 -14.423 -6.19 1 91.93 193 ASN B CA 1
ATOM 3845 C C . ASN B 1 193 ? -1.817 -12.907 -6.031 1 91.93 193 ASN B C 1
ATOM 3847 O O . ASN B 1 193 ? -2.817 -12.262 -5.71 1 91.93 193 ASN B O 1
ATOM 3851 N N . VAL B 1 194 ? -0.668 -12.344 -6.285 1 92.48 194 VAL B N 1
ATOM 3852 C CA . VAL B 1 194 ? -0.479 -10.897 -6.251 1 92.48 194 VAL B CA 1
ATOM 3853 C C . VAL B 1 194 ? -0.459 -10.345 -7.674 1 92.48 194 VAL B C 1
ATOM 3855 O O . VAL B 1 194 ? 0.455 -10.64 -8.449 1 92.48 194 VAL B O 1
ATOM 3858 N N . THR B 1 195 ? -1.324 -9.411 -7.978 1 83.58 195 THR B N 1
ATOM 3859 C CA . THR B 1 195 ? -1.584 -9.072 -9.373 1 83.58 195 THR B CA 1
ATOM 3860 C C . THR B 1 195 ? -0.599 -8.017 -9.866 1 83.58 195 THR B C 1
ATOM 3862 O O . THR B 1 195 ? -0.37 -7.888 -11.071 1 83.58 195 THR B O 1
ATOM 3865 N N . SER B 1 196 ? -0.027 -7.208 -8.952 1 81.18 196 SER B N 1
ATOM 3866 C CA . SER B 1 196 ? 0.955 -6.218 -9.379 1 81.18 196 SER B CA 1
ATOM 3867 C C . SER B 1 196 ? 2.294 -6.872 -9.707 1 81.18 196 SER B C 1
ATOM 3869 O O . SER B 1 196 ? 3.175 -6.237 -10.289 1 81.18 196 SER B O 1
ATOM 3871 N N . ARG B 1 197 ? 2.459 -8.109 -9.298 1 86.8 197 ARG B N 1
ATOM 3872 C CA . ARG B 1 197 ? 3.649 -8.903 -9.583 1 86.8 197 ARG B CA 1
ATOM 3873 C C . ARG B 1 197 ? 3.28 -10.221 -10.256 1 86.8 197 ARG B C 1
ATOM 3875 O O . ARG B 1 197 ? 3.534 -11.296 -9.708 1 86.8 197 ARG B O 1
ATOM 3882 N N . PRO B 1 198 ? 2.79 -10.085 -11.428 1 80.46 198 PRO B N 1
ATOM 3883 C CA . PRO B 1 198 ? 2.287 -11.289 -12.093 1 80.46 198 PRO B CA 1
ATOM 3884 C C . PRO B 1 198 ? 3.4 -12.262 -12.474 1 80.46 198 PRO B C 1
ATOM 3886 O O . PRO B 1 198 ? 3.126 -13.412 -12.827 1 80.46 198 PRO B O 1
ATOM 3889 N N . ASP B 1 199 ? 4.611 -11.853 -12.41 1 82.37 199 ASP B N 1
ATOM 3890 C CA . ASP B 1 199 ? 5.763 -12.65 -12.823 1 82.37 199 ASP B CA 1
ATOM 3891 C C . ASP B 1 199 ? 6.196 -13.604 -11.713 1 82.37 199 ASP B C 1
ATOM 3893 O O . ASP B 1 199 ? 6.857 -14.612 -11.976 1 82.37 199 ASP B O 1
ATOM 3897 N N . ILE B 1 200 ? 5.84 -13.372 -10.46 1 91.76 200 ILE B N 1
ATOM 3898 C CA . ILE B 1 200 ? 6.439 -14.053 -9.317 1 91.76 200 ILE B CA 1
ATOM 3899 C C . ILE B 1 200 ? 6.051 -15.529 -9.335 1 91.76 200 ILE B C 1
ATOM 3901 O O . ILE B 1 200 ? 6.918 -16.406 -9.321 1 91.76 200 ILE B O 1
ATOM 3905 N N . LEU B 1 201 ? 4.795 -15.785 -9.439 1 91.96 201 LEU B N 1
ATOM 3906 C CA . LEU B 1 201 ? 4.34 -17.162 -9.283 1 91.96 201 LEU B CA 1
ATOM 3907 C C . LEU B 1 201 ? 4.827 -18.029 -10.439 1 91.96 201 LEU B C 1
ATOM 3909 O O . LEU B 1 201 ? 5.409 -19.094 -10.22 1 91.96 201 LEU B O 1
ATOM 3913 N N . PRO B 1 202 ? 4.703 -17.551 -11.683 1 87.57 202 PRO B N 1
ATOM 3914 C CA . PRO B 1 202 ? 5.222 -18.369 -12.783 1 87.57 202 PRO B CA 1
ATOM 3915 C C . PRO B 1 202 ? 6.729 -18.595 -12.689 1 87.57 202 PRO B C 1
ATOM 3917 O O . PRO B 1 202 ? 7.211 -19.695 -12.973 1 87.57 202 PRO B O 1
ATOM 3920 N N . THR B 1 203 ? 7.462 -17.572 -12.308 1 89.33 203 THR B N 1
ATOM 3921 C CA . THR B 1 203 ? 8.907 -17.701 -12.162 1 89.33 203 THR B CA 1
ATOM 3922 C C . THR B 1 203 ? 9.253 -18.717 -11.077 1 89.33 203 THR B C 1
ATOM 3924 O O . THR B 1 203 ? 10.13 -19.563 -11.268 1 89.33 203 THR B O 1
ATOM 3927 N N . TRP B 1 204 ? 8.544 -18.678 -10.05 1 95.77 204 TRP B N 1
ATOM 3928 C CA . TRP B 1 204 ? 8.787 -19.589 -8.937 1 95.77 204 TRP B CA 1
ATOM 3929 C C . TRP B 1 204 ? 8.433 -21.022 -9.32 1 95.77 204 TRP B C 1
ATOM 3931 O O . TRP B 1 204 ? 9.181 -21.955 -9.017 1 95.77 204 TRP B O 1
ATOM 3941 N N . LEU B 1 205 ? 7.307 -21.212 -9.951 1 92.54 205 LEU B N 1
ATOM 3942 C CA . LEU B 1 205 ? 6.894 -22.541 -10.388 1 92.54 205 LEU B CA 1
ATOM 3943 C C . LEU B 1 205 ? 7.955 -23.172 -11.283 1 92.54 205 LEU B C 1
ATOM 3945 O O . LEU B 1 205 ? 8.316 -24.337 -11.098 1 92.54 205 LEU B O 1
ATOM 3949 N N . ARG B 1 206 ? 8.457 -22.37 -12.156 1 89.21 206 ARG B N 1
ATOM 3950 C CA . ARG B 1 206 ? 9.51 -22.867 -13.036 1 89.21 206 ARG B CA 1
ATOM 3951 C C . ARG B 1 206 ? 10.738 -23.287 -12.236 1 89.21 206 ARG B C 1
ATOM 3953 O O . ARG B 1 206 ? 11.326 -24.339 -12.497 1 89.21 206 ARG B O 1
ATOM 3960 N N . GLY B 1 207 ? 11.06 -22.451 -11.307 1 92.67 207 GLY B N 1
ATOM 3961 C CA . GLY B 1 207 ? 12.212 -22.747 -10.47 1 92.67 207 GLY B CA 1
ATOM 3962 C C . GLY B 1 207 ? 12.046 -24.016 -9.656 1 92.67 207 GLY B C 1
ATOM 3963 O O . GLY B 1 207 ? 13.029 -24.689 -9.338 1 92.67 207 GLY B O 1
ATOM 3964 N N . MET B 1 208 ? 10.818 -24.363 -9.372 1 93.93 208 MET B N 1
ATOM 3965 C CA . MET B 1 208 ? 10.517 -25.544 -8.568 1 93.93 208 MET B CA 1
ATOM 3966 C C . MET B 1 208 ? 10.19 -26.739 -9.457 1 93.93 208 MET B C 1
ATOM 3968 O O . MET B 1 208 ? 9.845 -27.812 -8.959 1 93.93 208 MET B O 1
ATOM 3972 N N . ASN B 1 209 ? 10.269 -26.545 -10.724 1 91.82 209 ASN B N 1
ATOM 3973 C CA . ASN B 1 209 ? 9.857 -27.559 -11.688 1 91.82 209 ASN B CA 1
ATOM 3974 C C . ASN B 1 209 ? 8.406 -27.98 -11.475 1 91.82 209 ASN B C 1
ATOM 3976 O O . ASN B 1 209 ? 8.1 -29.173 -11.433 1 91.82 209 ASN B O 1
ATOM 3980 N N . LEU B 1 210 ? 7.558 -26.985 -11.211 1 90.29 210 LEU B N 1
ATOM 3981 C CA . LEU B 1 210 ? 6.119 -27.159 -11.049 1 90.29 210 LEU B CA 1
ATOM 3982 C C . LEU B 1 210 ? 5.356 -26.415 -12.14 1 90.29 210 LEU B C 1
ATOM 3984 O O . LEU B 1 210 ? 5.929 -25.584 -12.848 1 90.29 210 LEU B O 1
ATOM 3988 N N . THR B 1 211 ? 4.135 -26.768 -12.278 1 84.36 211 THR B N 1
ATOM 3989 C CA . THR B 1 211 ? 3.229 -26.063 -13.178 1 84.36 211 THR B CA 1
ATOM 3990 C C . THR B 1 211 ? 1.986 -25.588 -12.432 1 84.36 211 THR B C 1
ATOM 3992 O O . THR B 1 211 ? 1.818 -25.881 -11.247 1 84.36 211 THR B O 1
ATOM 3995 N N . SER B 1 212 ? 1.187 -24.844 -13.129 1 82.69 212 SER B N 1
ATOM 3996 C CA . SER B 1 212 ? -0.041 -24.335 -12.529 1 82.69 212 SER B CA 1
ATOM 3997 C C . SER B 1 212 ? -0.968 -25.473 -12.115 1 82.69 212 SER B C 1
ATOM 3999 O O . SER B 1 212 ? -1.826 -25.298 -11.248 1 82.69 212 SER B O 1
ATOM 4001 N N . ARG B 1 213 ? -0.838 -26.647 -12.672 1 86.47 213 ARG B N 1
ATOM 4002 C CA . ARG B 1 213 ? -1.651 -27.813 -12.339 1 86.47 213 ARG B CA 1
ATOM 4003 C C . ARG B 1 213 ? -1.242 -28.398 -10.992 1 86.47 213 ARG B C 1
ATOM 4005 O O . ARG B 1 213 ? -2.01 -29.137 -10.371 1 86.47 213 ARG B O 1
ATOM 4012 N N . ASP B 1 214 ? -0.084 -28.034 -10.629 1 90.45 214 ASP B N 1
ATOM 4013 C CA . ASP B 1 214 ? 0.466 -28.615 -9.409 1 90.45 214 ASP B CA 1
ATOM 4014 C C . ASP B 1 214 ? 0.05 -27.809 -8.18 1 90.45 214 ASP B C 1
ATOM 4016 O O . ASP B 1 214 ? 0.278 -28.234 -7.046 1 90.45 214 ASP B O 1
ATOM 4020 N N . ILE B 1 215 ? -0.594 -26.629 -8.422 1 91.72 215 ILE B N 1
ATOM 4021 C CA . ILE B 1 215 ? -0.854 -25.772 -7.27 1 91.72 215 ILE B CA 1
ATOM 4022 C C . ILE B 1 215 ? -2.354 -25.509 -7.151 1 91.72 215 ILE B C 1
ATOM 4024 O O . ILE B 1 215 ? -3.093 -25.642 -8.129 1 91.72 215 ILE B O 1
ATOM 4028 N N . LYS B 1 216 ? -2.724 -25.223 -5.939 1 90.65 216 LYS B N 1
ATOM 4029 C CA . LYS B 1 216 ? -4.079 -24.75 -5.672 1 90.65 216 LYS B CA 1
ATOM 4030 C C . LYS B 1 216 ? -4.134 -23.225 -5.646 1 90.65 216 LYS B C 1
ATOM 4032 O O . LYS B 1 216 ? -3.419 -22.586 -4.871 1 90.65 216 LYS B O 1
ATOM 4037 N N . SER B 1 217 ? -4.957 -22.649 -6.464 1 87.81 217 SER B N 1
ATOM 4038 C CA . SER B 1 217 ? -5.062 -21.196 -6.561 1 87.81 217 SER B CA 1
ATOM 4039 C C . SER B 1 217 ? -5.872 -20.622 -5.403 1 87.81 217 SER B C 1
ATOM 4041 O O . SER B 1 217 ? -6.944 -21.134 -5.075 1 87.81 217 SER B O 1
ATOM 4043 N N . GLY B 1 218 ? -5.318 -19.543 -4.827 1 92.66 218 GLY B N 1
ATOM 4044 C CA . GLY B 1 218 ? -5.998 -18.877 -3.727 1 92.66 218 GLY B CA 1
ATOM 4045 C C . GLY B 1 218 ? -6.517 -17.5 -4.094 1 92.66 218 GLY B C 1
ATOM 4046 O O . GLY B 1 218 ? -6.817 -17.233 -5.26 1 92.66 218 GLY B O 1
ATOM 4047 N N . ALA B 1 219 ? -6.727 -16.674 -3.084 1 94.03 219 ALA B N 1
ATOM 4048 C CA . ALA B 1 219 ? -7.256 -15.322 -3.247 1 94.03 219 ALA B CA 1
ATOM 4049 C C . ALA B 1 219 ? -6.271 -14.435 -4.003 1 94.03 219 ALA B C 1
ATOM 4051 O O . ALA B 1 219 ? -5.087 -14.762 -4.11 1 94.03 219 ALA B O 1
ATOM 4052 N N . ARG B 1 220 ? -6.825 -13.363 -4.516 1 92.82 220 ARG B N 1
ATOM 4053 C CA . ARG B 1 220 ? -6.032 -12.383 -5.251 1 92.82 220 ARG B CA 1
ATOM 4054 C C . ARG B 1 220 ? -5.947 -11.065 -4.489 1 92.82 220 ARG B C 1
ATOM 4056 O O . ARG B 1 220 ? -6.954 -10.57 -3.979 1 92.82 220 ARG B O 1
ATOM 4063 N N . TYR B 1 221 ? -4.762 -10.583 -4.391 1 94.61 221 TYR B N 1
ATOM 4064 C CA . TYR B 1 221 ? -4.485 -9.258 -3.848 1 94.61 221 TYR B CA 1
ATOM 4065 C C . TYR B 1 221 ? -3.639 -8.438 -4.815 1 94.61 221 TYR B C 1
ATOM 4067 O O . TYR B 1 221 ? -2.841 -8.992 -5.574 1 94.61 221 TYR B O 1
ATOM 4075 N N . ASP B 1 222 ? -3.759 -7.183 -4.829 1 86.32 222 ASP B N 1
ATOM 4076 C CA . ASP B 1 222 ? -3.071 -6.427 -5.871 1 86.32 222 ASP B CA 1
ATOM 4077 C C . ASP B 1 222 ? -1.63 -6.122 -5.467 1 86.32 222 ASP B C 1
ATOM 4079 O O . ASP B 1 222 ? -0.776 -5.889 -6.325 1 86.32 222 ASP B O 1
ATOM 4083 N N . HIS B 1 223 ? -1.403 -6.137 -4.094 1 90.23 223 HIS B N 1
ATOM 4084 C CA . HIS B 1 223 ? -0.044 -5.847 -3.652 1 90.23 223 HIS B CA 1
ATOM 4085 C C . HIS B 1 223 ? 0.422 -6.853 -2.605 1 90.23 223 HIS B C 1
ATOM 4087 O O . HIS B 1 223 ? -0.389 -7.376 -1.837 1 90.23 223 HIS B O 1
ATOM 4093 N N . ASN B 1 224 ? 1.74 -7.033 -2.528 1 95.19 224 ASN B N 1
ATOM 4094 C CA . ASN B 1 224 ? 2.302 -7.96 -1.551 1 95.19 224 ASN B CA 1
ATOM 4095 C C . ASN B 1 224 ? 1.977 -7.534 -0.122 1 95.19 224 ASN B C 1
ATOM 4097 O O . ASN B 1 224 ? 1.743 -8.378 0.744 1 95.19 224 ASN B O 1
ATOM 4101 N N . TYR B 1 225 ? 1.979 -6.236 0.114 1 95.24 225 TYR B N 1
ATOM 4102 C CA . TYR B 1 225 ? 1.724 -5.818 1.488 1 95.24 225 TYR B CA 1
ATOM 4103 C C . TYR B 1 225 ? 0.311 -6.191 1.919 1 95.24 225 TYR B C 1
ATOM 4105 O O . TYR B 1 225 ? 0.054 -6.409 3.105 1 95.24 225 TYR B O 1
ATOM 4113 N N . LEU B 1 226 ? -0.644 -6.312 1.015 1 96.52 226 LEU B N 1
ATOM 4114 C CA . LEU B 1 226 ? -1.992 -6.778 1.322 1 96.52 226 LEU B CA 1
ATOM 4115 C C . LEU B 1 226 ? -2.013 -8.29 1.519 1 96.52 226 LEU B C 1
ATOM 4117 O O . LEU B 1 226 ? -2.806 -8.806 2.31 1 96.52 226 LEU B O 1
ATOM 4121 N N . ALA B 1 227 ? -1.132 -8.984 0.835 1 97.48 227 ALA B N 1
ATOM 4122 C CA . ALA B 1 227 ? -1.088 -10.443 0.888 1 97.48 227 ALA B CA 1
ATOM 4123 C C . ALA B 1 227 ? -0.464 -10.927 2.193 1 97.48 227 ALA B C 1
ATOM 4125 O O . ALA B 1 227 ? -0.759 -12.03 2.658 1 97.48 227 ALA B O 1
ATOM 4126 N N . LEU B 1 228 ? 0.352 -10.11 2.812 1 97.45 228 LEU B N 1
ATOM 4127 C CA . LEU B 1 228 ? 1.116 -10.537 3.979 1 97.45 228 LEU B CA 1
ATOM 4128 C C . LEU B 1 228 ? 0.191 -10.856 5.148 1 97.45 228 LEU B C 1
ATOM 4130 O O . LEU B 1 228 ? 0.238 -11.958 5.7 1 97.45 228 LEU B O 1
ATOM 4134 N N . PRO B 1 229 ? -0.743 -9.97 5.489 1 96.74 229 PRO B N 1
ATOM 4135 C CA . PRO B 1 229 ? -1.632 -10.349 6.589 1 96.74 229 PRO B CA 1
ATOM 4136 C C . PRO B 1 229 ? -2.539 -11.526 6.237 1 96.74 229 PRO B C 1
ATOM 4138 O O . PRO B 1 229 ? -2.911 -12.308 7.115 1 96.74 229 PRO B O 1
ATOM 4141 N N . ALA B 1 230 ? -2.857 -11.664 4.965 1 96.88 230 ALA B N 1
ATOM 4142 C CA . ALA B 1 230 ? -3.711 -12.766 4.527 1 96.88 230 ALA B CA 1
ATOM 4143 C C . ALA B 1 230 ? -3.04 -14.113 4.781 1 96.88 230 ALA B C 1
ATOM 4145 O O . ALA B 1 230 ? -3.676 -15.047 5.275 1 96.88 230 ALA B O 1
ATOM 4146 N N . VAL B 1 231 ? -1.769 -14.179 4.467 1 97.11 231 VAL B N 1
ATOM 4147 C CA . VAL B 1 231 ? -1.054 -15.437 4.657 1 97.11 231 VAL B CA 1
ATOM 4148 C C . VAL B 1 231 ? -0.78 -15.657 6.143 1 97.11 231 VAL B C 1
ATOM 4150 O O . VAL B 1 231 ? -0.8 -16.793 6.622 1 97.11 231 VAL B O 1
ATOM 4153 N N . MET B 1 232 ? -0.566 -14.621 6.913 1 96.05 232 MET B N 1
ATOM 4154 C CA . MET B 1 232 ? -0.245 -14.724 8.333 1 96.05 232 MET B CA 1
ATOM 4155 C C . MET B 1 232 ? -1.451 -15.211 9.13 1 96.05 232 MET B C 1
ATOM 4157 O O . MET B 1 232 ? -1.297 -15.91 10.133 1 96.05 232 MET B O 1
ATOM 4161 N N . THR B 1 233 ? -2.625 -14.87 8.714 1 94.14 233 THR B N 1
ATOM 4162 C CA . THR B 1 233 ? -3.806 -15.124 9.533 1 94.14 233 THR B CA 1
ATOM 4163 C C . THR B 1 233 ? -4.702 -16.171 8.879 1 94.14 233 THR B C 1
ATOM 4165 O O . THR B 1 233 ? -5.7 -16.596 9.466 1 94.14 233 THR B O 1
ATOM 4168 N N . GLY B 1 234 ? -4.343 -16.505 7.659 1 92.42 234 GLY B N 1
ATOM 4169 C CA . GLY B 1 234 ? -5.182 -17.435 6.922 1 92.42 234 GLY B CA 1
ATOM 4170 C C . GLY B 1 234 ? -4.508 -18.768 6.659 1 92.42 234 GLY B C 1
ATOM 4171 O O . GLY B 1 234 ? -3.403 -19.018 7.146 1 92.42 234 GLY B O 1
ATOM 4172 N N . LYS B 1 235 ? -5.222 -19.599 5.952 1 92.43 235 LYS B N 1
ATOM 4173 C CA . LYS B 1 235 ? -4.724 -20.906 5.532 1 92.43 235 LYS B CA 1
ATOM 4174 C C . LYS B 1 235 ? -4.289 -20.884 4.069 1 92.43 235 LYS B C 1
ATOM 4176 O O . LYS B 1 235 ? -4.897 -21.544 3.225 1 92.43 235 LYS B O 1
ATOM 4181 N N . SER B 1 236 ? -3.277 -20.141 3.832 1 96.35 236 SER B N 1
ATOM 4182 C CA . SER B 1 236 ? -2.787 -19.978 2.467 1 96.35 236 SER B CA 1
ATOM 4183 C C . SER B 1 236 ? -1.27 -19.828 2.438 1 96.35 236 SER B C 1
ATOM 4185 O O . SER B 1 236 ? -0.643 -19.605 3.476 1 96.35 236 SER B O 1
ATOM 4187 N N . LEU B 1 237 ? -0.756 -20.018 1.279 1 97.77 237 LEU B N 1
ATOM 4188 C CA . LEU B 1 237 ? 0.662 -19.813 1.006 1 97.77 237 LEU B CA 1
ATOM 4189 C C . LEU B 1 237 ? 0.879 -18.548 0.182 1 97.77 237 LEU B C 1
ATOM 4191 O O . LEU B 1 237 ? -0.05 -18.054 -0.461 1 97.77 237 LEU B O 1
ATOM 4195 N N . LEU B 1 238 ? 2.057 -18.036 0.251 1 98.24 238 LEU B N 1
ATOM 4196 C CA . LEU B 1 238 ? 2.474 -16.881 -0.536 1 98.24 238 LEU B CA 1
ATOM 4197 C C . LEU B 1 238 ? 3.885 -17.076 -1.082 1 98.24 238 LEU B C 1
ATOM 4199 O O . LEU B 1 238 ? 4.793 -17.461 -0.343 1 98.24 238 LEU B O 1
ATOM 4203 N N . VAL B 1 239 ? 4.018 -16.926 -2.376 1 97.89 239 VAL B N 1
ATOM 4204 C CA . VAL B 1 239 ? 5.342 -16.798 -2.974 1 97.89 239 VAL B CA 1
ATOM 4205 C C . VAL B 1 239 ? 5.733 -15.324 -3.053 1 97.89 239 VAL B C 1
ATOM 4207 O O . VAL B 1 239 ? 4.983 -14.504 -3.587 1 97.89 239 VAL B O 1
ATOM 4210 N N . ALA B 1 240 ? 6.864 -14.989 -2.467 1 97.9 240 ALA B N 1
ATOM 4211 C CA . ALA B 1 240 ? 7.285 -13.593 -2.372 1 97.9 240 ALA B CA 1
ATOM 4212 C C . ALA B 1 240 ? 8.807 -13.477 -2.397 1 97.9 240 ALA B C 1
ATOM 4214 O O . ALA B 1 240 ? 9.515 -14.458 -2.16 1 97.9 240 ALA B O 1
ATOM 4215 N N . PRO B 1 241 ? 9.311 -12.266 -2.764 1 97.03 241 PRO B N 1
ATOM 4216 C CA . PRO B 1 241 ? 10.74 -12.038 -2.538 1 97.03 241 PRO B CA 1
ATOM 4217 C C . PRO B 1 241 ? 11.15 -12.251 -1.083 1 97.03 241 PRO B C 1
ATOM 4219 O O . PRO B 1 241 ? 10.466 -11.78 -0.17 1 97.03 241 PRO B O 1
ATOM 4222 N N . GLU B 1 242 ? 12.164 -12.926 -0.881 1 97.16 242 GLU B N 1
ATOM 4223 C CA . GLU B 1 242 ? 12.628 -13.3 0.452 1 97.16 242 GLU B CA 1
ATOM 4224 C C . GLU B 1 242 ? 12.85 -12.069 1.325 1 97.16 242 GLU B C 1
ATOM 4226 O O . GLU B 1 242 ? 12.501 -12.069 2.508 1 97.16 242 GLU B O 1
ATOM 4231 N N . ILE B 1 243 ? 13.393 -11.017 0.802 1 96.77 243 ILE B N 1
ATOM 4232 C CA . ILE B 1 243 ? 13.829 -9.846 1.556 1 96.77 243 ILE B CA 1
ATOM 4233 C C . ILE B 1 243 ? 12.62 -9.161 2.19 1 96.77 243 ILE B C 1
ATOM 4235 O O . ILE B 1 243 ? 12.735 -8.541 3.249 1 96.77 243 ILE B O 1
ATOM 4239 N N . ILE B 1 244 ? 11.371 -9.345 1.617 1 97.06 244 ILE B N 1
ATOM 4240 C CA . ILE B 1 244 ? 10.225 -8.606 2.137 1 97.06 244 ILE B CA 1
ATOM 4241 C C . ILE B 1 244 ? 9.533 -9.425 3.224 1 97.06 244 ILE B C 1
ATOM 4243 O O . ILE B 1 244 ? 8.646 -8.923 3.919 1 97.06 244 ILE B O 1
ATOM 4247 N N . VAL B 1 245 ? 9.913 -10.716 3.372 1 97.12 245 VAL B N 1
ATOM 4248 C CA . VAL B 1 245 ? 9.273 -11.554 4.38 1 97.12 245 VAL B CA 1
ATOM 4249 C C . VAL B 1 245 ? 10.297 -11.967 5.435 1 97.12 245 VAL B C 1
ATOM 4251 O O . VAL B 1 245 ? 9.972 -12.7 6.372 1 97.12 245 VAL B O 1
ATOM 4254 N N . SER B 1 246 ? 11.526 -11.506 5.358 1 95.1 246 SER B N 1
ATOM 4255 C CA . SER B 1 246 ? 12.622 -11.963 6.207 1 95.1 246 SER B CA 1
ATOM 4256 C C . SER B 1 246 ? 12.319 -11.716 7.681 1 95.1 246 SER B C 1
ATOM 4258 O O . SER B 1 246 ? 12.51 -12.603 8.516 1 95.1 246 SER B O 1
ATOM 4260 N N . ASP B 1 247 ? 11.836 -10.556 8.01 1 93.81 247 ASP B N 1
ATOM 4261 C CA . ASP B 1 247 ? 11.551 -10.223 9.402 1 93.81 247 ASP B CA 1
ATOM 4262 C C . ASP B 1 247 ? 10.398 -11.066 9.943 1 93.81 247 ASP B C 1
ATOM 4264 O O . ASP B 1 247 ? 10.406 -11.462 11.111 1 93.81 247 ASP B O 1
ATOM 4268 N N . LEU B 1 248 ? 9.411 -11.292 9.112 1 95.19 248 LEU B N 1
ATOM 4269 C CA . LEU B 1 248 ? 8.264 -12.098 9.515 1 95.19 248 LEU B CA 1
ATOM 4270 C C . LEU B 1 248 ? 8.679 -13.541 9.781 1 95.19 248 LEU B C 1
ATOM 4272 O O . LEU B 1 248 ? 8.138 -14.192 10.677 1 95.19 248 LEU B O 1
ATOM 4276 N N . VAL B 1 249 ? 9.652 -13.963 9.035 1 95.21 249 VAL B N 1
ATOM 4277 C CA . VAL B 1 249 ? 10.176 -15.31 9.238 1 95.21 249 VAL B CA 1
ATOM 4278 C C . VAL B 1 249 ? 11.021 -15.35 10.509 1 95.21 249 VAL B C 1
ATOM 4280 O O . VAL B 1 249 ? 10.876 -16.258 11.33 1 95.21 249 VAL B O 1
ATOM 4283 N N . ARG B 1 250 ? 11.808 -14.37 10.707 1 93.89 250 ARG B N 1
ATOM 4284 C CA . ARG B 1 250 ? 12.688 -14.293 11.868 1 93.89 250 ARG B CA 1
ATOM 4285 C C . ARG B 1 250 ? 11.884 -14.236 13.163 1 93.89 250 ARG B C 1
ATOM 4287 O O . ARG B 1 250 ? 12.26 -14.855 14.16 1 93.89 250 ARG B O 1
ATOM 4294 N N . THR B 1 251 ? 10.758 -13.55 13.16 1 92.44 251 THR B N 1
ATOM 4295 C CA . THR B 1 251 ? 9.948 -13.368 14.36 1 92.44 251 THR B CA 1
ATOM 4296 C C . THR B 1 251 ? 8.969 -14.526 14.532 1 92.44 251 THR B C 1
ATOM 4298 O O . THR B 1 251 ? 8.233 -14.581 15.519 1 92.44 251 THR B O 1
ATOM 4301 N N . GLY B 1 252 ? 8.914 -15.396 13.525 1 93.42 252 GLY B N 1
ATOM 4302 C CA . GLY B 1 252 ? 8.083 -16.584 13.636 1 93.42 252 GLY B CA 1
ATOM 4303 C C . GLY B 1 252 ? 6.654 -16.357 13.179 1 93.42 252 GLY B C 1
ATOM 4304 O O . GLY B 1 252 ? 5.8 -17.232 13.336 1 93.42 252 GLY B O 1
ATOM 4305 N N . ALA B 1 253 ? 6.374 -15.25 12.645 1 94.38 253 ALA B N 1
ATOM 4306 C CA . ALA B 1 253 ? 5.035 -14.969 12.133 1 94.38 253 ALA B CA 1
ATOM 4307 C C . ALA B 1 253 ? 4.746 -15.784 10.876 1 94.38 253 ALA B C 1
ATOM 4309 O O . ALA B 1 253 ? 3.59 -16.105 10.589 1 94.38 253 ALA B O 1
ATOM 4310 N N . LEU B 1 254 ? 5.825 -16.08 10.117 1 96.49 254 LEU B N 1
ATOM 4311 C CA . LEU B 1 254 ? 5.762 -16.929 8.933 1 96.49 254 LEU B CA 1
ATOM 4312 C C . LEU B 1 254 ? 6.864 -17.982 8.959 1 96.49 254 LEU B C 1
ATOM 4314 O O . LEU B 1 254 ? 7.885 -17.802 9.627 1 96.49 254 LEU B O 1
ATOM 4318 N N . ASN B 1 255 ? 6.66 -19.056 8.298 1 96.5 255 ASN B N 1
ATOM 4319 C CA . ASN B 1 255 ? 7.686 -20.061 8.044 1 96.5 255 ASN B CA 1
ATOM 4320 C C . ASN B 1 255 ? 7.934 -20.246 6.55 1 96.5 255 ASN B C 1
ATOM 4322 O O . ASN B 1 255 ? 7.017 -20.092 5.741 1 96.5 255 ASN B O 1
ATOM 4326 N N . VAL B 1 256 ? 9.109 -20.614 6.268 1 96.26 256 VAL B N 1
ATOM 4327 C CA . VAL B 1 256 ? 9.497 -20.913 4.893 1 96.26 256 VAL B CA 1
ATOM 4328 C C . VAL B 1 256 ? 9.243 -22.388 4.593 1 96.26 256 VAL B C 1
ATOM 4330 O O . VAL B 1 256 ? 9.552 -23.257 5.412 1 96.26 256 VAL B O 1
ATOM 4333 N N . VAL B 1 257 ? 8.613 -22.657 3.479 1 95.85 257 VAL B N 1
ATOM 4334 C CA . VAL B 1 257 ? 8.517 -24.034 3.007 1 95.85 257 VAL B CA 1
ATOM 4335 C C . VAL B 1 257 ? 9.901 -24.542 2.608 1 95.85 257 VAL B C 1
ATOM 4337 O O . VAL B 1 257 ? 10.544 -23.976 1.721 1 95.85 257 VAL B O 1
ATOM 4340 N N . PRO B 1 258 ? 10.327 -25.58 3.216 1 94.07 258 PRO B N 1
ATOM 4341 C CA . PRO B 1 258 ? 11.672 -26.073 2.909 1 94.07 258 PRO B CA 1
ATOM 4342 C C . PRO B 1 258 ? 11.865 -26.376 1.425 1 94.07 258 PRO B C 1
ATOM 4344 O O . PRO B 1 258 ? 10.97 -26.933 0.784 1 94.07 258 PRO B O 1
ATOM 4347 N N . GLY B 1 259 ? 13.033 -25.953 0.911 1 93.6 259 GLY B N 1
ATOM 4348 C CA . GLY B 1 259 ? 13.382 -26.234 -0.473 1 93.6 259 GLY B CA 1
ATOM 4349 C C . GLY B 1 259 ? 12.685 -25.318 -1.462 1 93.6 259 GLY B C 1
ATOM 4350 O O . GLY B 1 259 ? 12.724 -25.558 -2.671 1 93.6 259 GLY B O 1
ATOM 4351 N N . SER B 1 260 ? 12.122 -24.226 -1.003 1 95.89 260 SER B N 1
ATOM 4352 C CA . SER B 1 260 ? 11.286 -23.413 -1.881 1 95.89 260 SER B CA 1
ATOM 4353 C C . SER B 1 260 ? 12.052 -22.204 -2.408 1 95.89 260 SER B C 1
ATOM 4355 O O . SER B 1 260 ? 11.512 -21.409 -3.181 1 95.89 260 SER B O 1
ATOM 4357 N N . LEU B 1 261 ? 13.264 -22.039 -2.041 1 95.76 261 LEU B N 1
ATOM 4358 C CA . LEU B 1 261 ? 14.059 -20.877 -2.423 1 95.76 261 LEU B CA 1
ATOM 4359 C C . LEU B 1 261 ? 14.544 -21 -3.863 1 95.76 261 LEU B C 1
ATOM 4361 O O . LEU B 1 261 ? 15.067 -22.045 -4.259 1 95.76 261 LEU B O 1
ATOM 4365 N N . THR B 1 262 ? 14.326 -19.957 -4.684 1 96.5 262 THR B N 1
ATOM 4366 C CA . THR B 1 262 ? 14.819 -19.933 -6.056 1 96.5 262 THR B CA 1
ATOM 4367 C C . THR B 1 262 ? 15.071 -18.499 -6.515 1 96.5 262 THR B C 1
ATOM 4369 O O . THR B 1 262 ? 14.36 -17.578 -6.109 1 96.5 262 THR B O 1
ATOM 4372 N N . PRO B 1 263 ? 16.062 -18.281 -7.321 1 95.83 263 PRO B N 1
ATOM 4373 C CA . PRO B 1 263 ? 16.285 -16.94 -7.868 1 95.83 263 PRO B CA 1
ATOM 4374 C C . PRO B 1 263 ? 15.225 -16.536 -8.89 1 95.83 263 PRO B C 1
ATOM 4376 O O . PRO B 1 263 ? 14.755 -17.376 -9.662 1 95.83 263 PRO B O 1
ATOM 4379 N N . SER B 1 264 ? 14.843 -15.27 -8.886 1 92.76 264 SER B N 1
ATOM 4380 C CA . SER B 1 264 ? 13.91 -14.78 -9.896 1 92.76 264 SER B CA 1
ATOM 4381 C C . SER B 1 264 ? 14.639 -14.391 -11.178 1 92.76 264 SER B C 1
ATOM 4383 O O . SER B 1 264 ? 14.014 -14.234 -12.23 1 92.76 264 SER B O 1
ATOM 4385 N N . GLY B 1 265 ? 15.956 -14.136 -11.066 1 91.78 265 GLY B N 1
ATOM 4386 C CA . GLY B 1 265 ? 16.731 -13.607 -12.177 1 91.78 265 GLY B CA 1
ATOM 4387 C C . GLY B 1 265 ? 16.693 -12.093 -12.264 1 91.78 265 GLY B C 1
ATOM 4388 O O . GLY B 1 265 ? 17.331 -11.5 -13.136 1 91.78 265 GLY B O 1
ATOM 4389 N N . MET B 1 266 ? 16.017 -11.476 -11.391 1 89.9 266 MET B N 1
ATOM 4390 C CA . MET B 1 266 ? 15.876 -10.022 -11.406 1 89.9 266 MET B CA 1
ATOM 4391 C C . MET B 1 266 ? 16.673 -9.386 -10.272 1 89.9 266 MET B C 1
ATOM 4393 O O . MET B 1 266 ? 17.028 -10.06 -9.303 1 89.9 266 MET B O 1
ATOM 4397 N N . GLN B 1 267 ? 16.958 -8.114 -10.47 1 93.6 267 GLN B N 1
ATOM 4398 C CA . GLN B 1 267 ? 17.773 -7.381 -9.507 1 93.6 267 GLN B CA 1
ATOM 4399 C C . GLN B 1 267 ? 17.11 -6.062 -9.118 1 93.6 267 GLN B C 1
ATOM 4401 O O . GLN B 1 267 ? 16.566 -5.359 -9.972 1 93.6 267 GLN B O 1
ATOM 4406 N N . TYR B 1 268 ? 17.136 -5.791 -7.809 1 96.53 268 TYR B N 1
ATOM 4407 C CA . TYR B 1 268 ? 16.768 -4.457 -7.348 1 96.53 268 TYR B CA 1
ATOM 4408 C C . TYR B 1 268 ? 17.896 -3.464 -7.595 1 96.53 268 TYR B C 1
ATOM 4410 O O . TYR B 1 268 ? 19.07 -3.785 -7.394 1 96.53 268 TYR B O 1
ATOM 4418 N N . ARG B 1 269 ? 17.529 -2.292 -8.02 1 96.16 269 ARG B N 1
ATOM 4419 C CA . ARG B 1 269 ? 18.505 -1.242 -8.291 1 96.16 269 ARG B CA 1
ATOM 4420 C C . ARG B 1 269 ? 18.108 0.063 -7.61 1 96.16 269 ARG B C 1
ATOM 4422 O O . ARG B 1 269 ? 16.92 0.334 -7.419 1 96.16 269 ARG B O 1
ATOM 4429 N N . ALA B 1 270 ? 19.082 0.791 -7.213 1 97.85 270 ALA B N 1
ATOM 4430 C CA . ALA B 1 270 ? 18.924 2.16 -6.73 1 97.85 270 ALA B CA 1
ATOM 4431 C C . ALA B 1 270 ? 19.636 3.151 -7.646 1 97.85 270 ALA B C 1
ATOM 4433 O O . ALA B 1 270 ? 20.786 2.932 -8.034 1 97.85 270 ALA B O 1
ATOM 4434 N N . TYR B 1 271 ? 18.94 4.204 -8.034 1 95.48 271 TYR B N 1
ATOM 4435 C CA . TYR B 1 271 ? 19.481 5.264 -8.877 1 95.48 271 TYR B CA 1
ATOM 4436 C C . TYR B 1 271 ? 19.541 6.586 -8.121 1 95.48 271 TYR B C 1
ATOM 4438 O O . TYR B 1 271 ? 18.544 7.021 -7.539 1 95.48 271 TYR B O 1
ATOM 4446 N N . ALA B 1 272 ? 20.671 7.187 -8.02 1 96.35 272 ALA B N 1
ATOM 4447 C CA . ALA B 1 272 ? 20.805 8.582 -7.61 1 96.35 272 ALA B CA 1
ATOM 4448 C C . ALA B 1 272 ? 20.842 9.508 -8.823 1 96.35 272 ALA B C 1
ATOM 4450 O O . ALA B 1 272 ? 21.824 9.527 -9.568 1 96.35 272 ALA B O 1
ATOM 4451 N N . VAL B 1 273 ? 19.774 10.315 -8.915 1 91.46 273 VAL B N 1
ATOM 4452 C CA . VAL B 1 273 ? 19.661 11.105 -10.136 1 91.46 273 VAL B CA 1
ATOM 4453 C C . VAL B 1 273 ? 20.521 12.361 -10.021 1 91.46 273 VAL B C 1
ATOM 4455 O O . VAL B 1 273 ? 20.634 12.947 -8.941 1 91.46 273 VAL B O 1
ATOM 4458 N N . ASP B 1 274 ? 21.029 12.861 -11.092 1 88.51 274 ASP B N 1
ATOM 4459 C CA . ASP B 1 274 ? 21.968 13.979 -11.098 1 88.51 274 ASP B CA 1
ATOM 4460 C C . ASP B 1 274 ? 21.254 15.296 -10.801 1 88.51 274 ASP B C 1
ATOM 4462 O O . ASP B 1 274 ? 21.858 16.227 -10.264 1 88.51 274 ASP B O 1
ATOM 4466 N N . ARG B 1 275 ? 20.041 15.359 -11.122 1 81.64 275 ARG B N 1
ATOM 4467 C CA . ARG B 1 275 ? 19.293 16.599 -10.943 1 81.64 275 ARG B CA 1
ATOM 4468 C C . ARG B 1 275 ? 18.99 16.848 -9.47 1 81.64 275 ARG B C 1
ATOM 4470 O O . ARG B 1 275 ? 18.435 17.889 -9.112 1 81.64 275 ARG B O 1
ATOM 4477 N N . SER B 1 276 ? 19.354 15.918 -8.642 1 82.99 276 SER B N 1
ATOM 4478 C CA . SER B 1 276 ? 19.086 16.055 -7.214 1 82.99 276 SER B CA 1
ATOM 4479 C C . SER B 1 276 ? 19.736 17.312 -6.648 1 82.99 276 SER B C 1
ATOM 4481 O O . SER B 1 276 ? 20.862 17.655 -7.016 1 82.99 276 SER B O 1
ATOM 4483 N N . ASP B 1 277 ? 19.009 17.952 -5.715 1 81.9 277 ASP B N 1
ATOM 4484 C CA . ASP B 1 277 ? 19.561 19.096 -4.996 1 81.9 277 ASP B CA 1
ATOM 4485 C C . ASP B 1 277 ? 20.621 18.653 -3.989 1 81.9 277 ASP B C 1
ATOM 4487 O O . ASP B 1 277 ? 21.391 19.475 -3.489 1 81.9 277 ASP B O 1
ATOM 4491 N N . ASN B 1 278 ? 20.672 17.373 -3.73 1 88.35 278 ASN B N 1
ATOM 4492 C CA . ASN B 1 278 ? 21.619 16.793 -2.784 1 88.35 278 ASN B CA 1
ATOM 4493 C C . ASN B 1 278 ? 22.267 15.53 -3.344 1 88.35 278 ASN B C 1
ATOM 4495 O O . ASN B 1 278 ? 22.121 14.447 -2.774 1 88.35 278 ASN B O 1
ATOM 4499 N N . PRO B 1 279 ? 23.09 15.728 -4.383 1 89.26 279 PRO B N 1
ATOM 4500 C CA . PRO B 1 279 ? 23.612 14.546 -5.072 1 89.26 279 PRO B CA 1
ATOM 4501 C C . PRO B 1 279 ? 24.505 13.688 -4.178 1 89.26 279 PRO B C 1
ATOM 4503 O O . PRO B 1 279 ? 24.452 12.457 -4.245 1 89.26 279 PRO B O 1
ATOM 4506 N N . GLU B 1 280 ? 25.328 14.328 -3.374 1 91.84 280 GLU B N 1
ATOM 4507 C CA . GLU B 1 280 ? 26.211 13.558 -2.504 1 91.84 280 GLU B CA 1
ATOM 4508 C C . GLU B 1 280 ? 25.416 12.775 -1.463 1 91.84 280 GLU B C 1
ATOM 4510 O O . GLU B 1 280 ? 25.738 11.623 -1.166 1 91.84 280 GLU B O 1
ATOM 4515 N N . LEU B 1 281 ? 24.402 13.423 -0.946 1 94.52 281 LEU B N 1
ATOM 4516 C CA . LEU B 1 281 ? 23.542 12.755 0.025 1 94.52 281 LEU B CA 1
ATOM 4517 C C . LEU B 1 281 ? 22.771 11.612 -0.628 1 94.52 281 LEU B C 1
ATOM 4519 O O . LEU B 1 281 ? 22.601 10.549 -0.026 1 94.52 281 LEU B O 1
ATOM 4523 N N . ALA B 1 282 ? 22.337 11.799 -1.841 1 95.78 282 ALA B N 1
ATOM 4524 C CA . ALA B 1 282 ? 21.635 10.762 -2.591 1 95.78 282 ALA B CA 1
ATOM 4525 C C . ALA B 1 282 ? 22.537 9.555 -2.836 1 95.78 282 ALA B C 1
ATOM 4527 O O . ALA B 1 282 ? 22.117 8.411 -2.651 1 95.78 282 ALA B O 1
ATOM 4528 N N . ARG B 1 283 ? 23.733 9.842 -3.248 1 96.76 283 ARG B N 1
ATOM 4529 C CA . ARG B 1 283 ? 24.695 8.769 -3.476 1 96.76 283 ARG B CA 1
ATOM 4530 C C . ARG B 1 283 ? 25.021 8.04 -2.176 1 96.76 283 ARG B C 1
ATOM 4532 O O . ARG B 1 283 ? 25.157 6.815 -2.163 1 96.76 283 ARG B O 1
ATOM 4539 N N . ALA B 1 284 ? 25.157 8.8 -1.122 1 96.92 284 ALA B N 1
ATOM 4540 C CA . ALA B 1 284 ? 25.408 8.195 0.184 1 96.92 284 ALA B CA 1
ATOM 4541 C C . ALA B 1 284 ? 24.267 7.266 0.586 1 96.92 284 ALA B C 1
ATOM 4543 O O . ALA B 1 284 ? 24.5 6.192 1.146 1 96.92 284 ALA B O 1
ATOM 4544 N N . PHE B 1 285 ? 23.047 7.647 0.326 1 97.99 285 PHE B N 1
ATOM 4545 C CA . PHE B 1 285 ? 21.881 6.819 0.614 1 97.99 285 PHE B CA 1
ATOM 4546 C C . PHE B 1 285 ? 21.95 5.502 -0.149 1 97.99 285 PHE B C 1
ATOM 4548 O O . PHE B 1 285 ? 21.734 4.433 0.426 1 97.99 285 PHE B O 1
ATOM 4555 N N . CYS B 1 286 ? 22.254 5.569 -1.41 1 98.2 286 CYS B N 1
ATOM 4556 C CA . CYS B 1 286 ? 22.315 4.374 -2.244 1 98.2 286 CYS B CA 1
ATOM 4557 C C . CYS B 1 286 ? 23.395 3.419 -1.751 1 98.2 286 CYS B C 1
ATOM 4559 O O . CYS B 1 286 ? 23.184 2.206 -1.707 1 98.2 286 CYS B O 1
ATOM 4561 N N . ARG B 1 287 ? 24.529 3.956 -1.386 1 97.53 287 ARG B N 1
ATOM 4562 C CA . ARG B 1 287 ? 25.603 3.13 -0.845 1 97.53 287 ARG B CA 1
ATOM 4563 C C . ARG B 1 287 ? 25.176 2.46 0.457 1 97.53 287 ARG B C 1
ATOM 4565 O O . ARG B 1 287 ? 25.437 1.274 0.666 1 97.53 287 ARG B O 1
ATOM 4572 N N . TRP B 1 288 ? 24.546 3.202 1.268 1 98.03 288 TRP B N 1
ATOM 4573 C CA . TRP B 1 288 ? 24.05 2.683 2.539 1 98.03 288 TRP B CA 1
ATOM 4574 C C . TRP B 1 288 ? 23.043 1.56 2.312 1 98.03 288 TRP B C 1
ATOM 4576 O O . TRP B 1 288 ? 23.121 0.509 2.953 1 98.03 288 TRP B O 1
ATOM 4586 N N . LEU B 1 289 ? 22.13 1.774 1.406 1 98.18 289 LEU B N 1
ATOM 4587 C CA . LEU B 1 289 ? 21.101 0.786 1.102 1 98.18 289 LEU B CA 1
ATOM 4588 C C . LEU B 1 289 ? 21.722 -0.492 0.547 1 98.18 289 LEU B C 1
ATOM 4590 O O . LEU B 1 289 ? 21.298 -1.596 0.897 1 98.18 289 LEU B O 1
ATOM 4594 N N . ALA B 1 290 ? 22.7 -0.291 -0.323 1 97.32 290 ALA B N 1
ATOM 4595 C CA . ALA B 1 290 ? 23.399 -1.448 -0.876 1 97.32 290 ALA B CA 1
ATOM 4596 C C . ALA B 1 290 ? 24.047 -2.278 0.228 1 97.32 290 ALA B C 1
ATOM 4598 O O . ALA B 1 290 ? 23.971 -3.509 0.214 1 97.32 290 ALA B O 1
ATOM 4599 N N . ARG B 1 291 ? 24.629 -1.617 1.175 1 96.21 291 ARG B N 1
ATOM 4600 C CA . ARG B 1 291 ? 25.247 -2.3 2.307 1 96.21 291 ARG B CA 1
ATOM 4601 C C . ARG B 1 291 ? 24.198 -2.998 3.165 1 96.21 291 ARG B C 1
ATOM 4603 O O . ARG B 1 291 ? 24.405 -4.129 3.611 1 96.21 291 ARG B O 1
ATOM 4610 N N . LEU B 1 292 ? 23.107 -2.344 3.405 1 96.76 292 LEU B N 1
ATOM 4611 C CA . LEU B 1 292 ? 22.018 -2.896 4.204 1 96.76 292 LEU B CA 1
ATOM 4612 C C . LEU B 1 292 ? 21.488 -4.185 3.584 1 96.76 292 LEU B C 1
ATOM 4614 O O . LEU B 1 292 ? 21.289 -5.179 4.285 1 96.76 292 LEU B O 1
ATOM 4618 N N . CYS B 1 293 ? 21.248 -4.168 2.266 1 96.39 293 CYS B N 1
ATOM 4619 C CA . CYS B 1 293 ? 20.694 -5.321 1.566 1 96.39 293 CYS B CA 1
ATOM 4620 C C . CYS B 1 293 ? 21.686 -6.477 1.547 1 96.39 293 CYS B C 1
ATOM 4622 O O . CYS B 1 293 ? 21.292 -7.641 1.64 1 96.39 293 CYS B O 1
ATOM 4624 N N . LYS B 1 294 ? 22.953 -6.194 1.408 1 91.89 294 LYS B N 1
ATOM 4625 C CA . LYS B 1 294 ? 23.986 -7.225 1.432 1 91.89 294 LYS B CA 1
ATOM 4626 C C . LYS B 1 294 ? 24.012 -7.946 2.777 1 91.89 294 LYS B C 1
ATOM 4628 O O . LYS B 1 294 ? 24.146 -9.17 2.829 1 91.89 294 LYS B O 1
ATOM 4633 N N . LYS B 1 295 ? 23.844 -7.239 3.827 1 89.82 295 LYS B N 1
ATOM 4634 C CA . LYS B 1 295 ? 23.826 -7.814 5.169 1 89.82 295 LYS B CA 1
ATOM 4635 C C . LYS B 1 295 ? 22.598 -8.697 5.372 1 89.82 295 LYS B C 1
ATOM 4637 O O . LYS B 1 295 ? 22.678 -9.74 6.025 1 89.82 295 LYS B O 1
ATOM 4642 N N . ALA B 1 296 ? 21.521 -8.251 4.877 1 87.03 296 ALA B N 1
ATOM 4643 C CA . ALA B 1 296 ? 20.273 -8.996 5.019 1 87.03 296 ALA B CA 1
ATOM 4644 C C . ALA B 1 296 ? 20.327 -10.309 4.242 1 87.03 296 ALA B C 1
ATOM 4646 O O . ALA B 1 296 ? 19.797 -11.326 4.693 1 87.03 296 ALA B O 1
ATOM 4647 N N . ALA B 1 297 ? 20.901 -10.331 3.103 1 74.67 297 ALA B N 1
ATOM 4648 C CA . ALA B 1 297 ? 21.04 -11.531 2.283 1 74.67 297 ALA B CA 1
ATOM 4649 C C . ALA B 1 297 ? 21.956 -12.551 2.955 1 74.67 297 ALA B C 1
ATOM 4651 O O . ALA B 1 297 ? 21.727 -13.759 2.857 1 74.67 297 ALA B O 1
ATOM 4652 N N . ILE B 1 298 ? 22.914 -12.174 3.578 1 59.09 298 ILE B N 1
ATOM 4653 C CA . ILE B 1 298 ? 23.892 -13.038 4.23 1 59.09 298 ILE B CA 1
ATOM 4654 C C . ILE B 1 298 ? 23.276 -13.665 5.479 1 59.09 298 ILE B C 1
ATOM 4656 O O . ILE B 1 298 ? 23.484 -14.849 5.754 1 59.09 298 ILE B O 1
ATOM 4660 N N . SER B 1 299 ? 22.618 -12.965 6.293 1 53.83 299 SER B N 1
ATOM 4661 C CA . SER B 1 299 ? 22.043 -13.512 7.518 1 53.83 299 SER B CA 1
ATOM 4662 C C . SER B 1 299 ? 21.134 -14.699 7.22 1 53.83 299 SER B C 1
ATOM 4664 O O . SER B 1 299 ? 21.038 -15.631 8.022 1 53.83 299 SER B O 1
ATOM 4666 N N . GLU B 1 300 ? 20.454 -14.831 6.161 1 48.85 300 GLU B N 1
ATOM 4667 C CA . GLU B 1 300 ? 19.557 -15.912 5.764 1 48.85 300 GLU B CA 1
ATOM 4668 C C . GLU B 1 300 ? 20.339 -17.121 5.258 1 48.85 300 GLU B C 1
ATOM 4670 O O . GLU B 1 300 ? 19.869 -18.257 5.356 1 48.85 300 GLU B O 1
ATOM 4675 N N . ALA B 1 301 ? 21.522 -17.013 4.446 1 42.48 301 ALA B N 1
ATOM 4676 C CA . ALA B 1 301 ? 22.377 -18.118 4.022 1 42.48 301 ALA B CA 1
ATOM 4677 C C . ALA B 1 301 ? 23.026 -18.802 5.222 1 42.48 301 ALA B C 1
ATOM 4679 O O . ALA B 1 301 ? 23.553 -19.911 5.103 1 42.48 301 ALA B O 1
ATOM 4680 N N . ARG B 1 302 ? 23.149 -18.157 6.385 1 38.37 302 ARG B N 1
ATOM 4681 C CA . ARG B 1 302 ? 23.755 -18.868 7.506 1 38.37 302 ARG B CA 1
ATOM 4682 C C . ARG B 1 302 ? 22.697 -19.592 8.332 1 38.37 302 ARG B C 1
ATOM 4684 O O . ARG B 1 302 ? 21.618 -19.05 8.58 1 38.37 302 ARG B O 1
#

Sequence (604 aa):
MTSEDEAVPLNAIRAFVTIVREGSLTRAANALGTTQSSVSRYLAVLEGYLGTDLMERRGRRSELTEFRRLFANTVSEPLDTVCFTAQRMRRRTRPNANRIVVRTSLSTFAYSFLIPNLQAFSTEMGGVMVDVISSLSLPTSTDDFDILITRDLSVVEPADHWEIYNEQLVCVGPPNHIAGKSLSVVRTMPIINVTSRPDILPTWLRGMNLTSRDIKSGARYDHNYLALPAVMTGKSLLVAPEIIVSDLVRTGALNVVPGSLTPSGMQYRAYAVDRSDNPELARAFCRWLARLCKKAAISEARMTSEDEAVPLNAIRAFVTIVREGSLTRAANALGTTQSSVSRYLAVLEGYLGTDLMERRGRRSELTEFRRLFANTVSEPLDTVCFTAQRMRRRTRPNANRIVVRTSLSTFAYSFLIPNLQAFSTEMGGVMVDVISSLSLPTSTDDFDILITRDLSVVEPADHWEIYNEQLVCVGPPNHIAGKSLSVVRTMPIINVTSRPDILPTWLRGMNLTSRDIKSGARYDHNYLALPAVMTGKSLLVAPEIIVSDLVRTGALNVVPGSLTPSGMQYRAYAVDRSDNPELARAFCRWLARLCKKAAISEAR

Secondary structure (DSSP, 8-state):
--TTSSS--HHHHHHHHHHHHHSSHHHHHHHHTS-HHHHHHHHHHHHHHHTS-SS---TTS----HHHHHHHHHHHHHHHHHHHHHHHHS--SS--TTEEEEEES-HHHIIIIIGGGHHHHHHHTTS-EEEEEE-SSPP-TT---SEEEESS---SS-EEEEEEEEEEEEEEE-HHHHTT--GGGGGTSEEEEETT-TTHHHHHHHHTT--GGGSEEEEEESSHHHHHHHHHHSS-EEEEEHHHHHHHHHTTSSEEPTT--EEEEEEEEEEEETT-S-HHHHHHHHHHHHHHHHHHHHHHH-/--TTSSS--HHHHHHHHHHHHHSSHHHHHHHHTS-HHHHHHHHHHHHHHHTS-SB---TTS--B-HHHHHHHHHHHHHHHHHHHHHHHHS--SS--TTEEEEEES-HHHIIIIIGGGHHHHHHHTTS-EEEEEE-SSPP-TT---SEEEESS---SS-EEEEEEEEEEEEEEE-HHHHTT--GGGGGTSEEEEETT-TTHHHHHHHHTT--GGGSEEEEEESSHHHHHHHHHHSS-EEEEEHHHHHHHHHTTSSEEPTT--EEEEEEEEEEEETT-S-HHHHHHHHHHHHHHHHHHHHHHH-

InterPro domains:
  IPR000847 LysR, HTH, N-terminal domain [PF00126] (10-66)
  IPR000847 LysR, HTH, N-terminal domain [PR00039] (25-36)
  IPR000847 LysR, HTH, N-terminal domain [PR00039] (36-46)
  IPR000847 LysR, HTH, N-terminal domain [PR00039] (46-57)
  IPR000847 LysR, HTH, N-terminal domain [PS50931] (8-65)
  IPR005119 LysR, substrate-binding [PF03466] (106-292)
  IPR036388 Winged helix-like DNA-binding domain superfamily [G3DSA:1.10.10.10] (1-87)
  IPR036390 Winged helix DNA-binding domain superfamily [SSF46785] (8-81)
  IPR058163 LysR-type transcriptional regulator, proteobacterial-type [PTHR30537] (9-297)

Radius of gyration: 28.16 Å; Cα contacts (8 Å, |Δi|>4): 1046; chains: 2; bounding box: 54×83×75 Å

pLDDT: mean 82.7, std 16.39, range [25.54, 98.24]

Foldseek 3Di:
DVPVLQDQLLVLLQLLLLCVVLVHLCSSCVVVVHHSVVSVVSQVSNCVNVVHRQFDPDDPDGPRPPVSVVSSVVCVVVSCVVVVCCVVVVPPPPPPLQEFEEEEQAVLCCVQPVVVCVVVVCVVRVNGHYHYHHDNDADDPPDDGQKYKYFPHDDPADWDKDFQDQWKKFKKAACVQCPPHAPLVQQVFAEEAAQCCNLQPVLLCVQVVHDPNSGHHDYYDNDVVVVVVCRLPHRHMYIDTCSSCVVCCVVRSMHTRPPSMDTSRITIMMIGGPVDSHSVSSVVSRVVSSVSSVVSVVVVVD/DVPVLLDQLLVLLQLLLLCVVLVHLCSSCVVVVHHSVVSVVSQVSNCVNVVHRQFDPDDPDGDRPPVSVVSSVVCVVVSCVVVVCCVVVVPPVPPPVQEFEEEEQAVLCCVQPVVVCVVVVCVVRVRGHYHYHYDNDADDPPDDGQKYKYFPHDDPADWDKDFQDQWKKFKKAACVQCPPHAPLVQQVFAEEAAQCCNLQPVLLCVQVVHDPNSGHHDYYDNDVVVVVVCRLPHRHMYIDTCSSCVVCCVVRSMHTRPPSMDTSRITIMMIGGPVDSHSVSSVVSRVVSSVSSVVSVVVVVD

Organism: Mesorhizobium plurifarium (NCBI:txid69974)

Solvent-accessible surface area (backbone atoms only — not comparable to full-atom values): 32198 Å² total; per-residue (Å²): 128,64,77,76,67,73,50,81,56,59,67,16,50,50,42,43,33,38,22,65,73,55,69,28,60,60,52,20,10,61,75,70,71,52,47,47,67,56,40,52,48,25,40,48,51,39,22,61,72,69,69,42,78,55,67,42,80,46,87,92,62,63,54,70,40,71,63,37,54,50,51,35,63,63,47,39,58,59,48,49,25,49,52,49,38,46,60,68,58,42,67,62,81,62,70,55,90,50,55,48,33,36,34,25,58,44,53,42,44,40,39,62,43,48,40,52,48,42,50,59,52,17,58,75,60,77,63,37,39,63,26,44,39,69,46,87,65,81,78,53,92,81,54,86,52,22,29,42,35,27,67,84,71,71,74,91,61,68,54,51,72,44,82,30,41,77,41,35,31,28,35,34,25,18,44,91,76,45,66,94,42,52,65,68,47,42,55,78,34,24,33,47,40,39,64,74,49,44,54,52,60,61,46,48,28,55,66,66,76,45,55,78,88,53,45,32,81,45,41,41,23,42,39,64,59,50,42,49,36,35,23,52,58,33,86,27,28,37,70,42,54,42,75,55,44,44,67,42,38,73,73,55,54,28,34,70,39,54,89,43,71,35,70,67,84,46,48,33,33,33,32,26,32,64,85,27,90,45,46,68,60,32,45,50,50,46,53,51,49,30,52,52,39,51,53,57,57,48,61,69,80,98,129,64,78,75,67,74,50,79,54,60,69,17,50,50,42,43,35,37,24,65,72,55,70,29,60,61,52,20,10,62,74,71,72,52,46,48,68,54,39,53,48,26,41,50,52,40,21,62,72,69,70,42,78,56,66,41,79,45,88,92,60,65,53,70,41,72,63,37,53,50,48,35,62,63,46,37,57,60,47,49,27,48,51,49,37,46,59,67,60,41,67,63,79,61,67,53,89,48,54,47,33,37,34,24,56,44,55,43,43,40,37,61,44,49,40,52,48,42,49,60,52,17,59,75,61,76,62,37,40,64,25,44,39,70,47,87,64,81,80,55,93,81,54,87,52,24,28,42,35,26,66,85,70,74,75,91,62,70,54,52,72,43,82,32,42,75,41,35,32,28,35,33,25,19,43,89,77,44,66,92,43,53,68,68,49,42,53,76,34,25,34,46,42,38,64,75,50,43,53,52,59,60,47,48,28,55,65,65,75,46,53,77,86,53,44,31,80,45,40,42,23,43,41,64,60,52,42,50,37,36,22,53,58,34,86,27,29,38,71,41,54,42,76,54,44,45,66,41,39,74,73,55,53,28,32,71,39,53,89,43,70,34,70,68,86,45,46,33,33,33,32,27,33,62,85,25,89,46,48,69,60,33,46,50,50,47,52,50,50,31,52,53,40,51,52,58,56,49,61,70,78,100

Nearest PDB structures (foldseek):
  3hhg-assembly1_D  TM=5.307E-01  e=2.200E-17  Neisseria meningitidis serogroup B
  3szp-assembly1_A-2  TM=5.210E-01  e=2.400E-15  Vibrio cholerae
  3t1b-assembly1_A  TM=4.933E-01  e=1.583E-15  Vibrio cholerae
  7erp-assembly2_C  TM=6.630E-01  e=7.483E-10  Cronobacter sakazakii
  6l33-assembly2_C  TM=7.848E-01  e=1.295E-08  Pseudomonas aeruginosa